Protein AF-A0A5E3X5P6-F1 (afdb_monomer_lite)

pLDDT: mean 77.56, std 14.74, range [28.67, 96.38]

Radius of gyration: 26.15 Å; chains: 1; bounding box: 66×37×84 Å

Structure (mmCIF, N/CA/C/O backbone):
data_AF-A0A5E3X5P6-F1
#
_entry.id   AF-A0A5E3X5P6-F1
#
loop_
_atom_site.group_PDB
_atom_site.id
_atom_site.type_symbol
_atom_site.label_atom_id
_atom_site.label_alt_id
_atom_site.label_comp_id
_atom_site.label_asym_id
_atom_site.label_entity_id
_atom_site.label_seq_id
_atom_site.pdbx_PDB_ins_code
_atom_site.Cartn_x
_atom_site.Cartn_y
_atom_site.Cartn_z
_atom_site.occupancy
_atom_site.B_iso_or_equiv
_atom_site.auth_seq_id
_atom_site.auth_comp_id
_atom_site.auth_asym_id
_atom_site.auth_atom_id
_atom_site.pdbx_PDB_model_num
ATOM 1 N N . MET A 1 1 ? -5.066 4.163 47.026 1.00 71.00 1 MET A N 1
ATOM 2 C CA . MET A 1 1 ? -4.303 5.007 46.076 1.00 71.00 1 MET A CA 1
ATOM 3 C C . MET A 1 1 ? -4.988 5.180 44.718 1.00 71.00 1 MET A C 1
ATOM 5 O O . MET A 1 1 ? -5.184 6.329 44.356 1.00 71.00 1 MET A O 1
ATOM 9 N N . LEU A 1 2 ? -5.368 4.132 43.961 1.00 70.44 2 LEU A N 1
ATOM 10 C CA . LEU A 1 2 ? -6.090 4.332 42.684 1.00 70.44 2 LEU A CA 1
ATOM 11 C C . LEU A 1 2 ? -7.505 4.886 42.903 1.00 70.44 2 LEU A C 1
ATOM 13 O O . LEU A 1 2 ? -7.832 5.911 42.324 1.00 70.44 2 LEU A O 1
ATOM 17 N N . ASP A 1 3 ? -8.285 4.295 43.809 1.00 71.75 3 ASP A N 1
ATOM 18 C CA . ASP A 1 3 ? -9.648 4.770 44.107 1.00 71.75 3 ASP A CA 1
ATOM 19 C C . ASP A 1 3 ? -9.645 6.210 44.645 1.00 71.75 3 ASP A C 1
ATOM 21 O O . ASP A 1 3 ? -10.445 7.045 44.240 1.00 71.75 3 ASP A O 1
ATOM 25 N N . GLU A 1 4 ? -8.663 6.556 45.483 1.00 78.44 4 GLU A N 1
ATOM 26 C CA . GLU A 1 4 ? -8.456 7.934 45.952 1.00 78.44 4 GLU A CA 1
ATOM 27 C C . GLU A 1 4 ? -8.062 8.885 44.816 1.00 78.44 4 GLU A C 1
ATOM 29 O O . GLU A 1 4 ? -8.478 10.042 44.808 1.00 78.44 4 GLU A O 1
ATOM 34 N N . PHE A 1 5 ? -7.262 8.426 43.851 1.00 76.19 5 PHE A N 1
ATOM 35 C CA . PHE A 1 5 ? -6.918 9.201 42.660 1.00 76.19 5 PHE A CA 1
ATOM 36 C C . PHE A 1 5 ? -8.149 9.418 41.765 1.00 76.19 5 PHE A C 1
ATOM 38 O O . PHE A 1 5 ? -8.413 10.545 41.337 1.00 76.19 5 PHE A O 1
ATOM 45 N N . LEU A 1 6 ? -8.955 8.379 41.533 1.00 76.75 6 LEU A N 1
ATOM 46 C CA . LEU A 1 6 ? -10.194 8.467 40.757 1.00 76.75 6 LEU A CA 1
ATOM 47 C C . LEU A 1 6 ? -11.229 9.373 41.432 1.00 76.75 6 LEU A C 1
ATOM 49 O O . LEU A 1 6 ? -11.837 10.203 40.751 1.00 76.75 6 LEU A O 1
ATOM 53 N N . ALA A 1 7 ? -11.340 9.309 42.760 1.00 77.94 7 ALA A N 1
ATOM 54 C CA . ALA A 1 7 ? -12.174 10.211 43.548 1.00 77.94 7 ALA A CA 1
ATOM 55 C C . ALA A 1 7 ? -11.687 11.671 43.467 1.00 77.94 7 ALA A C 1
ATOM 57 O O . ALA A 1 7 ? -12.484 12.595 43.294 1.00 77.94 7 ALA A O 1
ATOM 58 N N . ARG A 1 8 ? -10.368 11.904 43.530 1.00 79.88 8 ARG A N 1
ATOM 59 C CA . ARG A 1 8 ? -9.774 13.255 43.447 1.00 79.88 8 ARG A CA 1
ATOM 60 C C . ARG A 1 8 ? -9.888 13.891 42.067 1.00 79.88 8 ARG A C 1
ATOM 62 O O . ARG A 1 8 ? -9.950 15.112 41.976 1.00 79.88 8 ARG A O 1
ATOM 69 N N . THR A 1 9 ? -9.937 13.090 41.006 1.00 77.56 9 THR A N 1
ATOM 70 C CA . THR A 1 9 ? -10.066 13.599 39.633 1.00 77.56 9 THR A CA 1
ATOM 71 C C . THR A 1 9 ? -11.487 14.057 39.285 1.00 77.56 9 THR A C 1
ATOM 73 O O . THR A 1 9 ? -11.665 14.616 38.211 1.00 77.56 9 THR A O 1
ATOM 76 N N . ARG A 1 10 ? -12.486 13.879 40.173 1.00 73.12 10 ARG A N 1
ATOM 77 C CA . ARG A 1 10 ? -13.850 14.457 40.077 1.00 73.12 10 ARG A CA 1
ATOM 78 C C . ARG A 1 10 ? -14.497 14.368 38.681 1.00 73.12 10 ARG A C 1
ATOM 80 O O . ARG A 1 10 ? -15.120 15.319 38.223 1.00 73.12 10 ARG A O 1
ATOM 87 N N . GLY A 1 11 ? -14.337 13.240 37.991 1.00 70.19 11 GLY A N 1
ATOM 88 C CA . GLY A 1 11 ? -14.920 13.043 36.658 1.00 70.19 11 GLY A CA 1
ATOM 89 C C . GLY A 1 11 ? -14.105 13.602 35.485 1.00 70.19 11 GLY A C 1
ATOM 90 O O . GLY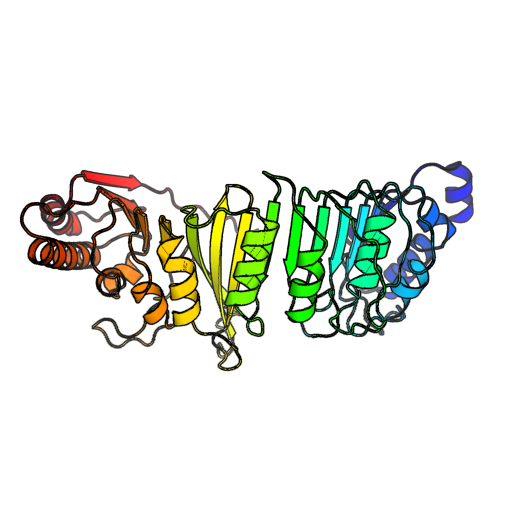 A 1 11 ? -14.577 13.531 34.357 1.00 70.19 11 GLY A O 1
ATOM 91 N N . ALA A 1 12 ? -12.883 14.100 35.705 1.00 79.19 12 ALA A N 1
ATOM 92 C CA . ALA A 1 12 ? -11.976 14.489 34.624 1.00 79.19 12 ALA A CA 1
ATOM 93 C C . ALA A 1 12 ? -11.730 13.330 33.643 1.00 79.19 12 ALA A C 1
ATOM 95 O O . ALA A 1 12 ? -11.688 12.162 34.061 1.00 79.19 12 ALA A O 1
ATOM 96 N N . LEU A 1 13 ? -11.545 13.693 32.370 1.00 81.88 13 LEU A N 1
ATOM 97 C CA . LEU A 1 13 ? -11.192 12.781 31.286 1.00 81.88 13 LEU A CA 1
ATOM 98 C C . LEU A 1 13 ? -9.824 12.153 31.536 1.00 81.88 13 LEU A C 1
ATOM 100 O O . LEU A 1 13 ? -8.884 12.822 31.973 1.00 81.88 13 LEU A O 1
ATOM 104 N N . LEU A 1 14 ? -9.729 10.854 31.270 1.00 83.75 14 LEU A N 1
ATOM 105 C CA . LEU A 1 14 ? -8.509 10.085 31.473 1.00 83.75 14 LEU A CA 1
ATOM 106 C C . LEU A 1 14 ? -7.845 9.772 30.130 1.00 83.75 14 LEU A C 1
ATOM 108 O O . LEU A 1 14 ? -8.502 9.362 29.175 1.00 83.75 14 LEU A O 1
ATOM 112 N N . HIS A 1 15 ? -6.523 9.926 30.087 1.00 83.31 15 HIS A N 1
ATOM 113 C CA . HIS A 1 15 ? -5.692 9.458 28.984 1.00 83.31 15 HIS A CA 1
ATOM 114 C C . HIS A 1 15 ? -4.982 8.178 29.412 1.00 83.31 15 HIS A C 1
ATOM 116 O O . HIS A 1 15 ? -4.054 8.210 30.226 1.00 83.31 15 HIS A O 1
ATOM 122 N N . VAL A 1 16 ? -5.416 7.042 28.873 1.00 79.56 16 VAL A N 1
ATOM 123 C CA . VAL A 1 16 ? -4.857 5.729 29.195 1.00 79.56 16 VAL A CA 1
ATOM 124 C C . VAL A 1 16 ? -3.930 5.309 28.064 1.00 79.56 16 VAL A C 1
ATOM 126 O O . VAL A 1 16 ? -4.343 4.707 27.076 1.00 79.56 16 VAL A O 1
ATOM 129 N N . ASN A 1 17 ? -2.646 5.636 28.207 1.00 75.62 17 ASN A N 1
ATOM 130 C CA . ASN A 1 17 ? -1.608 5.1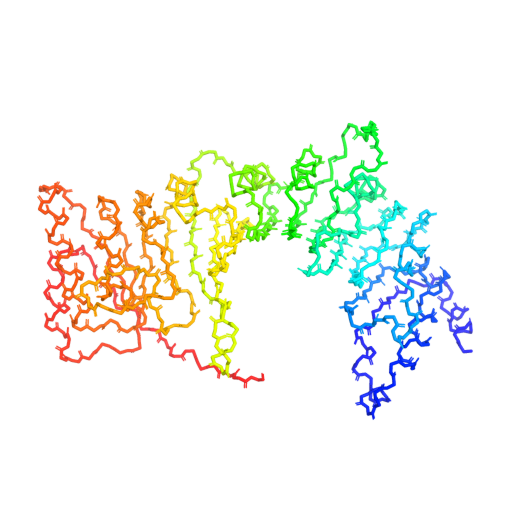93 27.281 1.00 75.62 17 ASN A CA 1
ATOM 131 C C . ASN A 1 17 ? -0.591 4.309 28.007 1.00 75.62 17 ASN A C 1
ATOM 133 O O . ASN A 1 17 ? 0.201 4.775 28.834 1.00 75.62 17 ASN A O 1
ATOM 137 N N . THR A 1 18 ? -0.602 3.020 27.673 1.00 70.12 18 THR A N 1
ATOM 138 C CA . THR A 1 18 ? 0.292 2.047 28.298 1.00 70.12 18 THR A CA 1
ATOM 139 C C . THR A 1 18 ? 1.719 2.121 27.758 1.00 70.12 18 THR A C 1
ATOM 141 O O . THR A 1 18 ? 2.635 1.660 28.437 1.00 70.12 18 THR A O 1
ATOM 144 N N . GLU A 1 19 ? 1.981 2.783 26.624 1.00 67.44 19 GLU A N 1
ATOM 145 C CA . GLU A 1 19 ? 3.340 2.977 26.093 1.00 67.44 19 GLU A CA 1
ATOM 146 C C . GLU A 1 19 ? 4.268 3.678 27.086 1.00 67.44 19 GLU A C 1
ATOM 148 O O . GLU A 1 19 ? 5.436 3.298 27.228 1.00 67.44 19 GLU A O 1
ATOM 153 N N . HIS A 1 20 ? 3.746 4.654 27.836 1.00 65.62 20 HIS A N 1
ATOM 154 C CA . HIS A 1 20 ? 4.528 5.403 28.821 1.00 65.62 20 HIS A CA 1
ATOM 155 C C . HIS A 1 20 ? 5.042 4.523 29.973 1.00 65.62 20 HIS A C 1
ATOM 157 O O . HIS A 1 20 ? 6.038 4.871 30.614 1.00 65.62 20 HIS A O 1
ATOM 163 N N . LEU A 1 21 ? 4.453 3.339 30.189 1.00 64.06 21 LEU A N 1
ATOM 164 C CA . LEU A 1 21 ? 4.937 2.374 31.179 1.00 64.06 21 LEU A CA 1
ATOM 165 C C . LEU A 1 21 ? 6.317 1.807 30.803 1.00 64.06 21 LEU A C 1
ATOM 167 O O . LEU A 1 21 ? 7.125 1.528 31.688 1.00 64.06 21 LEU A O 1
ATOM 171 N N . ASN A 1 22 ? 6.654 1.706 29.512 1.00 56.88 22 ASN A N 1
ATOM 172 C CA . ASN A 1 22 ? 7.985 1.254 29.078 1.00 56.88 22 ASN A CA 1
ATOM 173 C C . ASN A 1 22 ? 9.080 2.305 29.328 1.00 56.88 22 ASN A C 1
ATOM 175 O O . ASN A 1 22 ? 10.246 1.961 29.530 1.00 56.88 22 ASN A O 1
ATOM 179 N N . GLY A 1 23 ? 8.709 3.587 29.356 1.00 58.78 23 GLY A N 1
ATOM 180 C CA . GLY A 1 23 ? 9.624 4.688 29.652 1.00 58.78 23 GLY A CA 1
ATOM 181 C C . GLY A 1 23 ? 9.981 4.816 31.134 1.00 58.78 23 GLY A C 1
ATOM 182 O O . GLY A 1 23 ? 10.985 5.452 31.457 1.00 58.78 23 GLY A O 1
ATOM 183 N N . HIS A 1 24 ? 9.202 4.207 32.035 1.00 61.88 24 HIS A N 1
ATOM 184 C CA . HIS A 1 24 ? 9.305 4.483 33.463 1.00 61.88 24 HIS A CA 1
ATOM 185 C C . HIS A 1 24 ? 10.598 3.904 34.082 1.00 61.88 24 HIS A C 1
ATOM 187 O O . HIS A 1 24 ? 10.833 2.693 34.004 1.00 61.88 24 HIS A O 1
ATOM 193 N N . PRO A 1 25 ? 11.428 4.709 34.779 1.00 61.97 25 PRO A N 1
ATOM 194 C CA . PRO A 1 25 ? 12.725 4.274 35.315 1.00 61.97 25 PRO A CA 1
ATOM 195 C C . PRO A 1 25 ? 12.655 3.049 36.238 1.00 61.97 25 PRO A C 1
ATOM 197 O O . PRO A 1 25 ? 13.561 2.217 36.228 1.00 61.97 25 PRO A O 1
ATOM 200 N N . LYS A 1 26 ? 11.558 2.899 36.999 1.00 60.91 26 LYS A N 1
ATOM 201 C CA . LYS A 1 26 ? 11.331 1.733 37.878 1.00 60.91 26 LYS A CA 1
ATOM 202 C C . LYS A 1 26 ? 10.939 0.452 37.121 1.00 60.91 26 LYS A C 1
ATOM 204 O O . LYS A 1 26 ? 11.060 -0.630 37.682 1.00 60.91 26 LYS A O 1
ATOM 209 N N . LEU A 1 27 ? 10.491 0.571 35.868 1.00 58.94 27 LEU A N 1
ATOM 210 C CA . LEU A 1 27 ? 10.105 -0.546 34.994 1.00 58.94 27 LEU A CA 1
ATOM 211 C C . LEU A 1 27 ? 11.201 -0.900 33.970 1.00 58.94 27 LEU A C 1
ATOM 213 O O . LEU A 1 27 ? 11.203 -2.012 33.455 1.00 58.94 27 LEU A O 1
ATOM 217 N N . ARG A 1 28 ? 12.176 -0.007 33.728 1.00 56.09 28 ARG A N 1
ATOM 218 C CA . ARG A 1 28 ? 13.326 -0.237 32.826 1.00 56.09 28 ARG A CA 1
ATOM 219 C C . ARG A 1 28 ? 14.308 -1.314 33.301 1.00 56.09 28 ARG A C 1
ATOM 221 O O . ARG A 1 28 ? 14.991 -1.904 32.476 1.00 56.09 28 ARG A O 1
ATOM 228 N N . LYS A 1 29 ? 14.412 -1.554 34.615 1.00 52.62 29 LYS A N 1
ATOM 229 C CA . LYS A 1 29 ? 15.413 -2.466 35.210 1.00 52.62 29 LYS A CA 1
ATOM 230 C C . LYS A 1 29 ? 14.885 -3.870 35.538 1.00 52.62 29 LYS A C 1
ATOM 232 O O . LYS A 1 29 ? 15.628 -4.667 36.098 1.00 52.62 29 LYS A O 1
ATOM 237 N N . ARG A 1 30 ? 13.619 -4.184 35.236 1.00 50.12 30 ARG A N 1
ATOM 238 C CA . ARG A 1 30 ? 13.021 -5.497 35.525 1.00 50.12 30 ARG A CA 1
ATOM 239 C C . ARG A 1 30 ? 12.307 -6.060 34.300 1.00 50.12 30 ARG A C 1
ATOM 241 O O . ARG A 1 30 ? 11.487 -5.375 33.698 1.00 50.12 30 ARG A O 1
ATOM 248 N N . SER A 1 31 ? 12.510 -7.346 34.032 1.00 53.53 31 SER A N 1
ATOM 249 C CA . SER A 1 31 ? 11.670 -8.189 33.168 1.00 53.53 31 SER A CA 1
ATOM 250 C C . SER A 1 31 ? 10.287 -8.487 33.780 1.00 53.53 31 SER A C 1
ATOM 252 O O . SER A 1 31 ? 9.660 -9.480 33.429 1.00 53.53 31 SER A O 1
ATOM 254 N N . ASN A 1 32 ? 9.790 -7.654 34.708 1.00 61.06 32 ASN A N 1
ATOM 255 C CA . ASN A 1 32 ? 8.556 -7.920 35.452 1.00 61.06 32 ASN A CA 1
ATOM 256 C C . ASN A 1 32 ? 7.328 -7.605 34.601 1.00 61.06 32 ASN A C 1
ATOM 258 O O . ASN A 1 32 ? 6.637 -6.603 34.806 1.00 61.06 32 ASN A O 1
ATOM 262 N N . ALA A 1 33 ? 7.049 -8.496 33.662 1.00 62.50 33 ALA A N 1
ATOM 263 C CA . ALA A 1 33 ? 5.780 -8.557 32.970 1.00 62.50 33 ALA A CA 1
ATOM 264 C C . ALA A 1 33 ? 4.594 -8.593 33.948 1.00 62.50 33 ALA A C 1
ATOM 266 O O . ALA A 1 33 ? 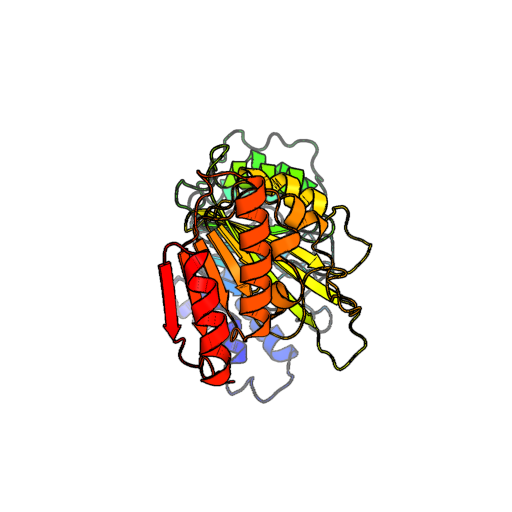3.603 -7.922 33.697 1.00 62.50 33 ALA A O 1
ATOM 267 N N . THR A 1 34 ? 4.749 -9.224 35.119 1.00 66.44 34 THR A N 1
ATOM 268 C CA . THR A 1 34 ? 3.753 -9.233 36.205 1.00 66.44 34 THR A CA 1
ATOM 269 C C . THR A 1 34 ? 3.396 -7.833 36.717 1.00 66.44 34 THR A C 1
ATOM 271 O O . THR A 1 34 ? 2.226 -7.515 36.856 1.00 66.44 34 THR A O 1
ATOM 274 N N . ILE A 1 35 ? 4.371 -6.937 36.932 1.00 68.56 35 ILE A N 1
ATOM 275 C CA . ILE A 1 35 ? 4.072 -5.561 37.389 1.00 68.56 35 ILE A CA 1
ATOM 276 C C . ILE A 1 35 ? 3.396 -4.763 36.271 1.00 68.56 35 ILE A C 1
ATOM 278 O O . ILE A 1 35 ? 2.469 -3.995 36.520 1.00 68.56 35 ILE A O 1
ATOM 282 N N . LYS A 1 36 ? 3.862 -4.928 35.026 1.00 66.69 36 LYS A N 1
ATOM 283 C CA . LYS A 1 36 ? 3.221 -4.289 33.867 1.00 66.69 36 LYS A CA 1
ATOM 284 C C . LYS A 1 36 ? 1.781 -4.781 33.699 1.00 66.69 36 LYS A C 1
ATOM 286 O O . LYS A 1 36 ? 0.921 -3.978 33.356 1.00 66.69 36 LYS A O 1
ATOM 291 N N . TYR A 1 37 ? 1.536 -6.055 33.990 1.00 70.38 37 TYR A N 1
ATOM 292 C CA . TYR A 1 37 ? 0.222 -6.679 33.989 1.00 70.38 37 TYR A CA 1
ATOM 293 C C . TYR A 1 37 ? -0.688 -6.135 35.095 1.00 70.38 37 TYR A C 1
ATOM 295 O O . TYR A 1 37 ? -1.774 -5.657 34.795 1.00 70.38 37 TYR A O 1
ATOM 303 N N . GLU A 1 38 ? -0.236 -6.100 36.349 1.00 72.50 38 GLU A N 1
ATOM 304 C CA . GLU A 1 38 ? -1.031 -5.553 37.459 1.00 72.50 38 GLU A CA 1
ATOM 305 C C . GLU A 1 38 ? -1.405 -4.081 37.228 1.00 72.50 38 GLU A C 1
ATOM 307 O O . GLU A 1 38 ? -2.521 -3.650 37.521 1.00 72.50 38 GLU A O 1
ATOM 312 N N . LEU A 1 39 ? -0.474 -3.289 36.682 1.00 72.62 39 LEU A N 1
ATOM 313 C CA . LEU A 1 39 ? -0.751 -1.909 36.284 1.00 72.62 39 LEU A CA 1
ATOM 314 C C . LEU A 1 39 ? -1.758 -1.852 35.136 1.00 72.62 39 LEU A C 1
ATOM 316 O O . LEU A 1 39 ? -2.652 -1.011 35.158 1.00 72.62 39 LEU A O 1
ATOM 320 N N . PHE A 1 40 ? -1.630 -2.745 34.157 1.00 72.88 40 PHE A N 1
ATOM 321 C CA . PHE A 1 40 ? -2.558 -2.838 33.042 1.00 72.88 40 PHE A CA 1
ATOM 322 C C . PHE A 1 40 ? -3.981 -3.190 33.493 1.00 72.88 40 PHE A C 1
ATOM 324 O O . PHE A 1 40 ? -4.911 -2.477 33.123 1.00 72.88 40 PHE A O 1
ATOM 331 N N . GLU A 1 41 ? -4.161 -4.223 34.322 1.00 74.06 41 GLU A N 1
ATOM 332 C CA . GLU A 1 41 ? -5.475 -4.604 34.855 1.00 74.06 41 GLU A CA 1
ATOM 333 C C . GLU A 1 41 ? -6.130 -3.451 35.611 1.00 74.06 41 GLU A C 1
ATOM 335 O O . GLU A 1 41 ? -7.311 -3.161 35.411 1.00 74.06 41 GLU A O 1
ATOM 340 N N . ARG A 1 42 ? -5.346 -2.758 36.445 1.00 75.56 42 ARG A N 1
ATOM 341 C CA . ARG A 1 42 ? -5.818 -1.614 37.226 1.00 75.56 42 ARG A CA 1
ATOM 342 C C . ARG A 1 42 ? -6.240 -0.446 36.351 1.00 75.56 42 ARG A C 1
ATOM 344 O O . ARG A 1 42 ? -7.288 0.127 36.611 1.00 75.56 42 ARG A O 1
ATOM 351 N N . LEU A 1 43 ? -5.454 -0.107 35.328 1.00 73.38 43 LEU A N 1
ATOM 352 C CA . LEU A 1 43 ? -5.758 0.977 34.382 1.00 73.38 43 LEU A CA 1
ATOM 353 C C . LEU A 1 43 ? -6.902 0.635 33.418 1.00 73.38 43 LEU A C 1
ATOM 355 O O . LEU A 1 43 ? -7.419 1.519 32.746 1.00 73.38 43 LEU A O 1
ATOM 359 N N . SER A 1 44 ? -7.307 -0.629 33.368 1.00 72.00 44 SER A N 1
ATOM 360 C CA . SER A 1 44 ? -8.330 -1.141 32.459 1.00 72.00 44 SER A CA 1
ATOM 361 C C . SER A 1 44 ? -9.598 -1.579 33.206 1.00 72.00 44 SER A C 1
ATOM 363 O O . SER A 1 44 ? -10.383 -2.394 32.712 1.00 72.00 44 SER A O 1
ATOM 365 N N . CYS A 1 45 ? -9.817 -1.068 34.424 1.00 79.12 45 CYS A N 1
ATOM 366 C CA . CYS A 1 45 ? -11.064 -1.296 35.146 1.00 79.12 45 CYS A CA 1
ATOM 367 C C . CYS A 1 45 ? -12.231 -0.527 34.482 1.00 79.12 45 CYS A C 1
ATOM 369 O O . CYS A 1 45 ? -12.007 0.523 33.872 1.00 79.12 45 CYS A O 1
ATOM 371 N N . PRO A 1 46 ? -13.489 -1.001 34.603 1.00 78.75 46 PRO A N 1
ATOM 372 C CA . PRO A 1 46 ? -14.637 -0.380 33.933 1.00 78.75 46 PRO A CA 1
ATOM 373 C C . PRO A 1 46 ? -14.813 1.111 34.232 1.00 78.75 46 PRO A C 1
ATOM 375 O O . PRO A 1 46 ? -15.191 1.875 33.349 1.00 78.75 46 PRO A O 1
ATOM 378 N N . GLU A 1 47 ? -14.527 1.537 35.464 1.00 80.12 47 GLU A N 1
ATOM 379 C CA . GLU A 1 47 ? -14.644 2.940 35.869 1.00 80.12 47 GLU A CA 1
ATOM 380 C C . GLU A 1 47 ? -13.652 3.841 35.121 1.00 80.12 47 GLU A C 1
ATOM 382 O O . GLU A 1 47 ? -14.024 4.918 34.654 1.00 80.12 47 GLU A O 1
ATOM 387 N N . ILE A 1 48 ? -12.405 3.388 34.953 1.00 82.31 48 ILE A N 1
ATOM 388 C CA . ILE A 1 48 ? -11.389 4.126 34.198 1.00 82.31 48 ILE A CA 1
ATOM 389 C C . ILE A 1 48 ? -11.743 4.147 32.720 1.00 82.31 48 ILE A C 1
ATOM 391 O O . ILE A 1 48 ? -11.738 5.217 32.112 1.00 82.31 48 ILE A O 1
ATOM 395 N N . LEU A 1 49 ? -12.096 2.993 32.149 1.00 81.38 49 LEU A N 1
ATOM 396 C CA . LEU A 1 49 ? -12.413 2.889 30.726 1.00 81.38 49 LEU A CA 1
ATOM 397 C C . LEU A 1 49 ? -13.613 3.770 30.345 1.00 81.38 49 LEU A C 1
ATOM 399 O O . LEU A 1 49 ? -13.547 4.482 29.348 1.00 81.38 49 LEU A O 1
ATOM 403 N N . ARG A 1 50 ? -14.664 3.829 31.176 1.00 81.50 50 ARG A N 1
ATOM 404 C CA . ARG A 1 50 ? -15.829 4.710 30.944 1.00 81.50 50 ARG A CA 1
ATOM 405 C C . ARG A 1 50 ? -15.500 6.204 30.987 1.00 81.50 50 ARG A C 1
ATOM 407 O O . ARG A 1 50 ? -16.224 7.001 30.395 1.00 81.50 50 ARG A O 1
ATOM 414 N N . ARG A 1 51 ? -14.432 6.588 31.691 1.00 84.94 51 ARG A N 1
ATOM 415 C CA . ARG A 1 51 ? -13.941 7.974 31.799 1.00 84.94 51 ARG A CA 1
ATOM 416 C C . ARG A 1 51 ? -12.794 8.283 30.834 1.00 84.94 51 ARG A C 1
ATOM 418 O O . ARG A 1 51 ? -12.284 9.404 30.841 1.00 84.94 51 ARG A O 1
ATOM 425 N N . SER A 1 52 ? -12.350 7.294 30.064 1.00 86.00 52 SER A N 1
ATOM 426 C CA . SER A 1 52 ? -11.202 7.439 29.178 1.00 86.00 52 SER A CA 1
ATOM 427 C C . SER A 1 52 ? -11.609 8.155 27.900 1.00 86.00 52 SER A C 1
ATOM 429 O O . SER A 1 52 ? -12.520 7.720 27.202 1.00 86.00 52 SER A O 1
ATOM 431 N N . ASP A 1 53 ? -10.904 9.240 27.601 1.00 90.69 53 ASP A N 1
ATOM 432 C CA . ASP A 1 53 ? -10.962 9.909 26.302 1.00 90.69 53 ASP A CA 1
ATOM 433 C C . ASP A 1 53 ? -10.061 9.192 25.292 1.00 90.69 53 ASP A C 1
ATOM 435 O O . ASP A 1 53 ? -10.432 8.994 24.135 1.00 90.69 53 ASP A O 1
ATOM 439 N N . THR A 1 54 ? -8.901 8.712 25.753 1.00 89.38 54 THR A N 1
ATOM 440 C CA . THR A 1 54 ? -7.965 7.958 24.920 1.00 89.38 54 THR A CA 1
ATOM 441 C C . THR A 1 54 ? -7.585 6.629 25.557 1.00 89.38 54 THR A C 1
ATOM 443 O O . THR A 1 54 ? -7.256 6.558 26.743 1.00 89.38 54 THR A O 1
ATOM 446 N N . ILE A 1 55 ? -7.590 5.571 24.746 1.00 86.75 55 ILE A N 1
ATOM 447 C CA . ILE A 1 55 ? -7.074 4.247 25.096 1.00 86.75 55 ILE A CA 1
ATOM 448 C C . ILE A 1 55 ? -6.054 3.854 24.028 1.00 86.75 55 ILE A C 1
ATOM 450 O O . ILE A 1 55 ? -6.400 3.722 22.855 1.00 86.75 55 ILE A O 1
ATOM 454 N N . SER A 1 56 ? -4.796 3.658 24.424 1.00 84.88 56 SER A N 1
ATOM 455 C CA . SER A 1 56 ? -3.741 3.142 23.546 1.00 84.88 56 SER A CA 1
ATOM 456 C C . SER A 1 56 ? -3.031 1.950 24.173 1.00 84.88 56 SER A C 1
ATOM 458 O O . SER A 1 56 ? -2.433 2.052 25.250 1.00 84.88 56 SER A O 1
ATOM 460 N N . TYR A 1 57 ? -3.101 0.822 23.467 1.00 79.44 57 TYR A N 1
ATOM 461 C CA . TYR A 1 57 ? -2.517 -0.456 23.836 1.00 79.44 57 TYR A CA 1
ATOM 462 C C . TYR A 1 57 ? -1.839 -1.133 22.627 1.00 79.44 57 TYR A C 1
ATOM 464 O O . TYR A 1 57 ? -2.436 -1.968 21.947 1.00 79.44 57 TYR A O 1
ATOM 472 N N . PRO A 1 58 ? -0.571 -0.810 22.329 1.00 67.06 58 PRO A N 1
ATOM 473 C CA . PRO A 1 58 ? 0.113 -1.296 21.126 1.00 67.06 58 PRO A CA 1
ATOM 474 C C . PRO A 1 58 ? 0.862 -2.627 21.319 1.00 67.06 58 PRO A C 1
ATOM 476 O O . PRO A 1 58 ? 1.630 -3.052 20.448 1.00 67.06 58 PRO A O 1
ATOM 479 N N . TRP A 1 59 ? 0.703 -3.295 22.464 1.00 66.19 59 TRP A N 1
ATOM 480 C CA . TRP A 1 59 ? 1.489 -4.478 22.806 1.00 66.19 59 TRP A CA 1
ATOM 481 C C . TRP A 1 59 ? 0.908 -5.755 22.183 1.00 66.19 59 TRP A C 1
ATOM 483 O O . TRP A 1 59 ? -0.165 -6.197 22.556 1.00 66.19 59 TRP A O 1
ATOM 493 N N . SER A 1 60 ? 1.664 -6.398 21.283 1.00 55.84 60 SER A N 1
ATOM 494 C CA . SER A 1 60 ? 1.346 -7.738 20.736 1.00 55.84 60 SER A CA 1
ATOM 495 C C . SER A 1 60 ? 1.873 -8.902 21.568 1.00 55.84 60 SER A C 1
ATOM 497 O O . SER A 1 60 ? 1.508 -10.044 21.320 1.00 55.84 60 SER A O 1
ATOM 499 N N . ARG A 1 61 ? 2.799 -8.637 22.497 1.00 51.97 61 ARG A N 1
ATOM 500 C CA . ARG A 1 61 ? 3.606 -9.673 23.164 1.00 51.97 61 ARG A CA 1
ATOM 501 C C . ARG A 1 61 ? 3.238 -9.921 24.619 1.00 51.97 61 ARG A C 1
ATOM 503 O O . ARG A 1 61 ? 3.951 -10.655 25.294 1.00 51.97 61 ARG A O 1
ATOM 510 N N . VAL A 1 62 ? 2.152 -9.333 25.116 1.00 53.28 62 VAL A N 1
ATOM 511 C CA . VAL A 1 62 ? 1.595 -9.778 26.397 1.00 53.28 62 VAL A CA 1
ATOM 512 C C . VAL A 1 62 ? 0.784 -11.034 26.092 1.00 53.28 62 VAL A C 1
ATOM 514 O O . VAL A 1 62 ? -0.420 -10.978 25.887 1.00 53.28 62 VAL A O 1
ATOM 517 N N . GLY A 1 63 ? 1.502 -12.139 25.889 1.00 46.06 63 GLY A N 1
ATOM 518 C CA . GLY A 1 63 ? 0.917 -13.436 25.579 1.00 46.06 63 GLY A CA 1
ATOM 519 C C . GLY A 1 63 ? 0.184 -14.044 26.782 1.00 46.06 63 GLY A C 1
ATOM 520 O O . GLY A 1 63 ? 0.171 -13.454 27.868 1.00 46.06 63 GLY A O 1
ATOM 521 N N . PRO A 1 64 ? -0.364 -15.262 26.621 1.00 51.09 64 PRO A N 1
ATOM 522 C CA . PRO A 1 64 ? -1.057 -15.986 27.693 1.00 51.09 64 PRO A CA 1
ATOM 523 C C . PRO A 1 64 ? -0.191 -16.194 28.949 1.00 51.09 64 PRO A C 1
ATOM 525 O O . PRO A 1 64 ? -0.721 -16.311 30.049 1.00 51.09 64 PRO A O 1
ATOM 528 N N . GLU A 1 65 ? 1.139 -16.146 28.813 1.00 51.72 65 GLU A N 1
ATOM 529 C CA . GLU A 1 65 ? 2.125 -16.216 29.907 1.00 51.72 65 GLU A CA 1
ATOM 530 C C . GLU A 1 65 ? 1.990 -15.098 30.957 1.00 51.72 65 GLU A C 1
ATOM 532 O O . GLU A 1 65 ? 2.593 -15.167 32.030 1.00 51.72 65 GLU A O 1
ATOM 537 N N . HIS A 1 66 ? 1.219 -14.051 30.664 1.00 51.19 66 HIS A N 1
ATOM 538 C CA . HIS A 1 66 ? 0.971 -12.943 31.584 1.00 51.19 66 HIS A CA 1
ATOM 539 C C . HIS A 1 66 ? -0.495 -12.811 31.982 1.00 51.19 66 HIS A C 1
ATOM 541 O O . HIS A 1 66 ? -0.835 -11.811 32.590 1.00 51.19 66 HIS A O 1
ATOM 547 N N . GLY A 1 67 ? -1.354 -13.789 31.678 1.00 48.72 67 GLY A N 1
ATOM 548 C CA . GLY A 1 67 ? -2.731 -13.817 32.185 1.00 48.72 67 GLY A CA 1
ATOM 549 C C . GLY A 1 67 ? -3.715 -12.886 31.475 1.00 48.72 67 GLY A C 1
ATOM 550 O O . GLY A 1 67 ? -4.878 -12.836 31.865 1.00 48.72 67 GLY A O 1
ATOM 551 N N . LEU A 1 68 ? -3.307 -12.193 30.403 1.00 54.44 68 LEU A N 1
ATOM 552 C CA . LEU A 1 68 ? -4.293 -11.610 29.498 1.00 54.44 68 LEU A CA 1
ATOM 553 C C . LEU A 1 68 ? -4.928 -12.732 28.702 1.00 54.44 68 LEU A C 1
ATOM 555 O O . LEU A 1 68 ? -4.359 -13.227 27.730 1.00 54.44 68 LEU A O 1
ATOM 559 N N . ASP A 1 69 ? -6.110 -13.131 29.165 1.00 60.88 69 ASP A N 1
ATOM 560 C CA . ASP A 1 69 ? -7.022 -13.944 28.386 1.00 60.88 69 ASP A CA 1
ATOM 561 C C . ASP A 1 69 ? -7.142 -13.311 26.995 1.00 60.88 69 ASP A C 1
ATOM 563 O O . ASP A 1 69 ? -7.289 -12.091 26.857 1.00 60.88 69 ASP A O 1
ATOM 567 N N . ALA A 1 70 ? -7.077 -14.139 25.957 1.00 62.62 70 ALA A N 1
ATOM 568 C CA . ALA A 1 70 ? -7.315 -13.716 24.589 1.00 62.62 70 ALA A CA 1
ATOM 569 C C . ALA A 1 70 ? -8.663 -12.962 24.482 1.00 62.62 70 ALA A C 1
ATOM 571 O O . ALA A 1 70 ? -8.809 -12.063 23.652 1.00 62.62 70 ALA A O 1
ATOM 572 N N . ASN A 1 71 ? -9.599 -13.250 25.396 1.00 72.62 71 ASN A N 1
ATOM 573 C CA . ASN A 1 71 ? -10.907 -12.611 25.537 1.00 72.62 71 ASN A CA 1
ATOM 574 C C . ASN A 1 71 ? -10.887 -11.216 26.191 1.00 72.62 71 ASN A C 1
ATOM 576 O O . ASN A 1 71 ? -11.922 -10.553 26.191 1.00 72.62 71 ASN A O 1
ATOM 580 N N . TYR A 1 72 ? -9.770 -10.747 26.761 1.00 77.69 72 TYR A N 1
ATOM 581 C CA . TYR A 1 72 ? -9.738 -9.566 27.637 1.00 77.69 72 TYR A CA 1
ATOM 582 C C . TYR A 1 72 ? -10.402 -8.328 27.017 1.00 77.69 72 TYR A C 1
ATOM 584 O O . TYR A 1 72 ? -11.357 -7.774 27.564 1.00 77.69 72 TYR A O 1
ATOM 592 N N . TRP A 1 73 ? -9.916 -7.902 25.848 1.00 80.25 73 TRP A N 1
ATOM 593 C CA . TRP A 1 73 ? -10.449 -6.729 25.151 1.00 80.25 73 TRP A CA 1
ATOM 594 C C . TRP A 1 73 ? -11.836 -6.978 24.565 1.00 80.25 73 TRP A C 1
ATOM 596 O O . TRP A 1 73 ? -12.661 -6.069 24.572 1.00 80.25 73 TRP A O 1
ATOM 606 N N . SER A 1 74 ? -12.121 -8.209 24.133 1.00 80.50 74 SER A N 1
ATOM 607 C CA . SER A 1 74 ? -13.459 -8.589 23.679 1.00 80.50 74 SER A CA 1
ATOM 608 C C . SER A 1 74 ? -14.486 -8.387 24.803 1.00 80.50 74 SER A C 1
ATOM 610 O O . SER A 1 74 ? -15.457 -7.663 24.607 1.00 80.50 74 SER A O 1
ATOM 612 N N . VAL A 1 75 ? -14.233 -8.881 26.020 1.00 81.31 75 VAL A N 1
ATOM 613 C CA . VAL A 1 75 ? -15.121 -8.693 27.187 1.00 81.31 75 VAL A CA 1
ATOM 614 C C . VAL A 1 75 ? -15.220 -7.224 27.609 1.00 81.31 75 VAL A C 1
ATOM 616 O O . VAL A 1 75 ? -16.288 -6.749 27.998 1.00 81.31 75 VAL A O 1
ATOM 619 N N . ARG A 1 76 ? -14.102 -6.490 27.572 1.00 81.75 76 ARG A N 1
ATOM 620 C CA . ARG A 1 76 ? -14.052 -5.098 28.039 1.00 81.75 76 ARG A CA 1
ATOM 621 C C . ARG A 1 76 ? -14.699 -4.103 27.091 1.00 81.75 76 ARG A C 1
ATOM 623 O O . ARG A 1 76 ? -15.137 -3.073 27.579 1.00 81.75 76 ARG A O 1
ATOM 630 N N . LEU A 1 77 ? -14.737 -4.371 25.792 1.00 85.25 77 LEU A N 1
ATOM 631 C CA . LEU A 1 77 ? -15.347 -3.466 24.820 1.00 85.25 77 LEU A CA 1
ATOM 632 C C . LEU A 1 77 ? -16.777 -3.878 24.489 1.00 85.25 77 LEU A C 1
ATOM 634 O O . LEU A 1 77 ? -17.666 -3.032 24.489 1.00 85.25 77 LEU A O 1
ATOM 638 N N . SER A 1 78 ? -17.005 -5.166 24.230 1.00 86.12 78 SER A N 1
ATOM 639 C CA . SER A 1 78 ? -18.265 -5.638 23.653 1.00 86.12 78 SER A CA 1
ATOM 640 C C . SER A 1 78 ? -19.455 -5.353 24.562 1.00 86.12 78 SER A C 1
ATOM 642 O O . SER A 1 78 ? -19.410 -5.608 25.766 1.00 86.12 78 SER A O 1
ATOM 644 N N . GLN A 1 79 ? -20.548 -4.893 23.958 1.00 85.50 79 GLN A N 1
ATOM 645 C CA . GLN A 1 79 ? -21.811 -4.550 24.615 1.00 85.50 79 GLN A CA 1
ATOM 646 C C . GLN A 1 79 ? -21.677 -3.433 25.664 1.00 85.50 79 GLN A C 1
ATOM 648 O O . GLN A 1 79 ? -22.483 -3.349 26.591 1.00 85.50 79 GLN A O 1
ATOM 653 N N . GLN A 1 80 ? -20.659 -2.575 25.535 1.00 86.50 80 GLN A N 1
ATOM 654 C CA . GLN A 1 80 ? -20.458 -1.418 26.405 1.00 86.50 80 GLN A CA 1
ATOM 655 C C . GLN A 1 80 ? -20.613 -0.099 25.647 1.00 86.50 80 GLN A C 1
ATOM 657 O O . GLN A 1 80 ? -20.492 -0.028 24.423 1.00 86.50 80 GLN A O 1
ATOM 662 N N . GLU A 1 81 ? -20.872 0.958 26.413 1.00 87.69 81 GLU A N 1
ATOM 663 C CA . GLU A 1 81 ? -20.920 2.331 25.929 1.00 87.69 81 GLU A CA 1
ATOM 664 C C . GLU A 1 81 ? -19.767 3.135 26.537 1.00 87.69 81 GLU A C 1
ATOM 666 O O . GLU A 1 81 ? -19.553 3.136 27.755 1.00 87.69 81 GLU A O 1
ATOM 671 N N . PHE A 1 82 ? -19.033 3.828 25.671 1.00 89.38 82 PHE A N 1
ATOM 672 C CA . PHE A 1 82 ? -17.902 4.676 26.019 1.00 89.38 82 PHE A CA 1
ATOM 673 C C . PHE A 1 82 ? -18.235 6.133 25.681 1.00 89.38 82 PHE A C 1
ATOM 675 O O . PHE A 1 82 ? -17.903 6.613 24.594 1.00 89.38 82 PHE A O 1
ATOM 682 N N . PRO A 1 83 ? -18.895 6.863 26.598 1.00 85.38 83 PRO A N 1
ATOM 683 C CA . PRO A 1 83 ? -19.459 8.180 26.299 1.00 85.38 83 PRO A CA 1
ATOM 684 C C . PRO A 1 83 ? -18.397 9.243 25.992 1.00 85.38 83 PRO A C 1
ATOM 686 O O . PRO A 1 83 ? -18.690 10.223 25.314 1.00 85.38 83 PRO A O 1
ATOM 689 N N . GLN A 1 84 ? -17.175 9.059 26.496 1.00 89.06 84 GLN A N 1
ATOM 690 C CA . GLN A 1 84 ? -16.089 10.032 26.381 1.00 89.06 84 GLN A CA 1
ATOM 691 C C . GLN A 1 84 ? -14.995 9.626 25.387 1.00 89.06 84 GLN A C 1
ATOM 693 O O . GLN A 1 84 ? -14.124 10.434 25.099 1.00 89.06 84 GLN A O 1
ATOM 698 N N . LEU A 1 85 ? -15.014 8.395 24.870 1.00 93.06 85 LEU A N 1
ATOM 699 C CA . LEU A 1 85 ? -13.897 7.846 24.103 1.00 93.06 85 LEU A CA 1
ATOM 700 C C . LEU A 1 85 ? -13.801 8.502 22.722 1.00 93.06 85 LEU A C 1
ATOM 702 O O . LEU A 1 85 ? -14.699 8.341 21.895 1.00 93.06 85 LEU A O 1
ATOM 706 N N . SER A 1 86 ? -12.696 9.200 22.464 1.00 94.56 86 SER A N 1
ATOM 707 C CA . SER A 1 86 ? -12.373 9.833 21.180 1.00 94.56 86 SER A CA 1
ATOM 708 C C . SER A 1 86 ? -11.280 9.091 20.401 1.00 94.56 86 SER A C 1
ATOM 710 O O . SER A 1 86 ? -11.255 9.147 19.167 1.00 94.56 86 SER A O 1
ATOM 712 N N . TYR A 1 87 ? -10.418 8.336 21.088 1.00 95.38 87 TYR A N 1
ATOM 713 C CA . TYR A 1 87 ? -9.316 7.582 20.486 1.00 95.38 87 TYR A CA 1
ATOM 714 C C . TYR A 1 87 ? -9.215 6.170 21.061 1.00 95.38 87 TYR A C 1
ATOM 716 O O . TYR A 1 87 ? -9.033 5.998 22.269 1.00 95.38 87 TYR A O 1
ATOM 724 N N . LEU A 1 88 ? -9.232 5.164 20.187 1.00 93.62 88 LEU A N 1
ATOM 725 C CA . LEU A 1 88 ? -9.002 3.769 20.545 1.00 93.62 88 LEU A CA 1
ATOM 726 C C . LEU A 1 88 ? -7.924 3.154 19.655 1.00 93.62 88 LEU A C 1
ATOM 728 O O . LEU A 1 88 ? -8.100 3.048 18.444 1.00 93.62 88 LEU A O 1
ATOM 732 N N . GLN A 1 89 ? -6.836 2.689 20.262 1.00 92.38 89 GLN A N 1
ATOM 733 C CA . GLN A 1 89 ? -5.817 1.878 19.609 1.00 92.38 89 GLN A CA 1
ATOM 734 C C . GLN A 1 89 ? -5.566 0.613 20.410 1.00 92.38 89 GLN A C 1
ATOM 736 O O . GLN A 1 89 ? -5.102 0.679 21.548 1.00 92.38 89 GLN A O 1
ATOM 741 N N . ILE A 1 90 ? -5.812 -0.544 19.803 1.00 87.06 90 ILE A N 1
ATOM 742 C CA . ILE A 1 90 ? -5.578 -1.836 20.441 1.00 87.06 90 ILE A CA 1
ATOM 743 C C . ILE A 1 90 ? -4.904 -2.781 19.455 1.00 87.06 90 ILE A C 1
ATOM 745 O O . ILE A 1 90 ? -5.344 -2.961 18.318 1.00 87.06 90 ILE A O 1
ATOM 749 N N . ARG A 1 91 ? -3.842 -3.431 19.929 1.00 83.44 91 ARG A N 1
ATOM 750 C CA . ARG A 1 91 ? -3.250 -4.598 19.291 1.00 83.44 91 ARG A CA 1
ATOM 751 C C . ARG A 1 91 ? -3.683 -5.857 20.031 1.00 83.44 91 ARG A C 1
ATOM 753 O O . ARG A 1 91 ? -3.358 -6.031 21.202 1.00 83.44 91 ARG A O 1
ATOM 760 N N . LEU A 1 92 ? -4.435 -6.704 19.344 1.00 79.31 92 LEU A N 1
ATOM 761 C CA . LEU A 1 92 ? -4.994 -7.938 19.876 1.00 79.31 92 LEU A CA 1
ATOM 762 C C . LEU A 1 92 ? -3.991 -9.090 19.685 1.00 79.31 92 LEU A C 1
ATOM 764 O O . LEU A 1 92 ? -3.357 -9.175 18.626 1.00 79.31 92 LEU A O 1
ATOM 768 N N . PRO A 1 93 ? -3.781 -9.933 20.713 1.00 71.19 93 PRO A N 1
ATOM 769 C CA . PRO A 1 93 ? -2.895 -11.083 20.624 1.00 71.19 93 PRO A CA 1
ATOM 770 C C . PRO A 1 93 ? -3.463 -12.181 19.713 1.00 71.19 93 PRO A C 1
ATOM 772 O O . PRO A 1 93 ? -4.631 -12.188 19.321 1.00 71.19 93 PRO A O 1
ATOM 775 N N . LEU A 1 94 ? -2.600 -13.144 19.398 1.00 69.94 94 LEU A N 1
ATOM 776 C CA . LEU A 1 94 ? -2.957 -14.358 18.678 1.00 69.94 94 LEU A CA 1
ATOM 777 C C . LEU A 1 94 ? -4.097 -15.101 19.406 1.00 69.94 94 LEU A C 1
ATOM 779 O O . LEU A 1 94 ? -4.018 -15.312 20.615 1.00 69.94 94 LEU A O 1
ATOM 783 N N . TYR A 1 95 ? -5.121 -15.528 18.660 1.00 70.94 95 TYR A N 1
ATOM 784 C CA . TYR A 1 95 ? -6.303 -16.260 19.155 1.00 70.94 95 TYR A CA 1
ATOM 785 C C . TYR A 1 95 ? -7.308 -15.471 20.009 1.00 70.94 95 TYR A C 1
ATOM 787 O O . TYR A 1 95 ? -8.185 -16.088 20.612 1.00 70.94 95 TYR A O 1
ATOM 795 N N . SER A 1 96 ? -7.239 -14.137 20.045 1.00 73.00 96 SER A N 1
ATOM 796 C CA . SER A 1 96 ? -8.332 -13.339 20.614 1.00 73.00 96 SER A CA 1
ATOM 797 C C . SER A 1 96 ? -9.661 -13.638 19.916 1.00 73.00 96 SER A C 1
ATOM 799 O O . SER A 1 96 ? -9.688 -13.663 18.683 1.00 73.00 96 SER A O 1
ATOM 801 N N . PRO A 1 97 ? -10.771 -13.833 20.655 1.00 77.38 97 PRO A N 1
ATOM 802 C CA . PRO A 1 97 ? -12.086 -13.801 20.043 1.00 77.38 97 PRO A CA 1
ATOM 803 C C . PRO A 1 97 ? -12.335 -12.443 19.393 1.00 77.38 97 PRO A C 1
ATOM 805 O O . PRO A 1 97 ? -11.760 -11.436 19.831 1.00 77.38 97 PRO A O 1
ATOM 808 N N . PRO A 1 98 ? -13.252 -12.396 18.417 1.00 82.19 98 PRO A N 1
ATOM 809 C CA . PRO A 1 98 ? -13.691 -11.147 17.836 1.00 82.19 98 PRO A CA 1
ATOM 810 C C . PRO A 1 98 ? -14.179 -10.159 18.903 1.00 82.19 98 PRO A C 1
ATOM 812 O O . PRO A 1 98 ? -14.844 -10.520 19.881 1.00 82.19 98 PRO A O 1
ATOM 815 N N . VAL A 1 99 ? -13.842 -8.890 18.707 1.00 86.25 99 VAL A N 1
ATOM 816 C CA . VAL A 1 99 ? -14.456 -7.768 19.408 1.00 86.25 99 VAL A CA 1
ATOM 817 C C . VAL A 1 99 ? -15.881 -7.631 18.878 1.00 86.25 99 VAL A C 1
ATOM 819 O O . VAL A 1 99 ? -16.093 -7.477 17.675 1.00 86.25 99 VAL A O 1
ATOM 822 N N . GLY A 1 100 ? -16.860 -7.722 19.773 1.00 85.75 100 GLY A N 1
ATOM 823 C CA . GLY A 1 100 ? -18.255 -7.450 19.459 1.00 85.75 100 GLY A CA 1
ATOM 824 C C . GLY A 1 100 ? -18.545 -5.951 19.394 1.00 85.75 100 GLY A C 1
ATOM 825 O O . GLY A 1 100 ? -17.708 -5.117 19.741 1.00 85.75 100 GLY A O 1
ATOM 826 N N . PHE A 1 101 ? -19.763 -5.613 18.977 1.00 88.00 101 PHE A N 1
ATOM 827 C CA . PHE A 1 101 ? -20.255 -4.236 18.957 1.00 88.00 101 PHE A CA 1
ATOM 828 C C . PHE A 1 101 ? -20.023 -3.485 20.282 1.00 88.00 101 PHE A C 1
ATOM 830 O O . PHE A 1 101 ? -20.246 -4.038 21.360 1.00 88.00 101 PHE A O 1
ATOM 837 N N . PHE A 1 102 ? -19.663 -2.205 20.190 1.00 90.94 102 PHE A N 1
ATOM 838 C CA . PHE A 1 102 ? -19.689 -1.236 21.285 1.00 90.94 102 PHE A CA 1
ATOM 839 C C . PHE A 1 102 ? -20.059 0.152 20.749 1.00 90.94 102 PHE A C 1
ATOM 841 O O . PHE A 1 102 ? -19.843 0.449 19.574 1.00 90.94 102 PHE A O 1
ATOM 848 N N . ALA A 1 103 ? -20.589 1.019 21.612 1.00 90.12 103 ALA A N 1
ATOM 849 C CA . ALA A 1 103 ? -20.983 2.376 21.238 1.00 90.12 103 ALA A CA 1
ATOM 850 C C . ALA A 1 103 ? -19.984 3.412 21.769 1.00 90.12 103 ALA A C 1
ATOM 852 O O . ALA A 1 103 ? -19.633 3.395 22.949 1.00 90.12 103 ALA A O 1
ATOM 853 N N . ALA A 1 104 ? -19.541 4.337 20.915 1.00 91.69 104 ALA A N 1
ATOM 854 C CA . ALA A 1 104 ? -18.642 5.426 21.298 1.00 91.69 104 ALA A CA 1
ATOM 855 C C . ALA A 1 104 ? -18.906 6.668 20.431 1.00 91.69 104 ALA A C 1
ATOM 857 O O . ALA A 1 104 ? -18.261 6.894 19.411 1.00 91.69 104 ALA A O 1
ATOM 858 N N . HIS A 1 105 ? -19.876 7.494 20.832 1.00 90.38 105 HIS A N 1
ATOM 859 C CA . HIS A 1 105 ? -20.372 8.597 19.993 1.00 90.38 105 HIS A CA 1
ATOM 860 C C . HIS A 1 105 ? -19.323 9.692 19.736 1.00 90.38 105 HIS A C 1
ATOM 862 O O . HIS A 1 105 ? -19.388 10.406 18.732 1.00 90.38 105 HIS A O 1
ATOM 868 N N . GLY A 1 106 ? -18.363 9.835 20.655 1.00 91.12 106 GLY A N 1
ATOM 869 C CA . GLY A 1 106 ? -17.242 10.766 20.553 1.00 91.12 106 GLY A CA 1
ATOM 870 C C . GLY A 1 106 ? -16.066 10.261 19.715 1.00 91.12 106 GLY A C 1
ATOM 871 O O . GLY A 1 106 ? -15.152 11.047 19.466 1.00 91.12 106 GLY A O 1
ATOM 872 N N . LEU A 1 107 ? -16.081 8.997 19.276 1.00 95.00 107 LEU A N 1
ATOM 873 C CA . LEU A 1 107 ? -14.924 8.331 18.681 1.00 95.00 107 LEU A CA 1
ATOM 874 C C . LEU A 1 107 ? -14.536 8.975 17.349 1.00 95.00 107 LEU A C 1
ATOM 876 O O . LEU A 1 107 ? -15.341 9.052 16.426 1.00 95.00 107 LEU A O 1
ATOM 880 N N . GLN A 1 108 ? -13.283 9.418 17.255 1.00 95.44 108 GLN A N 1
ATOM 881 C CA . GLN A 1 108 ? -12.686 10.025 16.064 1.00 95.44 108 GLN A CA 1
ATOM 882 C C . GLN A 1 108 ? -11.660 9.107 15.403 1.00 95.44 108 GLN A C 1
ATOM 884 O O . GLN A 1 108 ? -11.493 9.153 14.183 1.00 95.44 108 GLN A O 1
ATOM 889 N N . THR A 1 109 ? -10.966 8.285 16.195 1.00 96.38 109 THR A N 1
ATOM 890 C CA . THR A 1 109 ? -9.907 7.389 15.720 1.00 96.38 109 THR A CA 1
ATOM 891 C C . THR A 1 109 ? -10.092 5.981 16.267 1.00 96.38 109 THR A C 1
ATOM 893 O O . THR A 1 109 ? -10.112 5.789 17.483 1.00 96.38 109 THR A O 1
ATOM 896 N N . LEU A 1 110 ? -10.166 5.004 15.363 1.00 95.62 110 LEU A N 1
ATOM 897 C CA . LEU A 1 110 ? -10.212 3.580 15.671 1.00 95.62 110 LEU A CA 1
ATOM 898 C C . LEU A 1 110 ? -9.051 2.858 14.982 1.00 95.62 110 LEU A C 1
ATOM 900 O O . LEU A 1 110 ? -8.960 2.831 13.755 1.00 95.62 110 LEU A O 1
ATOM 904 N N . ILE A 1 111 ? -8.175 2.251 15.777 1.00 94.75 111 ILE A N 1
ATOM 905 C CA . ILE A 1 111 ? -7.024 1.479 15.313 1.00 94.75 111 ILE A CA 1
ATOM 906 C C . ILE A 1 111 ? -7.085 0.085 15.935 1.00 94.75 111 ILE A C 1
ATOM 908 O O . ILE A 1 111 ? -6.876 -0.076 17.138 1.00 94.75 111 ILE A O 1
ATOM 912 N N . LEU A 1 112 ? -7.339 -0.930 15.113 1.00 92.12 112 LEU A N 1
ATOM 913 C CA . LEU A 1 112 ? -7.372 -2.330 15.534 1.00 92.12 112 LEU A CA 1
ATOM 914 C C . LEU A 1 112 ? -6.330 -3.126 14.757 1.00 92.12 112 LEU A C 1
ATOM 916 O O . LEU A 1 112 ? -6.353 -3.196 13.526 1.00 92.12 112 LEU A O 1
ATOM 920 N N . HIS A 1 113 ? -5.393 -3.734 15.476 1.00 89.94 113 HIS A N 1
ATOM 921 C CA . HIS A 1 113 ? -4.357 -4.582 14.889 1.00 89.94 113 HIS A CA 1
ATOM 922 C C . HIS A 1 113 ? -4.519 -6.013 15.393 1.00 89.94 113 HIS A C 1
ATOM 924 O O . HIS A 1 113 ? -4.450 -6.242 16.596 1.00 89.94 113 HIS A O 1
ATOM 930 N N . GLY A 1 114 ? -4.690 -6.968 14.487 1.00 85.81 114 GLY A N 1
ATOM 931 C CA . GLY A 1 114 ? -4.572 -8.393 14.777 1.00 85.81 114 GLY A CA 1
ATOM 932 C C . GLY A 1 114 ? -3.156 -8.919 14.535 1.00 85.81 114 GLY A C 1
ATOM 933 O O . GLY A 1 114 ? -2.205 -8.164 14.280 1.00 85.81 114 GLY A O 1
ATOM 934 N N . ASP A 1 115 ? -3.009 -10.238 14.617 1.00 79.94 115 ASP A N 1
ATOM 935 C CA . ASP A 1 115 ? -1.742 -10.913 14.360 1.00 79.94 115 ASP A CA 1
ATOM 936 C C . ASP A 1 115 ? -1.531 -11.128 12.853 1.00 79.94 115 ASP A C 1
ATOM 938 O O . ASP A 1 115 ? -2.352 -11.717 12.154 1.00 79.94 115 ASP A O 1
ATOM 942 N N . SER A 1 116 ? -0.385 -10.677 12.340 1.00 76.56 116 SER A N 1
ATOM 943 C CA . SER A 1 116 ? -0.013 -10.849 10.933 1.00 76.56 116 SER A CA 1
ATOM 944 C C . SER A 1 116 ? 0.215 -12.301 10.520 1.00 76.56 116 SER A C 1
ATOM 946 O O . SER A 1 116 ? 0.320 -12.567 9.331 1.00 76.56 116 SER A O 1
ATOM 948 N N . SER A 1 117 ? 0.367 -13.234 11.461 1.00 74.88 117 SER A N 1
ATOM 949 C CA . SER A 1 117 ? 0.602 -14.653 11.176 1.00 74.88 117 SER A CA 1
ATOM 950 C C . SER A 1 117 ? -0.680 -15.437 10.891 1.00 74.88 117 SER A C 1
ATOM 952 O O . SER A 1 117 ? -0.594 -16.509 10.289 1.00 74.88 117 SER A O 1
ATOM 954 N N . THR A 1 118 ? -1.857 -14.898 11.225 1.00 72.38 118 THR A N 1
ATOM 955 C CA . THR A 1 118 ? -3.146 -15.592 11.093 1.00 72.38 118 THR A CA 1
ATOM 956 C C . THR A 1 118 ? -4.070 -14.979 10.054 1.00 72.38 118 THR A C 1
ATOM 958 O O . THR A 1 118 ? -3.934 -13.822 9.666 1.00 72.38 118 THR A O 1
ATOM 961 N N . THR A 1 119 ? -5.030 -15.785 9.600 1.00 70.00 119 THR A N 1
ATOM 962 C CA . THR A 1 119 ? -6.195 -15.341 8.816 1.00 70.00 119 THR A CA 1
ATOM 963 C C . THR A 1 119 ? -7.412 -15.056 9.693 1.00 70.00 119 THR A C 1
ATOM 965 O O . THR A 1 119 ? -8.342 -14.402 9.244 1.00 70.00 119 THR A O 1
ATOM 968 N N . LYS A 1 120 ? -7.403 -15.515 10.951 1.00 75.25 120 LYS A N 1
ATOM 969 C CA . LYS A 1 120 ? -8.444 -15.192 11.925 1.00 75.25 120 LYS A CA 1
ATOM 970 C C . LYS A 1 120 ? -8.336 -13.718 12.292 1.00 75.25 120 LYS A C 1
ATOM 972 O O . LYS A 1 120 ? -7.351 -13.312 12.910 1.00 75.25 120 LYS A O 1
ATOM 977 N N . GLY A 1 121 ? -9.325 -12.940 11.869 1.00 78.38 121 GLY A N 1
ATOM 978 C CA . GLY A 1 121 ? -9.483 -11.567 12.312 1.00 78.38 121 GLY A CA 1
ATOM 979 C C . GLY A 1 121 ? -9.930 -11.493 13.767 1.00 78.38 121 GLY A C 1
ATOM 980 O O . GLY A 1 121 ? -10.294 -12.483 14.395 1.00 78.38 121 GLY A O 1
ATOM 981 N N . VAL A 1 122 ? -9.893 -10.281 14.294 1.00 84.62 122 VAL A N 1
ATOM 982 C CA . VAL A 1 122 ? -10.260 -9.919 15.663 1.00 84.62 122 VAL A CA 1
ATOM 983 C C . VAL A 1 122 ? -11.490 -9.009 15.700 1.00 84.62 122 VAL A C 1
ATOM 985 O O . VAL A 1 122 ? -11.875 -8.546 16.767 1.00 84.62 122 VAL A O 1
ATOM 988 N N . ILE A 1 123 ? -12.099 -8.727 14.548 1.00 87.75 123 ILE A N 1
ATOM 989 C CA . ILE A 1 123 ? -13.383 -8.039 14.414 1.00 87.75 123 ILE A CA 1
ATOM 990 C C . ILE A 1 123 ? -14.056 -8.462 13.102 1.00 87.75 123 ILE A C 1
ATOM 992 O O . ILE A 1 123 ? -13.415 -8.480 12.049 1.00 87.75 123 ILE A O 1
ATOM 996 N N . ASP A 1 124 ? -15.341 -8.802 13.163 1.00 87.19 124 ASP A N 1
ATOM 997 C CA . ASP A 1 124 ? -16.146 -9.110 11.975 1.00 87.19 124 ASP A CA 1
ATOM 998 C C . ASP A 1 124 ? -16.663 -7.821 11.322 1.00 87.19 124 ASP A C 1
ATOM 1000 O O . ASP A 1 124 ? -16.845 -6.801 11.996 1.00 87.19 124 ASP A O 1
ATOM 1004 N N . VAL A 1 125 ? -16.938 -7.868 10.016 1.00 85.12 125 VAL A N 1
ATOM 1005 C CA . VAL A 1 125 ? -17.418 -6.701 9.252 1.00 85.12 125 VAL A CA 1
ATOM 1006 C C . VAL A 1 125 ? -18.704 -6.125 9.852 1.00 85.12 125 VAL A C 1
ATOM 1008 O O . VAL A 1 125 ? -18.775 -4.918 10.054 1.00 85.12 125 VAL A O 1
ATOM 1011 N N . ASP A 1 126 ? -19.673 -6.966 10.220 1.00 83.69 126 ASP A N 1
ATOM 1012 C CA . ASP A 1 126 ? -20.941 -6.523 10.820 1.00 83.69 126 ASP A CA 1
ATOM 1013 C C . ASP A 1 126 ? -20.718 -5.744 12.127 1.00 83.69 126 ASP A C 1
ATOM 1015 O O . ASP A 1 126 ? -21.214 -4.630 12.282 1.00 83.69 126 ASP A O 1
ATOM 1019 N N . ASN A 1 127 ? -19.899 -6.282 13.040 1.00 87.62 127 ASN A N 1
ATOM 1020 C CA . ASN A 1 127 ? -19.581 -5.611 14.304 1.00 87.62 127 ASN A CA 1
ATOM 1021 C C . ASN A 1 127 ? -18.857 -4.278 14.069 1.00 87.62 127 ASN A C 1
ATOM 1023 O O . ASN A 1 127 ? -19.112 -3.305 14.779 1.00 87.62 127 ASN A O 1
ATOM 1027 N N . LEU A 1 128 ? -17.966 -4.215 13.074 1.00 90.50 128 LEU A N 1
ATOM 1028 C CA . LEU A 1 128 ? -17.302 -2.973 12.689 1.00 90.50 128 LEU A CA 1
ATOM 1029 C C . LEU A 1 128 ? -18.308 -1.939 12.171 1.00 90.50 128 LEU A C 1
ATOM 1031 O O . LEU A 1 128 ? -18.236 -0.783 12.581 1.00 90.50 128 LEU A O 1
ATOM 1035 N N . LEU A 1 129 ? -19.247 -2.339 11.310 1.00 87.69 129 LEU A N 1
ATOM 1036 C CA . LEU A 1 129 ? -20.284 -1.444 10.791 1.00 87.69 129 LEU A CA 1
ATOM 1037 C C . LEU A 1 129 ? -21.205 -0.937 11.904 1.00 87.69 129 LEU A C 1
ATOM 1039 O O . LEU A 1 129 ? -21.524 0.253 11.922 1.00 87.69 129 LEU A O 1
ATOM 1043 N N . ASP A 1 130 ? -21.562 -1.789 12.866 1.00 87.69 130 ASP A N 1
ATOM 1044 C CA . ASP A 1 130 ? -22.343 -1.381 14.035 1.00 87.69 130 ASP A CA 1
ATOM 1045 C C . ASP A 1 130 ? -21.563 -0.378 14.906 1.00 87.69 130 ASP A C 1
ATOM 1047 O O . ASP A 1 130 ? -22.109 0.651 15.310 1.00 87.69 130 ASP A O 1
ATOM 1051 N N . ILE A 1 131 ? -20.264 -0.613 15.148 1.00 90.81 131 ILE A N 1
ATOM 1052 C CA . ILE A 1 131 ? -19.395 0.336 15.872 1.00 90.81 131 ILE A CA 1
ATOM 1053 C C . ILE A 1 131 ? -19.326 1.673 15.129 1.00 90.81 131 ILE A C 1
ATOM 1055 O O . ILE A 1 131 ? -19.436 2.727 15.751 1.00 90.81 131 ILE A O 1
ATOM 1059 N N . MET A 1 132 ? -19.180 1.641 13.803 1.00 90.50 132 MET A N 1
ATOM 1060 C CA . MET A 1 132 ? -19.147 2.833 12.953 1.00 90.50 132 MET A CA 1
ATOM 1061 C C . MET A 1 132 ? -20.474 3.604 12.999 1.00 90.50 132 MET A C 1
ATOM 1063 O O . MET A 1 132 ? -20.462 4.828 13.131 1.00 90.50 132 MET A O 1
ATOM 1067 N N . ALA A 1 133 ? -21.614 2.908 12.998 1.00 87.75 133 ALA A N 1
ATOM 1068 C CA . ALA A 1 133 ? -22.928 3.520 13.203 1.00 87.75 133 ALA A CA 1
ATOM 1069 C C . ALA A 1 133 ? -23.056 4.165 14.598 1.00 87.75 133 ALA A C 1
ATOM 1071 O O . ALA A 1 133 ? -23.634 5.243 14.736 1.00 87.75 133 ALA A O 1
ATOM 1072 N N . GLY A 1 134 ? -22.468 3.541 15.624 1.00 87.94 134 GLY A N 1
ATOM 1073 C CA . GLY A 1 134 ? -22.372 4.067 16.991 1.00 87.94 134 GLY A CA 1
ATOM 1074 C C . GLY A 1 134 ? -21.300 5.148 17.205 1.00 87.94 134 GLY A C 1
ATOM 1075 O O . GLY A 1 134 ? -21.188 5.668 18.323 1.00 87.94 134 GLY A O 1
ATOM 1076 N N . ALA A 1 135 ? -20.529 5.486 16.164 1.00 91.50 135 ALA A N 1
ATOM 1077 C CA . ALA A 1 135 ? -19.405 6.424 16.168 1.00 91.50 135 ALA A CA 1
ATOM 1078 C C . ALA A 1 135 ? -19.485 7.416 14.983 1.00 91.50 135 ALA A C 1
ATOM 1080 O O . ALA A 1 135 ? -18.605 7.445 14.118 1.00 91.50 135 ALA A O 1
ATOM 1081 N N . PRO A 1 136 ? -20.502 8.298 14.934 1.00 88.31 136 PRO A N 1
ATOM 1082 C CA . PRO A 1 136 ? -20.741 9.192 13.793 1.00 88.31 136 PRO A CA 1
ATOM 1083 C C . PRO A 1 136 ? -19.626 10.225 13.548 1.00 88.31 136 PRO A C 1
ATOM 1085 O O . PRO A 1 136 ? -19.613 10.885 12.512 1.00 88.31 136 PRO A O 1
ATOM 1088 N N . ARG A 1 137 ? -18.698 10.399 14.498 1.00 91.38 137 ARG A N 1
ATOM 1089 C CA . ARG A 1 137 ? -17.549 11.313 14.402 1.00 91.38 137 ARG A CA 1
ATOM 1090 C C . ARG A 1 137 ? -16.266 10.624 13.934 1.00 91.38 137 ARG A C 1
ATOM 1092 O O . ARG A 1 137 ? -15.217 11.266 13.947 1.00 91.38 137 ARG A O 1
ATOM 1099 N N . LEU A 1 138 ? -16.328 9.350 13.544 1.00 93.50 138 LEU A N 1
ATOM 1100 C CA . LEU A 1 138 ? -15.152 8.583 13.155 1.00 93.50 138 LEU A CA 1
ATOM 1101 C C . LEU A 1 138 ? -14.534 9.150 11.870 1.00 93.50 138 LEU A C 1
ATOM 1103 O O . LEU A 1 138 ? -15.170 9.179 10.819 1.00 93.50 138 LEU A O 1
ATOM 1107 N N . LEU A 1 139 ? -13.274 9.577 11.959 1.00 93.69 139 LEU A N 1
ATOM 1108 C CA . LEU A 1 139 ? -12.507 10.142 10.845 1.00 93.69 139 LEU A CA 1
ATOM 1109 C C . LEU A 1 139 ? -11.355 9.233 10.417 1.00 93.69 139 LEU A C 1
ATOM 1111 O O . LEU A 1 139 ? -10.966 9.255 9.250 1.00 93.69 139 LEU A O 1
ATOM 1115 N N . ILE A 1 140 ? -10.783 8.470 11.349 1.00 95.31 140 ILE A N 1
ATOM 1116 C CA . ILE A 1 140 ? -9.602 7.640 11.117 1.00 95.31 140 ILE A CA 1
ATOM 1117 C C . ILE A 1 140 ? -9.940 6.196 11.464 1.00 95.31 140 ILE A C 1
ATOM 1119 O O . ILE A 1 140 ? -10.260 5.892 12.614 1.00 95.31 140 ILE A O 1
ATOM 1123 N N . LEU A 1 141 ? -9.819 5.313 10.476 1.00 95.31 141 LEU A N 1
ATOM 1124 C CA . LEU A 1 141 ? -9.951 3.872 10.640 1.00 95.31 141 LEU A CA 1
ATOM 1125 C C . LEU A 1 141 ? -8.675 3.181 10.158 1.00 95.31 141 LEU A C 1
ATOM 1127 O O . LEU A 1 141 ? -8.317 3.256 8.983 1.00 95.31 141 LEU A O 1
ATOM 1131 N N . GLU A 1 142 ? -7.995 2.481 11.060 1.00 95.25 142 GLU A N 1
ATOM 1132 C CA . GLU A 1 142 ? -6.837 1.656 10.728 1.00 95.25 142 GLU A CA 1
ATOM 1133 C C . GLU A 1 142 ? -7.058 0.212 11.187 1.00 95.25 142 GLU A C 1
ATOM 1135 O O . GLU A 1 142 ? -7.158 -0.072 12.378 1.00 95.25 142 GLU A O 1
ATOM 1140 N N . LEU A 1 143 ? -7.090 -0.714 10.231 1.00 93.31 143 LEU A N 1
ATOM 1141 C CA . LEU A 1 143 ? -7.270 -2.142 10.464 1.00 93.31 143 LEU A CA 1
ATOM 1142 C C . LEU A 1 143 ? -6.079 -2.894 9.877 1.00 93.31 143 LEU A C 1
ATOM 1144 O O . LEU A 1 143 ? -5.900 -2.942 8.661 1.00 93.31 143 LEU A O 1
ATOM 1148 N N . ARG A 1 144 ? -5.255 -3.506 10.730 1.00 90.88 144 ARG A N 1
ATOM 1149 C CA . ARG A 1 144 ? -4.120 -4.330 10.279 1.00 90.88 144 ARG A CA 1
ATOM 1150 C C . ARG A 1 144 ? -4.293 -5.765 10.726 1.00 90.88 144 ARG A C 1
ATOM 1152 O O . ARG A 1 144 ? -4.236 -6.031 11.915 1.00 90.88 144 ARG A O 1
ATOM 1159 N N . HIS A 1 145 ? -4.484 -6.679 9.781 1.00 87.12 145 HIS A N 1
ATOM 1160 C CA . HIS A 1 145 ? -4.764 -8.100 10.010 1.00 87.12 145 HIS A CA 1
ATOM 1161 C C . HIS A 1 145 ? -5.891 -8.322 11.029 1.00 87.12 145 HIS A C 1
ATOM 1163 O O . HIS A 1 145 ? -5.862 -9.272 11.800 1.00 87.12 145 HIS A O 1
ATOM 1169 N N . ALA A 1 146 ? -6.844 -7.387 11.076 1.00 88.69 146 ALA A N 1
ATOM 1170 C CA . ALA A 1 146 ? -7.868 -7.344 12.109 1.00 88.69 146 ALA A CA 1
ATOM 1171 C C . ALA A 1 146 ? -9.237 -7.817 11.618 1.00 88.69 146 ALA A C 1
ATOM 1173 O O . ALA A 1 146 ? -10.016 -8.311 12.418 1.00 88.69 146 ALA A O 1
ATOM 1174 N N . LEU A 1 147 ? -9.536 -7.688 10.327 1.00 87.62 147 LEU A N 1
ATOM 1175 C CA . LEU A 1 147 ? -10.831 -8.082 9.777 1.00 87.62 147 LEU A CA 1
ATOM 1176 C C . LEU A 1 147 ? -10.959 -9.604 9.684 1.00 87.62 147 LEU A C 1
ATOM 1178 O O . LEU A 1 147 ? -10.049 -10.272 9.197 1.00 87.62 147 LEU A O 1
ATOM 1182 N N . SER A 1 148 ? -12.094 -10.123 10.141 1.00 81.31 148 SER A N 1
ATOM 1183 C CA . SER A 1 148 ? -12.494 -11.529 10.063 1.00 81.31 148 SER A CA 1
ATOM 1184 C C . SER A 1 148 ? -13.521 -11.726 8.945 1.00 81.31 148 SER A C 1
ATOM 1186 O O . SER A 1 148 ? -14.420 -10.896 8.784 1.00 81.31 148 SER A O 1
ATOM 1188 N N . GLY A 1 149 ? -13.355 -12.804 8.170 1.00 65.00 149 GLY A N 1
ATOM 1189 C CA . GLY A 1 149 ? -14.252 -13.194 7.073 1.00 65.00 149 GLY A CA 1
ATOM 1190 C C . GLY A 1 149 ? -15.391 -14.105 7.509 1.00 65.00 149 GLY A C 1
ATOM 1191 O O . GLY A 1 149 ? -16.262 -14.430 6.702 1.00 65.00 149 GLY A O 1
ATOM 1192 N N . ASP A 1 150 ? -15.420 -14.497 8.785 1.00 60.22 150 ASP A N 1
ATOM 1193 C CA . ASP A 1 150 ? -16.511 -15.269 9.363 1.00 60.22 150 ASP A CA 1
ATOM 1194 C C . ASP A 1 150 ? -17.747 -14.364 9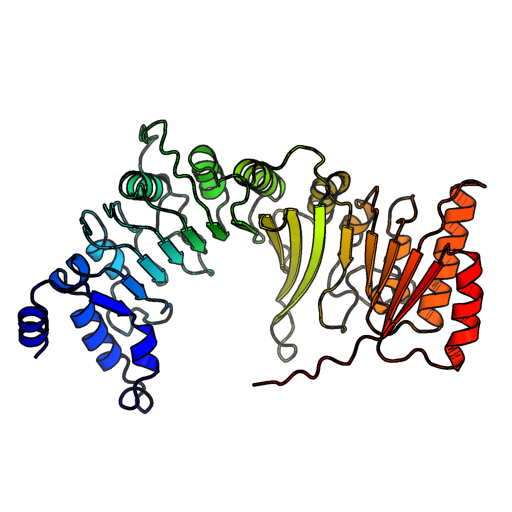.503 1.00 60.22 150 ASP A C 1
ATOM 1196 O O . ASP A 1 150 ? -18.001 -13.749 10.540 1.00 60.22 150 ASP A O 1
ATOM 1200 N N . ILE A 1 151 ? -18.544 -14.287 8.434 1.00 51.06 151 ILE A N 1
ATOM 1201 C CA . ILE A 1 151 ? -19.884 -13.687 8.439 1.00 51.06 151 ILE A CA 1
ATOM 1202 C C . ILE A 1 151 ? -20.782 -14.584 9.307 1.00 51.06 151 ILE A C 1
ATOM 1204 O O . ILE A 1 151 ? -21.540 -15.420 8.819 1.00 51.06 151 ILE A O 1
ATOM 1208 N N . THR A 1 152 ? -20.664 -14.469 10.629 1.00 47.25 152 THR A N 1
ATOM 1209 C CA . THR A 1 152 ? -21.378 -15.323 11.596 1.00 47.25 152 THR A CA 1
ATOM 1210 C C . THR A 1 152 ? -22.823 -14.900 11.836 1.00 47.25 152 THR A C 1
ATOM 1212 O O . THR A 1 152 ? -23.530 -15.516 12.634 1.00 47.25 152 THR A O 1
ATOM 1215 N N . ARG A 1 153 ? -23.331 -13.902 11.112 1.00 43.44 153 ARG A N 1
ATOM 1216 C CA . ARG A 1 153 ? -24.750 -13.549 11.125 1.00 43.44 153 ARG A CA 1
ATOM 1217 C C . ARG A 1 153 ? -25.230 -13.432 9.694 1.00 43.44 153 ARG A C 1
ATOM 1219 O O . ARG A 1 153 ? -24.806 -12.553 8.957 1.00 43.44 153 ARG A O 1
ATOM 1226 N N . GLY A 1 154 ? -26.088 -14.370 9.292 1.00 38.34 154 GLY A N 1
ATOM 1227 C CA . GLY A 1 154 ? -26.677 -14.380 7.960 1.00 38.34 154 GLY A CA 1
ATOM 1228 C C . GLY A 1 154 ? -27.248 -13.010 7.649 1.00 38.34 154 GLY A C 1
ATOM 1229 O O . GLY A 1 154 ? -28.138 -12.588 8.379 1.00 38.34 154 GLY A O 1
ATOM 1230 N N . ALA A 1 155 ? -26.683 -12.349 6.629 1.00 38.62 155 ALA A N 1
ATOM 1231 C CA . ALA A 1 155 ? -27.115 -11.074 6.066 1.00 38.62 155 ALA A CA 1
ATOM 1232 C C . ALA A 1 155 ? -27.966 -10.278 7.058 1.00 38.62 155 ALA A C 1
ATOM 1234 O O . ALA A 1 155 ? -29.176 -10.107 6.862 1.00 38.62 155 ALA A O 1
ATOM 1235 N N . SER A 1 156 ? -27.355 -9.866 8.177 1.00 40.25 156 SER A N 1
ATOM 1236 C CA . SER A 1 156 ? -28.010 -8.869 8.999 1.00 40.25 156 SER A CA 1
ATOM 1237 C C . SER A 1 156 ? -28.287 -7.720 8.034 1.00 40.25 156 SER A C 1
ATOM 1239 O O . SER A 1 156 ? -27.443 -7.358 7.209 1.00 40.25 156 SER A O 1
ATOM 1241 N N . LYS A 1 157 ? -29.531 -7.239 8.007 1.00 41.59 157 LYS A N 1
ATOM 1242 C CA . LYS A 1 157 ? -29.872 -5.998 7.320 1.00 41.59 157 LYS A CA 1
ATOM 1243 C C . LYS A 1 157 ? -29.145 -4.886 8.079 1.00 41.59 157 LYS A C 1
ATOM 1245 O O . LYS A 1 157 ? -29.778 -4.141 8.819 1.00 41.59 157 LYS A O 1
ATOM 1250 N N . GLY A 1 158 ? -27.816 -4.848 7.972 1.00 41.28 158 GLY A N 1
ATOM 1251 C CA . GLY A 1 158 ? -26.992 -3.764 8.452 1.00 41.28 158 GLY A CA 1
ATOM 1252 C C . GLY A 1 158 ? -27.573 -2.500 7.839 1.00 41.28 158 GLY A C 1
ATOM 1253 O O . GLY A 1 158 ? -27.999 -2.542 6.675 1.00 41.28 158 GLY A O 1
ATOM 1254 N N . PRO A 1 159 ? -27.716 -1.424 8.623 1.00 44.66 159 PRO A N 1
ATOM 1255 C CA . PRO A 1 159 ? -28.429 -0.240 8.192 1.00 44.66 159 PRO A CA 1
ATOM 1256 C C . PRO A 1 159 ? -27.908 0.187 6.823 1.00 44.66 159 PRO A C 1
ATOM 1258 O O . PRO A 1 159 ? -26.744 0.551 6.650 1.00 44.66 159 PRO A O 1
ATOM 1261 N N . SER A 1 160 ? -28.790 0.099 5.830 1.00 41.84 160 SER A N 1
ATOM 1262 C CA . SER A 1 160 ? -28.613 0.732 4.537 1.00 41.84 160 SER A CA 1
ATOM 1263 C C . SER A 1 160 ? -28.339 2.211 4.806 1.00 41.84 160 SER A C 1
ATOM 1265 O O . SER A 1 160 ? -29.269 2.946 5.130 1.00 41.84 160 SER A O 1
ATOM 1267 N N . GLY A 1 161 ? -27.073 2.631 4.745 1.00 48.44 161 GLY A N 1
ATOM 1268 C CA . GLY A 1 161 ? -26.708 4.042 4.858 1.00 48.44 161 GLY A CA 1
ATOM 1269 C C . GLY A 1 161 ? -25.745 4.456 5.972 1.00 48.44 161 GLY A C 1
ATOM 1270 O O . GLY A 1 161 ? -25.742 5.640 6.297 1.00 48.44 161 GLY A O 1
ATOM 1271 N N . VAL A 1 162 ? -24.893 3.581 6.526 1.00 53.53 162 VAL A N 1
ATOM 1272 C CA . VAL A 1 162 ? -23.732 4.065 7.309 1.00 53.53 162 VAL A CA 1
ATOM 1273 C C . VAL A 1 162 ? -22.718 4.716 6.362 1.00 53.53 162 VAL A C 1
ATOM 1275 O O . VAL A 1 162 ? -21.708 4.132 6.000 1.00 53.53 162 VAL A O 1
ATOM 1278 N N . GLN A 1 163 ? -22.982 5.948 5.931 1.00 57.50 163 GLN A N 1
ATOM 1279 C CA . GLN A 1 163 ? -21.982 6.774 5.260 1.00 57.50 163 GLN A CA 1
ATOM 1280 C C . GLN A 1 163 ? -21.061 7.393 6.315 1.00 57.50 163 GLN A C 1
ATOM 1282 O O . GLN A 1 163 ? -21.133 8.585 6.613 1.00 57.50 163 GLN A O 1
ATOM 1287 N N . CYS A 1 164 ? -20.179 6.583 6.899 1.00 64.81 164 CYS A N 1
ATOM 1288 C CA . CYS A 1 164 ? -19.034 7.134 7.612 1.00 64.81 164 CYS A CA 1
ATOM 1289 C C . CYS A 1 164 ? -18.084 7.728 6.581 1.00 64.81 164 CYS A C 1
ATOM 1291 O O . CYS A 1 164 ? -17.458 7.013 5.801 1.00 64.81 164 CYS A O 1
ATOM 1293 N N . GLN A 1 165 ? -17.996 9.051 6.580 1.00 74.56 165 GLN A N 1
ATOM 1294 C CA . GLN A 1 165 ? -17.071 9.784 5.740 1.00 74.56 165 GLN A CA 1
ATOM 1295 C C . GLN A 1 165 ? -15.690 9.814 6.397 1.00 74.56 165 GLN A C 1
ATOM 1297 O O . GLN A 1 165 ? -15.343 10.743 7.128 1.00 74.56 165 GLN A O 1
ATOM 1302 N N . LEU A 1 166 ? -14.901 8.773 6.146 1.00 87.88 166 LEU A N 1
ATOM 1303 C CA . LEU A 1 166 ? -13.548 8.679 6.683 1.00 87.88 166 LEU A CA 1
ATOM 1304 C C . LEU A 1 166 ? -12.632 9.707 6.009 1.00 87.88 166 LEU A C 1
ATOM 1306 O O . LEU A 1 166 ? -12.729 9.959 4.809 1.00 87.88 166 LEU A O 1
ATOM 1310 N N . ARG A 1 167 ? -11.704 10.276 6.779 1.00 90.06 167 ARG A N 1
ATOM 1311 C CA . ARG A 1 167 ? -10.575 11.069 6.272 1.00 90.06 167 ARG A CA 1
ATOM 1312 C C . ARG A 1 167 ? -9.323 10.233 6.087 1.00 90.06 167 ARG A C 1
ATOM 1314 O O . ARG A 1 167 ? -8.487 10.613 5.281 1.00 90.06 167 ARG A O 1
ATOM 1321 N N . VAL A 1 168 ? -9.164 9.158 6.855 1.00 91.69 168 VAL A N 1
ATOM 1322 C CA . VAL A 1 168 ? -8.023 8.245 6.767 1.00 91.69 168 VAL A CA 1
ATOM 1323 C C . VAL A 1 168 ? -8.536 6.817 6.892 1.00 91.69 168 VAL A C 1
ATOM 1325 O O . VAL A 1 168 ? -9.152 6.465 7.898 1.00 91.69 168 VAL A O 1
ATOM 1328 N N . LEU A 1 169 ? -8.252 5.996 5.888 1.00 93.44 169 LEU A N 1
ATOM 1329 C CA . LEU A 1 169 ? -8.522 4.567 5.880 1.00 93.44 169 LEU A CA 1
ATOM 1330 C C . LEU A 1 169 ? -7.225 3.816 5.600 1.00 93.44 169 LEU A C 1
ATOM 1332 O O . LEU A 1 169 ? -6.641 3.956 4.527 1.00 93.44 169 LEU A O 1
ATOM 1336 N N . ARG A 1 170 ? -6.782 2.996 6.553 1.00 93.94 170 ARG A N 1
ATOM 1337 C CA . ARG A 1 170 ? -5.592 2.153 6.404 1.00 93.94 170 ARG A CA 1
ATOM 1338 C C . ARG A 1 170 ? -5.945 0.695 6.637 1.00 93.94 170 ARG A C 1
ATOM 1340 O O . ARG A 1 170 ? -6.301 0.321 7.749 1.00 93.94 170 ARG A O 1
ATOM 1347 N N . LEU A 1 171 ? -5.827 -0.131 5.606 1.00 91.50 171 LEU A N 1
ATOM 1348 C CA . LEU A 1 171 ? -6.200 -1.540 5.636 1.00 91.50 171 LEU A CA 1
ATOM 1349 C C . LEU A 1 171 ? -4.998 -2.427 5.312 1.00 91.50 171 LEU A C 1
ATOM 1351 O O . LEU A 1 171 ? -4.260 -2.187 4.362 1.00 91.50 171 LEU A O 1
ATOM 1355 N N . SER A 1 172 ? -4.825 -3.491 6.084 1.00 89.19 172 SER A N 1
ATOM 1356 C CA . SER A 1 172 ? -3.993 -4.643 5.740 1.00 89.19 172 SER A CA 1
ATOM 1357 C C . SER A 1 172 ? -4.780 -5.886 6.118 1.00 89.19 172 SER A C 1
ATOM 1359 O O . SER A 1 172 ? -5.216 -6.006 7.260 1.00 89.19 172 SER A O 1
ATOM 1361 N N . THR A 1 173 ? -4.983 -6.809 5.188 1.00 85.75 173 THR A N 1
ATOM 1362 C CA . THR A 1 173 ? -5.702 -8.063 5.446 1.00 85.75 173 THR A CA 1
ATOM 1363 C C . THR A 1 173 ? -5.035 -9.219 4.703 1.00 85.75 173 THR A C 1
ATOM 1365 O O . THR A 1 173 ? -4.183 -9.018 3.834 1.00 85.75 173 THR A O 1
ATOM 1368 N N . ARG A 1 174 ? -5.362 -10.442 5.117 1.00 78.75 174 ARG A N 1
ATOM 1369 C CA . ARG A 1 174 ? -5.052 -11.689 4.401 1.00 78.75 174 ARG A CA 1
ATOM 1370 C C . ARG A 1 174 ? -6.309 -1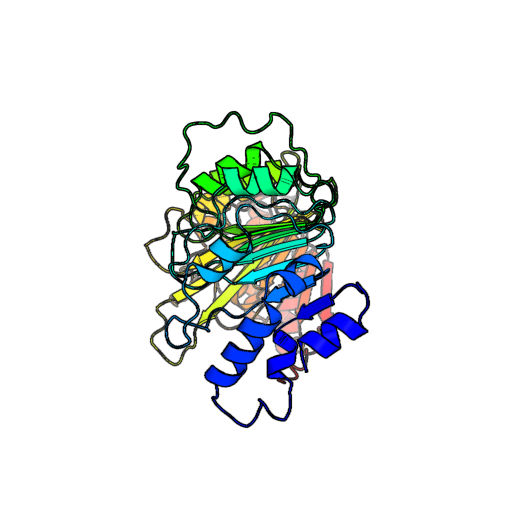2.361 3.848 1.00 78.75 174 ARG A C 1
ATOM 1372 O O . ARG A 1 174 ? -6.199 -13.385 3.192 1.00 78.75 174 ARG A O 1
ATOM 1379 N N . ASP A 1 175 ? -7.470 -11.785 4.128 1.00 80.31 175 ASP A N 1
ATOM 1380 C CA . ASP A 1 175 ? -8.765 -12.255 3.668 1.00 80.31 175 ASP A CA 1
ATOM 1381 C C . ASP A 1 175 ? -9.423 -11.159 2.830 1.00 80.31 175 ASP A C 1
ATOM 1383 O O . ASP A 1 175 ? -9.635 -10.031 3.289 1.00 80.31 175 ASP A O 1
ATOM 1387 N N . GLU A 1 176 ? -9.674 -11.503 1.575 1.00 80.56 176 GLU A N 1
ATOM 1388 C CA . GLU A 1 176 ? -10.248 -10.637 0.556 1.00 80.56 176 GLU A CA 1
ATOM 1389 C C . GLU A 1 176 ? -11.756 -10.461 0.729 1.00 80.56 176 GLU A C 1
ATOM 1391 O O . GLU A 1 176 ? -12.295 -9.388 0.450 1.00 80.56 176 GLU A O 1
ATOM 1396 N N . THR A 1 177 ? -12.437 -11.482 1.254 1.00 82.38 177 THR A N 1
ATOM 1397 C CA . THR A 1 177 ? -13.895 -11.469 1.409 1.00 82.38 177 THR A CA 1
ATOM 1398 C C . THR A 1 177 ? -14.338 -10.333 2.329 1.00 82.38 177 THR A C 1
ATOM 1400 O O . THR A 1 177 ? -15.292 -9.616 2.022 1.00 82.38 177 THR A O 1
ATOM 1403 N N . CYS A 1 178 ? -13.575 -10.077 3.395 1.00 78.88 178 CYS A N 1
ATOM 1404 C CA . CYS A 1 178 ? -13.814 -8.972 4.321 1.00 78.88 178 CYS A CA 1
ATOM 1405 C C . CYS A 1 178 ? -13.640 -7.611 3.655 1.00 78.88 178 CYS A C 1
ATOM 1407 O O . CYS A 1 178 ? -14.378 -6.675 3.953 1.00 78.88 178 CYS A O 1
ATOM 1409 N N . LEU A 1 179 ? -12.631 -7.487 2.788 1.00 83.50 179 LEU A N 1
ATOM 1410 C CA . LEU A 1 179 ? -12.315 -6.239 2.105 1.00 83.50 179 LEU A CA 1
ATOM 1411 C C . LEU A 1 179 ? -13.442 -5.872 1.133 1.00 83.50 179 LEU A C 1
ATOM 1413 O O . LEU A 1 179 ? -13.929 -4.743 1.161 1.00 83.50 179 LEU A O 1
ATOM 1417 N N . LEU A 1 180 ? -13.895 -6.846 0.340 1.00 85.19 180 LEU A N 1
ATOM 1418 C CA . LEU A 1 180 ? -15.023 -6.700 -0.582 1.00 85.19 180 LEU A CA 1
ATOM 1419 C C . LEU A 1 180 ? -16.335 -6.397 0.146 1.00 85.19 180 LEU A C 1
ATOM 1421 O O . LEU A 1 180 ? -17.112 -5.556 -0.310 1.00 85.19 180 LEU A O 1
ATOM 1425 N N . ALA A 1 181 ? -16.583 -7.061 1.278 1.00 81.88 181 ALA A N 1
ATOM 1426 C CA . ALA A 1 181 ? -17.752 -6.796 2.106 1.00 81.88 181 ALA A CA 1
ATOM 1427 C C . ALA A 1 181 ? -17.716 -5.367 2.666 1.00 81.88 181 ALA A C 1
ATOM 1429 O O . ALA A 1 181 ? -18.672 -4.615 2.488 1.00 81.88 181 ALA A O 1
ATOM 1430 N N . LEU A 1 182 ? -16.593 -4.957 3.263 1.00 84.44 182 LEU A N 1
ATOM 1431 C CA . LEU A 1 182 ? -16.429 -3.631 3.856 1.00 84.44 182 LEU A CA 1
ATOM 1432 C C . LEU A 1 182 ? -16.565 -2.509 2.814 1.00 84.44 182 LEU A C 1
ATOM 1434 O O . LEU A 1 182 ? -17.243 -1.513 3.068 1.00 84.44 182 LEU A O 1
ATOM 1438 N N . ALA A 1 183 ? -15.970 -2.681 1.631 1.00 85.12 183 ALA A N 1
ATOM 1439 C CA . ALA A 1 183 ? -15.929 -1.664 0.578 1.00 85.12 183 ALA A CA 1
ATOM 1440 C C . ALA A 1 183 ? -17.309 -1.195 0.094 1.00 85.12 183 ALA A C 1
ATOM 1442 O O . ALA A 1 183 ? -17.445 -0.075 -0.387 1.00 85.12 183 ALA A O 1
ATOM 1443 N N . ARG A 1 184 ? -18.348 -2.026 0.239 1.00 82.00 184 ARG A N 1
ATOM 1444 C CA . ARG A 1 184 ? -19.729 -1.680 -0.142 1.00 82.00 184 ARG A CA 1
ATOM 1445 C C . ARG A 1 184 ? -20.404 -0.710 0.825 1.00 82.00 184 ARG A C 1
ATOM 1447 O O . ARG A 1 184 ? -21.435 -0.135 0.485 1.00 82.00 184 ARG A O 1
ATOM 1454 N N . HIS A 1 185 ? -19.854 -0.562 2.026 1.00 81.50 185 HIS A N 1
ATOM 1455 C CA . HIS A 1 185 ? -20.496 0.147 3.128 1.00 81.50 185 HIS A CA 1
ATOM 1456 C C . HIS A 1 185 ? -19.722 1.375 3.596 1.00 81.50 185 HIS A C 1
ATOM 1458 O O . HIS A 1 185 ? -20.276 2.175 4.340 1.00 81.50 185 HIS A O 1
ATOM 1464 N N . ILE A 1 186 ? -18.470 1.549 3.171 1.00 84.19 186 ILE A N 1
ATOM 1465 C CA . ILE A 1 186 ? -17.638 2.679 3.588 1.00 84.19 186 ILE A CA 1
ATOM 1466 C C . ILE A 1 186 ? -17.192 3.503 2.382 1.00 84.19 186 ILE A C 1
ATOM 1468 O O . ILE A 1 186 ? -16.967 2.977 1.296 1.00 84.19 186 ILE A O 1
ATOM 1472 N N . SER A 1 187 ? -17.032 4.806 2.590 1.00 81.31 187 SER A N 1
ATOM 1473 C CA . SER A 1 187 ? -16.497 5.733 1.592 1.00 81.31 187 SER A CA 1
ATOM 1474 C C . SER A 1 187 ? -15.516 6.684 2.259 1.00 81.31 187 SER A C 1
ATOM 1476 O O . SER A 1 187 ? -15.765 7.150 3.374 1.00 81.31 187 SER A O 1
ATOM 1478 N N . VAL A 1 188 ? -14.421 7.005 1.583 1.00 84.25 188 VAL A N 1
ATOM 1479 C CA . VAL A 1 188 ? -13.453 7.989 2.073 1.00 84.25 188 VAL A CA 1
ATOM 1480 C C . VAL A 1 188 ? -13.759 9.330 1.418 1.00 84.25 188 VAL A C 1
ATOM 1482 O O . VAL A 1 188 ? -14.071 9.395 0.236 1.00 84.25 188 VAL A O 1
ATOM 1485 N N . GLN A 1 189 ? -13.717 10.420 2.183 1.00 84.88 189 GLN A N 1
ATOM 1486 C CA . GLN A 1 189 ? -13.961 11.759 1.643 1.00 84.88 189 GLN A CA 1
ATOM 1487 C C . GLN A 1 189 ? -13.014 12.053 0.475 1.00 84.88 189 GLN A C 1
ATOM 1489 O O . GLN A 1 189 ? -11.855 11.640 0.483 1.00 84.88 189 GLN A O 1
ATOM 1494 N N . LYS A 1 190 ? -13.475 12.832 -0.510 1.00 78.69 190 LYS A N 1
ATOM 1495 C CA . LYS A 1 190 ? -12.599 13.332 -1.577 1.00 78.69 190 LYS A CA 1
ATOM 1496 C C . LYS A 1 190 ? -11.440 14.125 -0.954 1.00 78.69 190 LYS A C 1
ATOM 1498 O O . LYS A 1 190 ? -11.679 15.067 -0.202 1.00 78.69 190 LYS A O 1
ATOM 1503 N N . GLY A 1 191 ? -10.197 13.740 -1.252 1.00 75.06 191 GLY A N 1
ATOM 1504 C CA . GLY A 1 191 ? -9.000 14.283 -0.586 1.00 75.06 191 GLY A CA 1
ATOM 1505 C C . GLY A 1 191 ? -8.691 13.656 0.785 1.00 75.06 191 GLY A C 1
ATOM 1506 O O . GLY A 1 191 ? -7.946 14.225 1.580 1.00 75.06 191 GLY A O 1
ATOM 1507 N N . GLY A 1 192 ? -9.291 12.509 1.104 1.00 82.62 192 GLY A N 1
ATOM 1508 C CA . GLY A 1 192 ? -8.907 11.673 2.236 1.00 82.62 192 GLY A CA 1
ATOM 1509 C C . GLY A 1 192 ? -7.730 10.753 1.904 1.00 82.62 192 GLY A C 1
ATOM 1510 O O . GLY A 1 192 ? -7.391 10.518 0.742 1.00 82.62 192 GLY A O 1
ATOM 1511 N N . GLU A 1 193 ? -7.088 10.238 2.950 1.00 90.06 193 GLU A N 1
ATOM 1512 C CA . GLU A 1 193 ? -6.013 9.263 2.847 1.00 90.06 193 GLU A CA 1
ATOM 1513 C C . GLU A 1 193 ? -6.581 7.847 2.749 1.00 90.06 193 GLU A C 1
ATOM 1515 O O . GLU A 1 193 ? -7.298 7.396 3.642 1.00 90.06 193 GLU A O 1
ATOM 1520 N N . VAL A 1 194 ? -6.219 7.127 1.689 1.00 91.12 194 VAL A N 1
ATOM 1521 C CA . VAL A 1 194 ? -6.525 5.700 1.544 1.00 91.12 194 VAL A CA 1
ATOM 1522 C C . VAL A 1 194 ? -5.221 4.949 1.392 1.00 91.12 194 VAL A C 1
ATOM 1524 O O . VAL A 1 194 ? -4.416 5.253 0.512 1.00 91.12 194 VAL A O 1
ATOM 1527 N N . GLN A 1 195 ? -5.018 3.952 2.243 1.00 92.62 195 GLN A N 1
ATOM 1528 C CA . GLN A 1 195 ? -3.908 3.027 2.145 1.00 92.62 195 GLN A CA 1
ATOM 1529 C C . GLN A 1 195 ? -4.403 1.597 2.283 1.00 92.62 195 GLN A C 1
ATOM 1531 O O . GLN A 1 195 ? -4.908 1.212 3.333 1.00 92.62 195 GLN A O 1
ATOM 1536 N N . ILE A 1 196 ? -4.202 0.785 1.252 1.00 90.12 196 ILE A N 1
ATOM 1537 C CA . ILE A 1 196 ? -4.473 -0.655 1.311 1.00 90.12 196 ILE A CA 1
ATOM 1538 C C . ILE A 1 196 ? -3.155 -1.390 1.096 1.00 90.12 196 ILE A C 1
ATOM 1540 O O . ILE A 1 196 ? -2.413 -1.075 0.170 1.00 90.12 196 ILE A O 1
ATOM 1544 N N . ILE A 1 197 ? -2.837 -2.338 1.972 1.00 88.00 197 ILE A N 1
ATOM 1545 C CA . ILE A 1 197 ? -1.661 -3.200 1.866 1.00 88.00 197 ILE A CA 1
ATOM 1546 C C . ILE A 1 197 ? -2.119 -4.581 1.405 1.00 88.00 197 ILE A C 1
ATOM 1548 O O . ILE A 1 197 ? -2.769 -5.309 2.158 1.00 88.00 197 ILE A O 1
ATOM 1552 N N . ILE A 1 198 ? -1.759 -4.932 0.172 1.00 82.56 198 ILE A N 1
ATOM 1553 C CA . ILE A 1 198 ? -2.007 -6.247 -0.415 1.00 82.56 198 ILE A CA 1
ATOM 1554 C C . ILE A 1 198 ? -0.899 -7.206 0.014 1.00 82.56 198 ILE A C 1
ATOM 1556 O O . ILE A 1 198 ? 0.287 -6.899 -0.141 1.00 82.56 198 ILE A O 1
ATOM 1560 N N . ASN A 1 199 ? -1.294 -8.372 0.520 1.00 75.75 199 ASN A N 1
ATOM 1561 C CA . ASN A 1 199 ? -0.409 -9.503 0.796 1.00 75.75 199 ASN A CA 1
ATOM 1562 C C . ASN A 1 199 ? -0.711 -10.656 -0.185 1.00 75.75 199 ASN A C 1
ATOM 1564 O O . ASN A 1 199 ? -1.721 -10.646 -0.880 1.00 75.75 199 ASN A O 1
ATOM 1568 N N . ASP A 1 200 ? 0.141 -11.676 -0.205 1.00 71.50 200 ASP A N 1
ATOM 1569 C CA . ASP A 1 200 ? 0.298 -12.699 -1.262 1.00 71.50 200 ASP A CA 1
ATOM 1570 C C . ASP A 1 200 ? -0.965 -13.457 -1.663 1.00 71.50 200 ASP A C 1
ATOM 1572 O O . ASP A 1 200 ? -1.009 -14.037 -2.746 1.00 71.50 200 ASP A O 1
ATOM 1576 N N . VAL A 1 201 ? -1.925 -13.517 -0.746 1.00 74.25 201 VAL A N 1
ATOM 1577 C CA . VAL A 1 201 ? -3.118 -14.362 -0.798 1.00 74.25 201 VAL A CA 1
ATOM 1578 C C . VAL A 1 201 ? -4.335 -13.659 -1.396 1.00 74.25 201 VAL A C 1
ATOM 1580 O O . VAL A 1 201 ? -5.306 -14.333 -1.715 1.00 74.25 201 VAL A O 1
ATOM 1583 N N . LEU A 1 202 ? -4.297 -12.334 -1.550 1.00 79.31 202 LEU A N 1
ATOM 1584 C CA . LEU A 1 202 ? -5.430 -11.555 -2.052 1.00 79.31 202 LEU A CA 1
ATOM 1585 C C . LEU A 1 202 ? -5.444 -11.524 -3.587 1.00 79.31 202 LEU A C 1
ATOM 1587 O O . LEU A 1 202 ? -4.383 -11.370 -4.198 1.00 79.31 202 LEU A O 1
ATOM 1591 N N . SER A 1 203 ? -6.629 -11.586 -4.203 1.00 87.44 203 SER A N 1
ATOM 1592 C CA . SER A 1 203 ? -6.820 -11.208 -5.607 1.00 87.44 203 SER A CA 1
ATOM 1593 C C . SER A 1 203 ? -6.385 -9.761 -5.797 1.00 87.44 203 SER A C 1
ATOM 1595 O O . SER A 1 203 ? -6.872 -8.829 -5.142 1.00 87.44 203 SER A O 1
ATOM 1597 N N . ILE A 1 204 ? -5.435 -9.565 -6.705 1.00 89.06 204 ILE A N 1
ATOM 1598 C CA . ILE A 1 204 ? -4.918 -8.239 -7.021 1.00 89.06 204 ILE A CA 1
ATOM 1599 C C . ILE A 1 204 ? -5.944 -7.397 -7.791 1.00 89.06 204 ILE A C 1
ATOM 1601 O O . ILE A 1 204 ? -5.980 -6.185 -7.593 1.00 89.06 204 ILE A O 1
ATOM 1605 N N . ALA A 1 205 ? -6.796 -8.025 -8.611 1.00 89.94 205 ALA A N 1
ATOM 1606 C CA . ALA A 1 205 ? -7.839 -7.348 -9.383 1.00 89.94 205 ALA A CA 1
ATOM 1607 C C . ALA A 1 205 ? -8.935 -6.784 -8.469 1.00 89.94 205 ALA A C 1
ATOM 1609 O O . ALA A 1 205 ? -9.140 -5.575 -8.435 1.00 89.94 205 ALA A O 1
ATOM 1610 N N . ASP A 1 206 ? -9.548 -7.633 -7.647 1.00 89.19 206 ASP A N 1
ATOM 1611 C CA . ASP A 1 206 ? -10.603 -7.256 -6.704 1.00 89.19 206 ASP A CA 1
ATOM 1612 C C . ASP A 1 206 ? -10.108 -6.211 -5.698 1.00 89.19 206 ASP A C 1
ATOM 1614 O O . ASP A 1 206 ? -10.807 -5.249 -5.383 1.00 89.19 206 ASP A O 1
ATOM 1618 N N . THR A 1 207 ? -8.862 -6.340 -5.227 1.00 90.25 207 THR A N 1
ATOM 1619 C CA . THR A 1 207 ? -8.276 -5.339 -4.328 1.00 90.25 207 THR A CA 1
ATOM 1620 C C . THR A 1 207 ? -8.065 -3.994 -5.027 1.00 90.25 207 THR A C 1
ATOM 1622 O O . THR A 1 207 ? -8.256 -2.946 -4.407 1.00 90.25 207 THR A O 1
ATOM 1625 N N . PHE A 1 208 ? -7.687 -3.999 -6.308 1.00 90.06 208 PHE A N 1
ATOM 1626 C CA . PHE A 1 208 ? -7.569 -2.780 -7.106 1.00 90.06 208 PHE A CA 1
ATOM 1627 C C . PHE A 1 208 ? -8.942 -2.133 -7.354 1.00 90.06 208 PHE A C 1
ATOM 1629 O O . PHE A 1 208 ? -9.085 -0.917 -7.213 1.00 90.06 208 PHE A O 1
ATOM 1636 N N . ASP A 1 209 ? -9.974 -2.932 -7.624 1.00 89.44 209 ASP A N 1
ATOM 1637 C CA . ASP A 1 209 ? -11.356 -2.464 -7.777 1.00 89.44 209 ASP A CA 1
ATOM 1638 C C . ASP A 1 209 ? -11.904 -1.867 -6.470 1.00 89.44 209 ASP A C 1
ATOM 1640 O O . ASP A 1 209 ? -12.501 -0.786 -6.468 1.00 89.44 209 ASP A O 1
ATOM 1644 N N . VAL A 1 210 ? -11.637 -2.505 -5.327 1.00 90.31 210 VAL A N 1
ATOM 1645 C CA 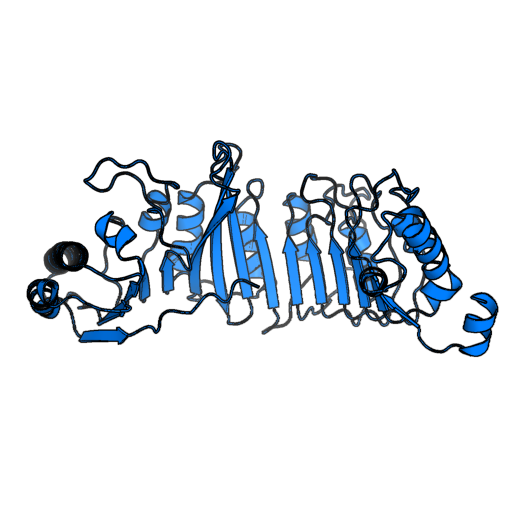. VAL A 1 210 ? -11.968 -1.946 -4.008 1.00 90.31 210 VAL A CA 1
ATOM 1646 C C . VAL A 1 210 ? -11.216 -0.641 -3.763 1.00 90.31 210 VAL A C 1
ATOM 1648 O O . VAL A 1 210 ? -11.820 0.344 -3.341 1.00 90.31 210 VAL A O 1
ATOM 1651 N N . TYR A 1 211 ? -9.911 -0.608 -4.035 1.00 90.56 211 TYR A N 1
ATOM 1652 C CA . TYR A 1 211 ? -9.092 0.588 -3.859 1.00 90.56 211 TYR A CA 1
ATOM 1653 C C . TYR A 1 211 ? -9.618 1.765 -4.686 1.00 90.56 211 TYR A C 1
ATOM 1655 O O . TYR A 1 211 ? -9.854 2.837 -4.135 1.00 90.56 211 TYR A O 1
ATOM 1663 N N . THR A 1 212 ? -9.860 1.562 -5.982 1.00 88.50 212 THR A N 1
ATOM 1664 C CA . THR A 1 212 ? -10.382 2.611 -6.872 1.00 88.50 212 THR A CA 1
ATOM 1665 C C . THR A 1 212 ? -11.762 3.097 -6.438 1.00 88.50 212 THR A C 1
ATOM 1667 O O . THR A 1 212 ? -12.014 4.303 -6.462 1.00 88.50 212 THR A O 1
ATOM 1670 N N . THR A 1 213 ? -12.615 2.190 -5.949 1.00 88.06 213 THR A N 1
ATOM 1671 C CA . THR A 1 213 ? -13.928 2.527 -5.381 1.00 88.06 213 THR A CA 1
ATOM 1672 C C . THR A 1 213 ? -13.798 3.398 -4.129 1.00 88.06 213 THR A C 1
ATOM 1674 O O . THR A 1 213 ? -14.426 4.453 -4.047 1.00 88.06 213 THR A O 1
ATOM 1677 N N . LEU A 1 214 ? -12.962 2.992 -3.169 1.00 88.19 214 LEU A N 1
ATOM 1678 C CA . LEU A 1 214 ? -12.770 3.695 -1.895 1.00 88.19 214 LEU A CA 1
ATOM 1679 C C . LEU A 1 214 ? -12.065 5.044 -2.055 1.00 88.19 214 LEU A C 1
ATOM 1681 O O . LEU A 1 214 ? -12.391 5.993 -1.345 1.00 88.19 214 LEU A O 1
ATOM 1685 N N . SER A 1 215 ? -11.104 5.124 -2.975 1.00 86.25 215 SER A N 1
ATOM 1686 C CA . SER A 1 215 ? -10.341 6.337 -3.278 1.00 86.25 215 SER A CA 1
ATOM 1687 C C . SER A 1 215 ? -11.037 7.269 -4.271 1.00 86.25 215 SER A C 1
ATOM 1689 O O . SER A 1 215 ? -10.504 8.344 -4.538 1.00 86.25 215 SER A O 1
ATOM 1691 N N . HIS A 1 216 ? -12.203 6.890 -4.810 1.00 85.12 216 HIS A N 1
ATOM 1692 C CA . HIS A 1 216 ? -12.924 7.646 -5.840 1.00 85.12 216 HIS A CA 1
ATOM 1693 C C . HIS A 1 216 ? -12.062 7.982 -7.071 1.00 85.12 216 HIS A C 1
ATOM 1695 O O . HIS A 1 216 ? -12.165 9.077 -7.623 1.00 85.12 216 HIS A O 1
ATOM 1701 N N . ILE A 1 217 ? -11.211 7.039 -7.487 1.00 83.94 217 ILE A N 1
ATOM 1702 C CA . ILE A 1 217 ? -10.285 7.219 -8.612 1.00 83.94 217 ILE A CA 1
ATOM 1703 C C . ILE A 1 217 ? -11.056 7.061 -9.919 1.00 83.94 217 ILE A C 1
ATOM 1705 O O . ILE A 1 217 ? -11.703 6.036 -10.160 1.00 83.94 217 ILE A O 1
ATOM 1709 N N . GLU A 1 218 ? -10.980 8.072 -10.781 1.00 79.81 218 GLU A N 1
ATOM 1710 C CA . GLU A 1 218 ? -11.604 8.010 -12.098 1.00 79.81 218 GLU A CA 1
ATOM 1711 C C . GLU A 1 218 ? -10.833 7.057 -13.022 1.00 79.81 218 GLU A C 1
ATOM 1713 O O . GLU A 1 218 ? -9.607 6.920 -12.969 1.00 79.81 218 GLU A O 1
ATOM 1718 N N . ARG A 1 219 ? -11.553 6.382 -13.925 1.00 66.62 219 ARG A N 1
ATOM 1719 C CA . ARG A 1 219 ? -10.908 5.520 -14.922 1.00 66.62 219 ARG A CA 1
ATOM 1720 C C . ARG A 1 219 ? -9.957 6.359 -15.779 1.00 66.62 219 ARG A C 1
ATOM 1722 O O . ARG A 1 219 ? -10.387 7.348 -16.366 1.00 66.62 219 ARG A O 1
ATOM 1729 N N . ARG A 1 220 ? -8.713 5.884 -15.931 1.00 66.62 220 ARG A N 1
ATOM 1730 C CA . ARG A 1 220 ? -7.598 6.530 -16.664 1.00 66.62 220 ARG A CA 1
ATOM 1731 C C . ARG A 1 220 ? -6.936 7.702 -15.945 1.00 66.62 220 ARG A C 1
ATOM 1733 O O . ARG A 1 220 ? -6.170 8.437 -16.568 1.00 66.62 220 ARG A O 1
ATOM 1740 N N . GLU A 1 221 ? -7.187 7.871 -14.654 1.00 75.62 221 GLU A N 1
ATOM 1741 C CA . GLU A 1 221 ? -6.382 8.788 -13.869 1.00 75.62 221 GLU A CA 1
ATOM 1742 C C . GLU A 1 221 ? -4.917 8.330 -13.839 1.00 75.62 221 GLU A C 1
ATOM 1744 O O . GLU A 1 221 ? -4.572 7.220 -13.426 1.00 75.62 221 GLU A O 1
ATOM 1749 N N . HIS A 1 222 ? -4.050 9.197 -14.352 1.00 80.56 222 HIS A N 1
ATOM 1750 C CA . HIS A 1 222 ? -2.631 8.926 -14.475 1.00 80.56 222 HIS A CA 1
ATOM 1751 C C . HIS A 1 222 ? -1.934 9.041 -13.118 1.00 80.56 222 HIS A C 1
ATOM 1753 O O . HIS A 1 222 ? -2.022 10.065 -12.448 1.00 80.56 222 HIS A O 1
ATOM 1759 N N . SER A 1 223 ? -1.182 8.004 -12.770 1.00 88.62 223 SER A N 1
ATOM 1760 C CA . SER A 1 223 ? -0.682 7.753 -11.421 1.00 88.62 223 SER A CA 1
ATOM 1761 C C . SER A 1 223 ? 0.823 7.457 -11.421 1.00 88.62 223 SER A C 1
ATOM 1763 O O . SER A 1 223 ? 1.415 7.154 -12.469 1.00 88.62 223 SER A O 1
ATOM 1765 N N . GLU A 1 224 ? 1.450 7.553 -10.248 1.00 91.31 224 GLU A N 1
ATOM 1766 C CA . GLU A 1 224 ? 2.839 7.148 -10.024 1.00 91.31 224 GLU A CA 1
ATOM 1767 C C . GLU A 1 224 ? 2.906 5.731 -9.443 1.00 91.31 224 GLU A C 1
ATOM 1769 O O . GLU A 1 224 ? 2.191 5.390 -8.510 1.00 91.31 224 GLU A O 1
ATOM 1774 N N . VAL A 1 225 ? 3.805 4.900 -9.959 1.00 92.06 225 VAL A N 1
ATOM 1775 C CA . VAL A 1 225 ? 4.146 3.594 -9.399 1.00 92.06 225 VAL A CA 1
ATOM 1776 C C . VAL A 1 225 ? 5.567 3.642 -8.868 1.00 92.06 225 VAL A C 1
ATOM 1778 O O . VAL A 1 225 ? 6.491 3.945 -9.615 1.00 92.06 225 VAL A O 1
ATOM 1781 N N . ARG A 1 226 ? 5.773 3.275 -7.603 1.00 90.75 226 ARG A N 1
ATOM 1782 C CA . ARG A 1 226 ? 7.101 3.114 -7.001 1.00 90.75 226 ARG A CA 1
ATOM 1783 C C . ARG A 1 226 ? 7.343 1.674 -6.608 1.00 90.75 226 ARG A C 1
ATOM 1785 O O . ARG A 1 226 ? 6.565 1.096 -5.859 1.00 90.75 226 ARG A O 1
ATOM 1792 N N . ILE A 1 227 ? 8.444 1.098 -7.060 1.00 87.00 227 ILE A N 1
ATOM 1793 C CA . ILE A 1 227 ? 8.847 -0.263 -6.719 1.00 87.00 227 ILE A CA 1
ATOM 1794 C C . ILE A 1 227 ? 9.999 -0.191 -5.726 1.00 87.00 227 ILE A C 1
ATOM 1796 O O . ILE A 1 227 ? 10.999 0.481 -5.953 1.00 87.00 227 ILE A O 1
ATOM 1800 N N . SER A 1 228 ? 9.873 -0.900 -4.614 1.00 79.19 228 SER A N 1
ATOM 1801 C CA . SER A 1 228 ? 10.893 -1.005 -3.576 1.00 79.19 228 SER A CA 1
ATOM 1802 C C . SER A 1 228 ? 11.017 -2.448 -3.108 1.00 79.19 228 SER A C 1
ATOM 1804 O O . SER A 1 228 ? 10.133 -3.273 -3.327 1.00 79.19 228 SER A O 1
ATOM 1806 N N . THR A 1 229 ? 12.129 -2.774 -2.462 1.00 72.62 229 THR A N 1
ATOM 1807 C CA . THR A 1 229 ? 12.392 -4.123 -1.957 1.00 72.62 229 THR A CA 1
ATOM 1808 C C . THR A 1 229 ? 12.693 -4.062 -0.472 1.00 72.62 229 THR A C 1
ATOM 1810 O O . THR A 1 229 ? 13.457 -3.204 -0.036 1.00 72.62 229 THR A O 1
ATOM 1813 N N . ARG A 1 230 ? 12.146 -4.994 0.309 1.00 65.25 230 ARG A N 1
ATOM 1814 C CA . ARG A 1 230 ? 12.516 -5.208 1.714 1.00 65.25 230 ARG A CA 1
ATOM 1815 C C . ARG A 1 230 ? 13.080 -6.617 1.875 1.00 65.25 230 ARG A C 1
ATOM 1817 O O . ARG A 1 230 ? 12.463 -7.588 1.443 1.00 65.25 230 ARG A O 1
ATOM 1824 N N . GLY A 1 231 ? 14.261 -6.720 2.483 1.00 56.56 231 GLY A N 1
ATOM 1825 C CA . GLY A 1 231 ? 14.909 -7.992 2.806 1.00 56.56 231 GLY A CA 1
ATOM 1826 C C . GLY A 1 231 ? 14.863 -8.286 4.304 1.00 56.56 231 GLY A C 1
ATOM 1827 O O . GLY A 1 231 ? 15.036 -7.380 5.118 1.00 56.56 231 GLY A O 1
ATOM 1828 N N . ILE A 1 232 ? 14.656 -9.554 4.662 1.00 48.91 232 ILE A N 1
ATOM 1829 C CA . ILE A 1 232 ? 15.024 -10.096 5.977 1.00 48.91 232 ILE A CA 1
ATOM 1830 C C . ILE A 1 232 ? 16.476 -10.605 5.856 1.00 48.91 232 ILE A C 1
ATOM 1832 O O . ILE A 1 232 ? 16.849 -11.120 4.808 1.00 48.91 232 ILE A O 1
ATOM 1836 N N . SER A 1 233 ? 17.286 -10.364 6.896 1.00 43.66 233 SER A N 1
ATOM 1837 C CA . SER A 1 233 ? 18.758 -10.499 6.977 1.00 43.66 233 SER A CA 1
ATOM 1838 C C . SER A 1 233 ? 19.435 -11.557 6.081 1.00 43.66 233 SER A C 1
ATOM 1840 O O . SER A 1 233 ? 19.002 -12.703 6.018 1.00 43.66 233 SER A O 1
ATOM 1842 N N . LEU A 1 234 ? 20.576 -11.169 5.490 1.00 48.25 234 LEU A N 1
ATOM 1843 C CA . LEU A 1 234 ? 21.478 -11.991 4.667 1.00 48.25 234 LEU A CA 1
ATOM 1844 C C . LEU A 1 234 ? 22.222 -13.096 5.450 1.00 48.25 234 LEU A C 1
ATOM 1846 O O . LEU A 1 234 ? 22.845 -13.952 4.825 1.00 48.25 234 LEU A O 1
ATOM 1850 N N . ASP A 1 235 ? 22.150 -13.102 6.787 1.00 46.72 235 ASP A N 1
ATOM 1851 C CA . ASP A 1 235 ? 22.919 -14.025 7.645 1.00 46.72 235 ASP A CA 1
ATOM 1852 C C . ASP A 1 235 ? 22.256 -15.400 7.849 1.00 46.72 235 ASP A C 1
ATOM 1854 O O . ASP A 1 235 ? 22.797 -16.279 8.523 1.00 46.72 235 ASP A O 1
ATOM 1858 N N . ARG A 1 236 ? 21.075 -15.620 7.268 1.00 40.31 236 ARG A N 1
ATOM 1859 C CA . ARG A 1 236 ? 20.440 -16.938 7.139 1.00 40.31 236 ARG A CA 1
ATOM 1860 C C . ARG A 1 236 ? 19.905 -17.041 5.719 1.00 40.31 236 ARG A C 1
ATOM 1862 O O . ARG A 1 236 ? 19.449 -16.035 5.186 1.00 40.31 236 ARG A O 1
ATOM 1869 N N . GLN A 1 237 ? 20.006 -18.222 5.104 1.00 42.75 237 GLN A N 1
ATOM 1870 C CA . GLN A 1 237 ? 19.512 -18.477 3.745 1.00 42.75 237 GLN A CA 1
ATOM 1871 C C . GLN A 1 237 ? 18.175 -17.764 3.513 1.00 42.75 237 GLN A C 1
ATOM 1873 O O . GLN A 1 237 ? 17.212 -17.915 4.263 1.00 42.75 237 GLN A O 1
ATOM 1878 N N . ALA A 1 238 ? 18.205 -16.871 2.531 1.00 47.53 238 ALA A N 1
ATOM 1879 C CA . ALA A 1 238 ? 17.228 -15.825 2.342 1.00 47.53 238 ALA A CA 1
ATOM 1880 C C . ALA A 1 238 ? 15.973 -16.360 1.640 1.00 47.53 238 ALA A C 1
ATOM 1882 O O . ALA A 1 238 ? 15.767 -16.161 0.442 1.00 47.53 238 ALA A O 1
ATOM 1883 N N . ASP A 1 239 ? 15.132 -17.047 2.406 1.00 50.38 239 ASP A N 1
ATOM 1884 C CA . ASP A 1 239 ? 13.919 -17.681 1.883 1.00 50.38 239 ASP A CA 1
ATOM 1885 C C . ASP A 1 239 ? 12.771 -16.682 1.637 1.00 50.38 239 ASP A C 1
ATOM 1887 O O . ASP A 1 239 ? 11.789 -17.015 0.972 1.00 50.38 239 ASP A O 1
ATOM 1891 N N . ILE A 1 240 ? 12.862 -15.445 2.150 1.00 58.62 240 ILE A N 1
ATOM 1892 C CA . ILE A 1 240 ? 11.763 -14.466 2.099 1.00 58.62 240 ILE A CA 1
ATOM 1893 C C . ILE A 1 240 ? 12.296 -13.064 1.774 1.00 58.62 240 ILE A C 1
ATOM 1895 O O . ILE A 1 240 ? 12.649 -12.272 2.646 1.00 58.62 240 ILE A O 1
ATOM 1899 N N . TYR A 1 241 ? 12.328 -12.760 0.483 1.00 65.12 241 TYR A N 1
ATOM 1900 C CA . TYR A 1 241 ? 12.531 -11.421 -0.066 1.00 65.12 241 TYR A CA 1
ATOM 1901 C C . TYR A 1 241 ? 11.181 -10.857 -0.505 1.00 65.12 241 TYR A C 1
ATOM 1903 O O . TYR A 1 241 ? 10.471 -11.575 -1.209 1.00 65.12 241 TYR A O 1
ATOM 1911 N N . THR A 1 242 ? 10.838 -9.615 -0.143 1.00 74.19 242 THR A N 1
ATOM 1912 C CA . THR A 1 242 ? 9.552 -8.977 -0.486 1.00 74.19 242 THR A CA 1
ATOM 1913 C C . THR A 1 242 ? 9.746 -7.772 -1.405 1.00 74.19 242 THR A C 1
ATOM 1915 O O . THR A 1 242 ? 10.428 -6.811 -1.041 1.00 74.19 242 THR A O 1
ATOM 1918 N N . VAL A 1 243 ? 9.092 -7.782 -2.571 1.00 79.94 243 VAL A N 1
ATOM 1919 C CA . VAL A 1 243 ? 8.892 -6.576 -3.395 1.00 79.94 243 VAL A CA 1
ATOM 1920 C C . VAL A 1 243 ? 7.640 -5.875 -2.920 1.00 79.94 243 VAL A C 1
ATOM 1922 O O . VAL A 1 243 ? 6.631 -6.511 -2.618 1.00 79.94 243 VAL A O 1
ATOM 1925 N N . TYR A 1 244 ? 7.717 -4.559 -2.889 1.00 83.19 244 TYR A N 1
ATOM 1926 C CA . TYR A 1 244 ? 6.636 -3.659 -2.571 1.00 83.19 244 TYR A CA 1
ATOM 1927 C C . TYR A 1 244 ? 6.449 -2.683 -3.728 1.00 83.19 244 TYR A C 1
ATOM 1929 O O . TYR A 1 244 ? 7.374 -1.952 -4.078 1.00 83.19 244 TYR A O 1
ATOM 1937 N N . ILE A 1 245 ? 5.257 -2.663 -4.304 1.00 87.56 245 ILE A N 1
ATOM 1938 C CA . ILE A 1 245 ? 4.832 -1.706 -5.318 1.00 87.56 245 ILE A CA 1
ATOM 1939 C C . ILE A 1 245 ? 3.856 -0.740 -4.658 1.00 87.56 245 ILE A C 1
ATOM 1941 O O . ILE A 1 245 ? 2.839 -1.155 -4.119 1.00 87.56 245 ILE A O 1
ATOM 1945 N N . LYS A 1 246 ? 4.155 0.550 -4.697 1.00 90.75 246 LYS A N 1
ATOM 1946 C CA . LYS A 1 246 ? 3.272 1.622 -4.257 1.00 90.75 246 LYS A CA 1
ATOM 1947 C C . LYS A 1 246 ? 2.668 2.292 -5.478 1.00 90.75 246 LYS A C 1
ATOM 1949 O O . LYS A 1 246 ? 3.395 2.926 -6.229 1.00 90.75 246 LYS A O 1
ATOM 1954 N N . PHE A 1 247 ? 1.370 2.149 -5.675 1.00 90.94 247 PHE A N 1
ATOM 1955 C CA . PHE A 1 247 ? 0.605 2.865 -6.689 1.00 90.94 247 PHE A CA 1
ATOM 1956 C C . PHE A 1 247 ? -0.035 4.103 -6.049 1.00 90.94 247 PHE A C 1
ATOM 1958 O O . PHE A 1 247 ? -0.804 3.977 -5.100 1.00 90.94 247 PHE A O 1
ATOM 1965 N N . GLU A 1 248 ? 0.327 5.291 -6.520 1.00 88.69 248 GLU A N 1
ATOM 1966 C CA . GLU A 1 248 ? -0.093 6.604 -6.026 1.00 88.69 248 GLU A CA 1
ATOM 1967 C C . GLU A 1 248 ? -0.949 7.296 -7.097 1.00 88.69 248 GLU A C 1
ATOM 1969 O O . GLU A 1 248 ? -0.413 7.847 -8.059 1.00 88.69 248 GLU A O 1
ATOM 1974 N N . ALA A 1 249 ? -2.274 7.278 -6.935 1.00 83.38 249 ALA A N 1
ATOM 1975 C CA . ALA A 1 249 ? -3.193 7.968 -7.850 1.00 83.38 249 ALA A CA 1
ATOM 1976 C C . ALA A 1 249 ? -3.407 9.449 -7.497 1.00 83.38 249 ALA A C 1
ATOM 1978 O O . ALA A 1 249 ? -3.661 10.284 -8.359 1.00 83.38 249 ALA A O 1
ATOM 1979 N N . HIS A 1 250 ? -3.242 9.799 -6.220 1.00 81.31 250 HIS A N 1
ATOM 1980 C CA . HIS A 1 250 ? -3.393 11.157 -5.700 1.00 81.31 250 HIS A CA 1
ATOM 1981 C C . HIS A 1 250 ? -2.433 11.389 -4.526 1.00 81.31 250 HIS A C 1
ATOM 1983 O O . HIS A 1 250 ? -2.024 10.411 -3.896 1.00 81.31 250 HIS A O 1
ATOM 1989 N N . PRO A 1 251 ? -2.155 12.650 -4.125 1.00 77.69 251 PRO A N 1
ATOM 1990 C CA . PRO A 1 251 ? -1.248 12.969 -3.013 1.00 77.69 251 PRO A CA 1
ATOM 1991 C C . PRO A 1 251 ? -1.535 12.257 -1.679 1.00 77.69 251 PRO A C 1
ATOM 1993 O O . PRO A 1 251 ? -0.673 12.230 -0.805 1.00 77.69 251 PRO A O 1
ATOM 1996 N N . GLN A 1 252 ? -2.737 11.701 -1.500 1.00 81.38 252 GLN A N 1
ATOM 1997 C CA . GLN A 1 252 ? -3.176 11.038 -0.269 1.00 81.38 252 GLN A CA 1
ATOM 1998 C C . GLN A 1 252 ? -3.692 9.604 -0.490 1.00 81.38 252 GLN A C 1
ATOM 2000 O O . GLN A 1 252 ? -3.923 8.891 0.479 1.00 81.38 252 GLN A O 1
ATOM 2005 N N . SER A 1 253 ? -3.841 9.128 -1.729 1.00 87.00 253 SER A N 1
ATOM 2006 C CA . SER A 1 253 ? -4.306 7.759 -1.993 1.00 87.00 253 SER A CA 1
ATOM 2007 C C . SER A 1 253 ? -3.156 6.894 -2.483 1.00 87.00 253 SER A C 1
ATOM 2009 O O . SER A 1 253 ? -2.538 7.190 -3.502 1.00 87.00 253 SER A O 1
ATOM 2011 N N . SER A 1 254 ? -2.898 5.791 -1.781 1.00 90.38 254 SER A N 1
ATOM 2012 C CA . SER A 1 254 ? -1.851 4.832 -2.128 1.00 90.38 254 SER A CA 1
ATOM 2013 C C . SER A 1 254 ? -2.312 3.385 -1.984 1.00 90.38 254 SER A C 1
ATOM 2015 O O . SER A 1 254 ? -2.923 3.007 -0.988 1.00 90.38 254 SER A O 1
ATOM 2017 N N . LEU A 1 255 ? -1.977 2.552 -2.958 1.00 91.44 255 LEU A N 1
ATOM 2018 C CA . LEU A 1 255 ? -2.128 1.106 -2.882 1.00 91.44 255 LEU A CA 1
ATOM 2019 C C . LEU A 1 255 ? -0.745 0.469 -2.799 1.00 91.44 255 LEU A C 1
ATOM 2021 O O . LEU A 1 255 ? 0.108 0.683 -3.654 1.00 91.44 255 LEU A O 1
ATOM 2025 N N . ASN A 1 256 ? -0.529 -0.317 -1.756 1.00 90.81 256 ASN A N 1
ATOM 2026 C CA . ASN A 1 256 ? 0.740 -0.942 -1.436 1.00 90.81 256 ASN A CA 1
ATOM 2027 C C . ASN A 1 256 ? 0.658 -2.439 -1.711 1.00 90.81 256 ASN A C 1
ATOM 2029 O O . ASN A 1 256 ? 0.130 -3.201 -0.909 1.00 90.81 256 ASN A O 1
ATOM 2033 N N . ILE A 1 257 ? 1.200 -2.880 -2.828 1.00 88.50 257 ILE A N 1
ATOM 2034 C CA . ILE A 1 257 ? 1.165 -4.267 -3.265 1.00 88.50 257 ILE A CA 1
ATOM 2035 C C . ILE A 1 257 ? 2.458 -4.934 -2.824 1.00 88.50 257 ILE A C 1
ATOM 2037 O O . ILE A 1 257 ? 3.532 -4.584 -3.310 1.00 88.50 257 ILE A O 1
ATOM 2041 N N . SER A 1 258 ? 2.382 -5.883 -1.898 1.00 84.69 258 SER A N 1
ATOM 2042 C CA . SER A 1 258 ? 3.550 -6.632 -1.448 1.00 84.69 258 SER A CA 1
ATOM 2043 C C . SER A 1 258 ? 3.488 -8.082 -1.911 1.00 84.69 258 SER A C 1
ATOM 2045 O O . SER A 1 258 ? 2.435 -8.715 -1.859 1.00 84.69 258 SER A O 1
ATOM 2047 N N . ARG A 1 259 ? 4.622 -8.602 -2.385 1.00 79.25 259 ARG A N 1
ATOM 2048 C CA . ARG A 1 259 ? 4.762 -10.004 -2.791 1.00 79.25 259 ARG A CA 1
ATOM 2049 C C . ARG A 1 259 ? 6.144 -10.528 -2.406 1.00 79.25 259 ARG A C 1
ATOM 2051 O O . ARG A 1 259 ? 7.153 -9.976 -2.860 1.00 79.25 259 ARG A O 1
ATOM 2058 N N . PRO A 1 260 ? 6.239 -11.572 -1.579 1.00 74.88 260 PRO A N 1
ATOM 2059 C CA . PRO A 1 260 ? 7.452 -12.289 -1.324 1.00 74.88 260 PRO A CA 1
ATOM 2060 C C . PRO A 1 260 ? 7.750 -13.233 -2.480 1.00 74.88 260 PRO A C 1
ATOM 2062 O O . PRO A 1 260 ? 6.889 -13.592 -3.279 1.00 74.88 260 PRO A O 1
ATOM 2065 N N . ARG A 1 261 ? 8.989 -13.703 -2.525 1.00 69.00 261 ARG A N 1
ATOM 2066 C CA . ARG A 1 261 ? 9.469 -14.687 -3.502 1.00 69.00 261 ARG A CA 1
ATOM 2067 C C . ARG A 1 261 ? 8.747 -16.048 -3.445 1.00 69.00 261 ARG A C 1
ATOM 2069 O O . ARG A 1 261 ? 8.973 -16.890 -4.308 1.00 69.00 261 ARG A O 1
ATOM 2076 N N . SER A 1 262 ? 7.908 -16.289 -2.439 1.00 66.69 262 SER A N 1
ATOM 2077 C CA . SER A 1 262 ? 7.203 -17.560 -2.265 1.00 66.69 262 SER A CA 1
ATOM 2078 C C . SER A 1 262 ? 6.297 -17.888 -3.459 1.00 66.69 262 SER A C 1
ATOM 2080 O O . SER A 1 262 ? 5.547 -17.039 -3.936 1.00 66.69 262 SER A O 1
ATOM 2082 N N . SER A 1 263 ? 6.289 -19.154 -3.887 1.00 65.19 263 SER A N 1
ATOM 2083 C CA . SER A 1 263 ? 5.355 -19.674 -4.899 1.00 65.19 263 SER A CA 1
ATOM 2084 C C . SER A 1 263 ? 3.904 -19.777 -4.409 1.00 65.19 263 SER A C 1
ATOM 2086 O O . SER A 1 263 ? 3.037 -20.205 -5.161 1.00 65.19 263 SER A O 1
ATOM 2088 N N . ARG A 1 264 ? 3.629 -19.398 -3.153 1.00 68.56 264 ARG A N 1
ATOM 2089 C CA . ARG A 1 264 ? 2.296 -19.437 -2.530 1.00 68.56 264 ARG A CA 1
ATOM 2090 C C . ARG A 1 264 ? 1.379 -18.279 -2.932 1.00 68.56 264 ARG A C 1
ATOM 2092 O O . ARG A 1 264 ? 0.229 -18.265 -2.508 1.00 68.56 264 ARG A O 1
ATOM 2099 N N . SER A 1 265 ? 1.880 -17.303 -3.687 1.00 72.88 265 SER A N 1
ATOM 2100 C CA . SER A 1 265 ? 1.083 -16.159 -4.132 1.00 72.88 265 SER A CA 1
ATOM 2101 C C . SER A 1 265 ? 0.020 -16.589 -5.147 1.00 72.88 265 SER A C 1
ATOM 2103 O O . SER A 1 265 ? 0.321 -17.344 -6.070 1.00 72.88 265 SER A O 1
ATOM 2105 N N . THR A 1 266 ? -1.206 -16.094 -4.981 1.00 79.56 266 THR A N 1
ATOM 2106 C CA . THR A 1 266 ? -2.356 -16.395 -5.856 1.00 79.56 266 THR A CA 1
ATOM 2107 C C . THR A 1 266 ? -2.359 -15.589 -7.157 1.00 79.56 266 THR A C 1
ATOM 2109 O O . THR A 1 266 ? -3.131 -15.896 -8.059 1.00 79.56 266 THR A O 1
ATOM 2112 N N . TRP A 1 267 ? -1.473 -14.597 -7.277 1.00 85.00 267 TRP A N 1
ATOM 2113 C CA . TRP A 1 267 ? -1.380 -13.672 -8.404 1.00 85.00 267 TRP A CA 1
ATOM 2114 C C . TRP A 1 267 ? 0.056 -13.569 -8.942 1.00 85.00 267 TRP A C 1
ATOM 2116 O O . TRP A 1 267 ? 1.038 -14.011 -8.323 1.00 85.00 267 TRP A O 1
ATOM 2126 N N . THR A 1 268 ? 0.201 -12.981 -10.131 1.00 86.00 268 THR A N 1
ATOM 2127 C CA . THR A 1 268 ? 1.495 -12.855 -10.828 1.00 86.00 268 THR A CA 1
ATOM 2128 C C . THR A 1 268 ? 1.900 -11.402 -11.071 1.00 86.00 268 THR A C 1
ATOM 2130 O O . THR A 1 268 ? 1.071 -10.501 -11.169 1.00 86.00 268 THR A O 1
ATOM 2133 N N . TRP A 1 269 ? 3.200 -11.157 -11.247 1.00 86.81 269 TRP A N 1
ATOM 2134 C CA . TRP A 1 269 ? 3.693 -9.833 -11.643 1.00 86.81 269 TRP A CA 1
ATOM 2135 C C . TRP A 1 269 ? 3.143 -9.365 -12.997 1.00 86.81 269 TRP A C 1
ATOM 2137 O O . TRP A 1 269 ? 2.926 -8.170 -13.175 1.00 86.81 269 TRP A O 1
ATOM 2147 N N . GLN A 1 270 ? 2.865 -10.295 -13.915 1.00 88.88 270 GLN A N 1
ATOM 2148 C CA . GLN A 1 270 ? 2.214 -10.008 -15.193 1.00 88.88 270 GLN A CA 1
ATOM 2149 C C . GLN A 1 270 ? 0.799 -9.450 -14.990 1.00 88.88 270 GLN A C 1
ATOM 2151 O O . GLN A 1 270 ? 0.423 -8.458 -15.610 1.00 88.88 270 GLN A O 1
ATOM 2156 N N . GLU A 1 271 ? 0.027 -10.064 -14.095 1.00 90.44 271 GLU A N 1
ATOM 2157 C CA . GLU A 1 271 ? -1.327 -9.625 -13.763 1.00 90.44 271 GLU A CA 1
ATOM 2158 C C . GLU A 1 271 ? -1.336 -8.230 -13.128 1.00 90.44 271 GLU A C 1
ATOM 2160 O O . GLU A 1 271 ? -2.109 -7.371 -13.552 1.00 90.44 271 GLU A O 1
ATOM 2165 N N . CYS A 1 272 ? -0.418 -7.979 -12.187 1.00 90.75 272 CYS A N 1
ATOM 2166 C CA . CYS A 1 272 ? -0.189 -6.652 -11.610 1.00 90.75 272 CYS A CA 1
ATOM 2167 C C . CYS A 1 272 ? 0.146 -5.616 -12.693 1.00 90.75 272 CYS A C 1
ATOM 2169 O O . CYS A 1 272 ? -0.460 -4.547 -12.748 1.00 90.75 272 CYS A O 1
ATOM 2171 N N . GLY A 1 273 ? 1.077 -5.956 -13.592 1.00 91.12 273 GLY A N 1
ATOM 2172 C CA . GLY A 1 273 ? 1.480 -5.085 -14.691 1.00 91.12 273 GLY A CA 1
ATOM 2173 C C . GLY A 1 273 ? 0.307 -4.724 -15.601 1.00 91.12 273 GLY A C 1
ATOM 2174 O O . GLY A 1 273 ? 0.124 -3.555 -15.926 1.00 91.12 273 GLY A O 1
ATOM 2175 N N . ARG A 1 274 ? -0.542 -5.703 -15.940 1.00 91.06 274 ARG A N 1
ATOM 2176 C CA . ARG A 1 274 ? -1.744 -5.488 -16.756 1.00 91.06 274 ARG A CA 1
ATOM 2177 C C . ARG A 1 274 ? -2.710 -4.492 -16.109 1.00 91.06 274 ARG A C 1
ATOM 2179 O O . ARG A 1 274 ? -3.181 -3.598 -16.800 1.00 91.06 274 ARG A O 1
ATOM 2186 N N . LEU A 1 275 ? -2.983 -4.623 -14.809 1.00 90.50 275 LEU A N 1
ATOM 2187 C CA . LEU A 1 275 ? -3.910 -3.732 -14.093 1.00 90.50 275 LEU A CA 1
ATOM 2188 C C . LEU A 1 275 ? -3.394 -2.290 -14.002 1.00 90.50 275 LEU A C 1
ATOM 2190 O O . LEU A 1 275 ? -4.176 -1.348 -14.080 1.00 90.50 275 LEU A O 1
ATOM 2194 N N . LEU A 1 276 ? -2.079 -2.119 -13.852 1.00 90.06 276 LEU A N 1
ATOM 2195 C CA . LEU A 1 276 ? -1.463 -0.802 -13.681 1.00 90.06 276 LEU A CA 1
ATOM 2196 C C . LEU A 1 276 ? -1.103 -0.110 -15.003 1.00 90.06 276 LEU A C 1
ATOM 2198 O O . LEU A 1 276 ? -0.945 1.110 -15.007 1.00 90.06 276 LEU A O 1
ATOM 2202 N N . SER A 1 277 ? -0.979 -0.861 -16.101 1.00 88.06 277 SER A N 1
ATOM 2203 C CA . SER A 1 277 ? -0.490 -0.394 -17.408 1.00 88.06 277 SER A CA 1
ATOM 2204 C C . SER A 1 277 ? -1.101 0.935 -17.875 1.00 88.06 277 SER A C 1
ATOM 2206 O O . SER A 1 277 ? -0.385 1.920 -18.025 1.00 88.06 277 SER A O 1
ATOM 2208 N N . ASP A 1 278 ? -2.425 0.997 -18.012 1.00 82.00 278 ASP A N 1
ATOM 2209 C CA . ASP A 1 278 ? -3.139 2.172 -18.533 1.00 82.00 278 ASP A CA 1
ATOM 2210 C C . ASP A 1 278 ? -3.232 3.337 -17.531 1.00 82.00 278 ASP A C 1
ATOM 2212 O O . ASP A 1 278 ? -3.481 4.486 -17.909 1.00 82.00 278 ASP A O 1
ATOM 2216 N N . ALA A 1 279 ? -3.053 3.050 -16.241 1.00 84.31 279 ALA A N 1
ATOM 2217 C CA . ALA A 1 279 ? -3.170 4.029 -15.164 1.00 84.31 279 ALA A CA 1
ATOM 2218 C C . ALA A 1 279 ? -1.815 4.625 -14.754 1.00 84.31 279 ALA A C 1
ATOM 2220 O O . ALA A 1 279 ? -1.773 5.598 -14.006 1.00 84.31 279 ALA A O 1
ATOM 2221 N N . THR A 1 280 ? -0.695 4.087 -15.239 1.00 89.94 280 THR A N 1
ATOM 2222 C CA . THR A 1 280 ? 0.646 4.501 -14.808 1.00 89.94 280 THR A CA 1
ATOM 2223 C C . THR A 1 280 ? 1.266 5.466 -15.807 1.00 89.94 280 THR A C 1
ATOM 2225 O O . THR A 1 280 ? 1.530 5.112 -16.949 1.00 89.94 280 THR A O 1
ATOM 2228 N N . CYS A 1 281 ? 1.566 6.693 -15.378 1.00 89.38 281 CYS A N 1
ATOM 2229 C CA . CYS A 1 281 ? 2.335 7.637 -16.203 1.00 89.38 281 CYS A CA 1
ATOM 2230 C C . CYS A 1 281 ? 3.763 7.854 -15.695 1.00 89.38 281 CYS A C 1
ATOM 2232 O O . CYS A 1 281 ? 4.631 8.274 -16.465 1.00 89.38 281 CYS A O 1
ATOM 2234 N N . CYS A 1 282 ? 4.006 7.570 -14.417 1.00 92.62 282 CYS A N 1
ATOM 2235 C CA . CYS A 1 282 ? 5.300 7.717 -13.774 1.00 92.62 282 CYS A CA 1
ATOM 2236 C C . CYS A 1 282 ? 5.673 6.387 -13.126 1.00 92.62 282 CYS A C 1
ATOM 2238 O O . CYS A 1 282 ? 4.929 5.899 -12.285 1.00 92.62 282 CYS A O 1
ATOM 2240 N N . LEU A 1 283 ? 6.811 5.809 -13.496 1.00 93.12 283 LEU A N 1
ATOM 2241 C CA . LEU A 1 283 ? 7.323 4.582 -12.888 1.00 93.12 283 LEU A CA 1
ATOM 2242 C C . LEU A 1 283 ? 8.681 4.855 -12.246 1.00 93.12 283 LEU A C 1
ATOM 2244 O O . LEU A 1 283 ? 9.601 5.290 -12.930 1.00 93.12 283 LEU A O 1
ATOM 2248 N N . THR A 1 284 ? 8.818 4.557 -10.960 1.00 90.88 284 THR A N 1
ATOM 2249 C CA . THR A 1 284 ? 10.064 4.649 -10.199 1.00 90.88 284 THR A CA 1
ATOM 2250 C C . THR A 1 284 ? 10.501 3.255 -9.766 1.00 90.88 284 THR A C 1
ATOM 2252 O O . THR A 1 284 ? 9.824 2.584 -8.989 1.00 90.88 284 THR A O 1
ATOM 2255 N N . LEU A 1 285 ? 11.646 2.808 -10.274 1.00 86.56 285 LEU A N 1
ATOM 2256 C CA . LEU A 1 285 ? 12.267 1.530 -9.957 1.00 86.56 285 LEU A CA 1
ATOM 2257 C C . LEU A 1 285 ? 13.342 1.731 -8.883 1.00 86.56 285 LEU A C 1
ATOM 2259 O O . LEU A 1 285 ? 14.403 2.289 -9.155 1.00 86.56 285 LEU A O 1
ATOM 2263 N N . GLY A 1 286 ? 13.068 1.231 -7.677 1.00 69.81 286 GLY A N 1
ATOM 2264 C CA . GLY A 1 286 ? 14.035 1.108 -6.590 1.00 69.81 286 GLY A CA 1
ATOM 2265 C C . GLY A 1 286 ? 14.298 2.403 -5.820 1.00 69.81 286 GLY A C 1
ATOM 2266 O O . GLY A 1 286 ? 15.264 3.103 -6.100 1.00 69.81 286 GLY A O 1
ATOM 2267 N N . ASP A 1 287 ? 13.517 2.652 -4.763 1.00 61.00 287 ASP A N 1
ATOM 2268 C CA . ASP A 1 287 ? 13.729 3.786 -3.840 1.00 61.00 287 ASP A CA 1
ATOM 2269 C C . ASP A 1 287 ? 14.781 3.535 -2.726 1.00 61.00 287 ASP A C 1
ATOM 2271 O O . ASP A 1 287 ? 15.019 4.464 -1.961 1.00 61.00 287 ASP A O 1
ATOM 2275 N N . PHE A 1 288 ? 15.391 2.327 -2.624 1.00 53.56 288 PHE A N 1
ATOM 2276 C CA . PHE A 1 288 ? 16.656 1.921 -1.922 1.00 53.56 288 PHE A CA 1
ATOM 2277 C C . PHE A 1 288 ? 16.603 0.488 -1.307 1.00 53.56 288 PHE A C 1
ATOM 2279 O O . PHE A 1 288 ? 15.506 0.023 -0.986 1.00 53.56 288 PHE A O 1
ATOM 2286 N N . PRO A 1 289 ? 17.758 -0.175 -1.007 1.00 50.41 289 PRO A N 1
ATOM 2287 C CA . PRO A 1 289 ? 19.132 0.150 -1.397 1.00 50.41 289 PRO A CA 1
ATOM 2288 C C . PRO A 1 289 ? 19.659 -0.774 -2.512 1.00 50.41 289 PRO A C 1
ATOM 2290 O O . PRO A 1 289 ? 19.566 -1.995 -2.433 1.00 50.41 289 PRO A O 1
ATOM 2293 N N . TYR A 1 290 ? 20.219 -0.123 -3.533 1.00 53.75 290 TYR A N 1
ATOM 2294 C CA . TYR A 1 290 ? 21.393 -0.397 -4.379 1.00 53.75 290 TYR A CA 1
ATOM 2295 C C . TYR A 1 290 ? 21.896 -1.790 -4.750 1.00 53.75 290 TYR A C 1
ATOM 2297 O O . TYR A 1 290 ? 22.730 -1.855 -5.653 1.00 53.75 290 TYR A O 1
ATOM 2305 N N . ASP A 1 291 ? 21.505 -2.884 -4.117 1.00 52.72 291 ASP A N 1
ATOM 2306 C CA . ASP A 1 291 ? 22.376 -4.051 -4.163 1.00 52.72 291 ASP A CA 1
ATOM 2307 C C . ASP A 1 291 ? 22.083 -5.008 -5.308 1.00 52.72 291 ASP A C 1
ATOM 2309 O O . ASP A 1 291 ? 23.046 -5.601 -5.796 1.00 52.72 291 ASP A O 1
ATOM 2313 N N . ARG A 1 292 ? 20.840 -5.142 -5.808 1.00 62.62 292 ARG A N 1
ATOM 2314 C CA . ARG A 1 292 ? 20.537 -6.188 -6.807 1.00 62.62 292 ARG A CA 1
ATOM 2315 C C . ARG A 1 292 ? 19.465 -5.823 -7.850 1.00 62.62 292 ARG A C 1
ATOM 2317 O O . ARG A 1 292 ? 18.483 -5.184 -7.478 1.00 62.62 292 ARG A O 1
ATOM 2324 N N . PRO A 1 293 ? 19.620 -6.282 -9.111 1.00 69.31 293 PRO A N 1
ATOM 2325 C CA . PRO A 1 293 ? 18.627 -6.089 -10.167 1.00 69.31 293 PRO A CA 1
ATOM 2326 C C . PRO A 1 293 ? 17.260 -6.722 -9.871 1.00 69.31 293 PRO A C 1
ATOM 2328 O O . PRO A 1 293 ? 17.171 -7.786 -9.242 1.00 69.31 293 PRO A O 1
ATOM 2331 N N . LEU A 1 294 ? 16.205 -6.091 -10.394 1.00 72.75 294 LEU A N 1
ATOM 2332 C CA . LEU A 1 294 ? 14.805 -6.528 -10.256 1.00 72.75 294 LEU A CA 1
ATOM 2333 C C . LEU A 1 294 ? 14.300 -7.476 -11.368 1.00 72.75 294 LEU A C 1
ATOM 2335 O O . LEU A 1 294 ? 13.157 -7.931 -11.292 1.00 72.75 294 LEU A O 1
ATOM 2339 N N . PHE A 1 295 ? 15.099 -7.744 -12.406 1.00 70.56 295 PHE A N 1
ATOM 2340 C CA . PHE A 1 295 ? 14.635 -8.375 -13.654 1.00 70.56 295 PHE A CA 1
ATOM 2341 C C . PHE A 1 295 ? 15.491 -9.577 -14.074 1.00 70.56 295 PHE A C 1
ATOM 2343 O O . PHE A 1 295 ? 16.708 -9.574 -13.888 1.00 70.56 295 PHE A O 1
ATOM 2350 N N . HIS A 1 296 ? 14.860 -10.602 -14.660 1.00 58.31 296 HIS A N 1
ATOM 2351 C CA . HIS A 1 296 ? 15.533 -11.807 -15.155 1.00 58.31 296 HIS A CA 1
ATOM 2352 C C . HIS A 1 296 ? 16.350 -11.558 -16.427 1.00 58.31 296 HIS A C 1
ATOM 2354 O O . HIS A 1 296 ? 16.036 -10.672 -17.212 1.00 58.31 296 HIS A O 1
ATOM 2360 N N . ARG A 1 297 ? 17.407 -12.375 -16.589 1.00 51.31 297 ARG A N 1
ATOM 2361 C CA . ARG A 1 297 ? 18.346 -12.478 -17.721 1.00 51.31 297 ARG A CA 1
ATOM 2362 C C . ARG A 1 297 ? 18.437 -11.240 -18.594 1.00 51.31 297 ARG A C 1
ATOM 2364 O O . ARG A 1 297 ? 17.790 -11.115 -19.629 1.00 51.31 297 ARG A O 1
ATOM 2371 N N . THR A 1 298 ? 19.419 -10.433 -18.253 1.00 51.62 298 THR A N 1
ATOM 2372 C CA . THR A 1 298 ? 19.843 -9.347 -19.100 1.00 51.62 298 THR A CA 1
ATOM 2373 C C . THR A 1 298 ? 21.319 -9.530 -19.463 1.00 51.62 298 THR A C 1
ATOM 2375 O O . THR A 1 298 ? 22.192 -9.302 -18.636 1.00 51.62 298 THR A O 1
ATOM 2378 N N . ASN A 1 299 ? 21.596 -10.053 -20.662 1.00 47.22 299 ASN A N 1
ATOM 2379 C CA . ASN A 1 299 ? 22.906 -10.276 -21.315 1.00 47.22 299 ASN A CA 1
ATOM 2380 C C . ASN A 1 299 ? 24.099 -10.909 -20.531 1.00 47.22 299 ASN A C 1
ATOM 2382 O O . ASN A 1 299 ? 25.078 -11.279 -21.172 1.00 47.22 299 ASN A O 1
ATOM 2386 N N . HIS A 1 300 ? 24.060 -11.087 -19.202 1.00 48.12 300 HIS A N 1
ATOM 2387 C CA . HIS A 1 300 ? 25.250 -11.327 -18.364 1.00 48.12 300 HIS A CA 1
ATOM 2388 C C . HIS A 1 300 ? 25.094 -12.412 -17.272 1.00 48.12 300 HIS A C 1
ATOM 2390 O O . HIS A 1 300 ? 25.973 -12.567 -16.436 1.00 48.12 300 HIS A O 1
ATOM 2396 N N . GLY A 1 301 ? 24.033 -13.227 -17.295 1.00 50.50 301 GLY A N 1
ATOM 2397 C CA . GLY A 1 301 ? 24.009 -14.523 -16.587 1.00 50.50 301 GLY A CA 1
ATOM 2398 C C . GLY A 1 301 ? 23.791 -14.522 -15.063 1.00 50.50 301 GLY A C 1
ATOM 2399 O O . GLY A 1 301 ? 23.690 -15.604 -14.487 1.00 50.50 301 GLY A O 1
ATOM 2400 N N . GLU A 1 302 ? 23.657 -13.372 -14.398 1.00 48.88 302 GLU A N 1
ATOM 2401 C CA . GLU A 1 302 ? 23.303 -13.333 -12.971 1.00 48.88 302 GLU A CA 1
ATOM 2402 C C . GLU A 1 302 ? 21.811 -13.651 -12.745 1.00 48.88 302 GLU A C 1
ATOM 2404 O O . GLU A 1 302 ? 20.933 -13.187 -13.477 1.00 48.88 302 GLU A O 1
ATOM 2409 N N . SER A 1 303 ? 21.509 -14.461 -11.721 1.00 53.72 303 SER A N 1
ATOM 2410 C CA . SER A 1 303 ? 20.124 -14.717 -11.296 1.00 53.72 303 SER A CA 1
ATOM 2411 C C . SER A 1 303 ? 19.590 -13.498 -10.541 1.00 53.72 303 SER A C 1
ATOM 2413 O O . SER A 1 303 ? 20.209 -13.109 -9.546 1.00 53.72 303 SER A O 1
ATOM 2415 N N . PRO A 1 304 ? 18.450 -12.903 -10.932 1.00 65.25 304 PRO A N 1
ATOM 2416 C CA . PRO A 1 304 ? 17.924 -11.762 -10.198 1.00 65.25 304 PRO A CA 1
ATOM 2417 C C . PRO A 1 304 ? 17.354 -12.177 -8.838 1.00 65.25 304 PRO A C 1
ATOM 2419 O O . PRO A 1 304 ? 17.042 -13.350 -8.587 1.00 65.25 304 PRO A O 1
ATOM 2422 N N . LEU A 1 305 ? 17.148 -11.194 -7.958 1.00 63.16 305 LEU A N 1
ATOM 2423 C CA . LEU A 1 305 ? 16.375 -11.430 -6.737 1.00 63.16 305 LEU A CA 1
ATOM 2424 C C . LEU A 1 305 ? 14.888 -11.648 -7.031 1.00 63.16 305 LEU A C 1
ATOM 2426 O O . LEU A 1 305 ? 14.259 -12.473 -6.361 1.00 63.16 305 LEU A O 1
ATOM 2430 N N . TYR A 1 306 ? 14.364 -10.933 -8.029 1.00 72.69 306 TYR A N 1
ATOM 2431 C CA . TYR A 1 306 ? 12.960 -10.918 -8.428 1.00 72.69 306 TYR A CA 1
ATOM 2432 C C . TYR A 1 306 ? 12.844 -10.992 -9.950 1.00 72.69 306 TYR A C 1
ATOM 2434 O O . TYR A 1 306 ? 13.747 -10.569 -10.659 1.00 72.69 306 TYR A O 1
ATOM 2442 N N . ASP A 1 307 ? 11.744 -11.539 -10.455 1.00 77.56 307 ASP A N 1
ATOM 2443 C CA . ASP A 1 307 ? 11.450 -11.522 -11.886 1.00 77.56 307 ASP A CA 1
ATOM 2444 C C . ASP A 1 307 ? 10.272 -10.582 -12.156 1.00 77.56 307 ASP A C 1
ATOM 2446 O O . ASP A 1 307 ? 9.111 -10.992 -12.129 1.00 77.56 307 ASP A O 1
ATOM 2450 N N . LEU A 1 308 ? 10.578 -9.297 -12.355 1.00 83.19 308 LEU A N 1
ATOM 2451 C CA . LEU A 1 308 ? 9.613 -8.277 -12.779 1.00 83.19 308 LEU A CA 1
ATOM 2452 C C . LEU A 1 308 ? 9.574 -8.115 -14.310 1.00 83.19 308 LEU A C 1
ATOM 2454 O O . LEU A 1 308 ? 9.065 -7.110 -14.805 1.00 83.19 308 LEU A O 1
ATOM 2458 N N . THR A 1 309 ? 10.115 -9.075 -15.072 1.00 84.75 309 THR A N 1
ATOM 2459 C CA . THR A 1 309 ? 10.233 -8.972 -16.537 1.00 84.75 309 THR A CA 1
ATOM 2460 C C . THR A 1 309 ? 8.868 -8.782 -17.185 1.00 84.75 309 THR A C 1
ATOM 2462 O O . THR A 1 309 ? 8.649 -7.826 -17.925 1.00 84.75 309 THR A O 1
ATOM 2465 N N . GLU A 1 310 ? 7.920 -9.652 -16.836 1.00 85.88 310 GLU A N 1
ATOM 2466 C CA . GLU A 1 310 ? 6.553 -9.567 -17.349 1.00 85.88 310 GLU A CA 1
ATOM 2467 C C . GLU A 1 310 ? 5.790 -8.363 -16.805 1.00 85.88 310 GLU A C 1
ATOM 2469 O O . GLU A 1 310 ? 4.906 -7.875 -17.487 1.00 85.88 310 GLU A O 1
ATOM 2474 N N . PHE A 1 311 ? 6.129 -7.840 -15.623 1.00 90.25 311 PHE A N 1
ATOM 2475 C CA . PHE A 1 311 ? 5.532 -6.594 -15.138 1.00 90.25 311 PHE A CA 1
ATOM 2476 C C . PHE A 1 311 ? 5.945 -5.411 -16.018 1.00 90.25 311 PHE A C 1
ATOM 2478 O O . PHE A 1 311 ? 5.094 -4.650 -16.475 1.00 90.25 311 PHE A O 1
ATOM 2485 N N . LEU A 1 312 ? 7.249 -5.271 -16.284 1.00 88.62 312 LEU A N 1
ATOM 2486 C CA . LEU A 1 312 ? 7.785 -4.125 -17.016 1.00 88.62 312 LEU A CA 1
ATOM 2487 C C . LEU A 1 312 ? 7.340 -4.120 -18.485 1.00 88.62 312 LEU A C 1
ATOM 2489 O O . LEU A 1 312 ? 7.044 -3.056 -19.021 1.00 88.62 312 LEU A O 1
ATOM 2493 N N . ARG A 1 313 ? 7.178 -5.307 -19.088 1.00 88.94 313 ARG A N 1
ATOM 2494 C CA . ARG A 1 313 ? 6.619 -5.491 -20.441 1.00 88.94 313 ARG A CA 1
ATOM 2495 C C . ARG A 1 313 ? 5.180 -5.000 -20.603 1.00 88.94 313 ARG A C 1
ATOM 2497 O O . ARG A 1 313 ? 4.748 -4.795 -21.732 1.00 88.94 313 ARG A O 1
ATOM 2504 N N . GLN A 1 314 ? 4.438 -4.818 -19.510 1.00 90.56 314 GLN A N 1
ATOM 2505 C CA . GLN A 1 314 ? 3.072 -4.285 -19.544 1.00 90.56 314 GLN A CA 1
ATOM 2506 C C . GLN A 1 314 ? 3.018 -2.764 -19.329 1.00 90.56 314 GLN A C 1
ATOM 2508 O O . GLN A 1 314 ? 1.938 -2.194 -19.388 1.00 90.56 314 GLN A O 1
ATOM 2513 N N . MET A 1 315 ? 4.132 -2.078 -19.053 1.00 90.25 315 MET A N 1
ATOM 2514 C CA . MET A 1 315 ? 4.119 -0.647 -18.708 1.00 90.25 315 MET A CA 1
ATOM 2515 C C . MET A 1 315 ? 4.127 0.243 -19.959 1.00 90.25 315 MET A C 1
ATOM 2517 O O . MET A 1 315 ? 5.170 0.760 -20.357 1.00 90.25 315 MET A O 1
ATOM 2521 N N . TYR A 1 316 ? 2.962 0.416 -20.585 1.00 85.94 316 TYR A N 1
ATOM 2522 C CA . TYR A 1 316 ? 2.776 1.275 -21.760 1.00 85.94 316 TYR A CA 1
ATOM 2523 C C . TYR A 1 316 ? 2.644 2.760 -21.389 1.00 85.94 316 TYR A C 1
ATOM 2525 O O . TYR A 1 316 ? 2.311 3.113 -20.262 1.00 85.94 316 TYR A O 1
ATOM 2533 N N . HIS A 1 317 ? 2.886 3.645 -22.362 1.00 84.25 317 HIS A N 1
ATOM 2534 C CA . HIS A 1 317 ? 2.578 5.083 -22.283 1.00 84.25 317 HIS A CA 1
ATOM 2535 C C . HIS A 1 317 ? 3.202 5.848 -21.097 1.00 84.25 317 HIS A C 1
ATOM 2537 O O . HIS A 1 317 ? 2.706 6.909 -20.693 1.00 84.25 317 HIS A O 1
ATOM 2543 N N . LEU A 1 318 ? 4.325 5.358 -20.561 1.00 89.75 318 LEU A N 1
ATOM 2544 C CA . LEU A 1 318 ? 5.055 6.041 -19.497 1.00 89.75 318 LEU A CA 1
ATOM 2545 C C . LEU A 1 318 ? 5.506 7.431 -19.962 1.00 89.75 318 LEU A C 1
ATOM 2547 O O . LEU A 1 318 ? 6.210 7.593 -20.957 1.00 89.75 318 LEU A O 1
ATOM 2551 N N . ARG A 1 319 ? 5.156 8.465 -19.197 1.00 91.19 319 ARG A N 1
ATOM 2552 C CA . ARG A 1 319 ? 5.664 9.829 -19.403 1.00 91.19 319 ARG A CA 1
ATOM 2553 C C . ARG A 1 319 ? 7.009 10.023 -18.719 1.00 91.19 319 ARG A C 1
ATOM 2555 O O . ARG A 1 319 ? 7.860 10.735 -19.251 1.00 91.19 319 ARG A O 1
ATOM 2562 N N . SER A 1 320 ? 7.189 9.408 -17.552 1.00 93.31 320 SER A N 1
ATOM 2563 C CA . SER A 1 320 ? 8.407 9.494 -16.754 1.00 93.31 320 SER A CA 1
ATOM 2564 C C . SER A 1 320 ? 8.820 8.120 -16.240 1.00 93.31 320 SER A C 1
ATOM 2566 O O . SER A 1 320 ? 8.007 7.392 -15.676 1.00 93.31 320 SER A O 1
ATOM 2568 N N . LEU A 1 321 ? 10.102 7.800 -16.375 1.00 93.69 321 LEU A N 1
ATOM 2569 C CA . LEU A 1 321 ? 10.729 6.620 -15.790 1.00 93.69 321 LEU A CA 1
ATOM 2570 C C . LEU A 1 321 ? 11.874 7.064 -14.883 1.00 93.69 321 LEU A C 1
ATOM 2572 O O . LEU A 1 321 ? 12.743 7.802 -15.329 1.00 93.69 321 LEU A O 1
ATOM 2576 N N . SER A 1 322 ? 11.906 6.606 -13.639 1.00 91.94 322 SER A N 1
ATOM 2577 C CA . SER A 1 322 ? 13.056 6.696 -12.744 1.00 91.94 322 SER A CA 1
ATOM 2578 C C . SER A 1 322 ? 13.619 5.297 -12.530 1.00 91.94 322 SER A C 1
ATOM 2580 O O . SER A 1 322 ? 12.875 4.379 -12.199 1.00 91.94 322 SER A O 1
ATOM 2582 N N . VAL A 1 323 ? 14.912 5.103 -12.782 1.00 88.81 323 VAL A N 1
ATOM 2583 C CA . VAL A 1 323 ? 15.547 3.781 -12.798 1.00 88.81 323 VAL A CA 1
ATOM 2584 C C . VAL A 1 323 ? 16.985 3.845 -12.290 1.00 88.81 323 VAL A C 1
ATOM 2586 O O . VAL A 1 323 ? 17.735 4.777 -12.576 1.00 88.81 323 VAL A O 1
ATOM 2589 N N . CYS A 1 324 ? 17.391 2.835 -11.526 1.00 84.62 324 CYS A N 1
ATOM 2590 C CA . CYS A 1 324 ? 18.762 2.699 -11.050 1.00 84.62 324 CYS A CA 1
ATOM 2591 C C . CYS A 1 324 ? 19.721 2.352 -12.201 1.00 84.62 324 CYS A C 1
ATOM 2593 O O . CYS A 1 324 ? 19.410 1.524 -13.059 1.00 84.62 324 CYS A O 1
ATOM 2595 N N . ALA A 1 325 ? 20.937 2.907 -12.186 1.00 84.62 325 ALA A N 1
ATOM 2596 C CA . ALA A 1 325 ? 21.974 2.594 -13.171 1.00 84.62 325 ALA A CA 1
ATOM 2597 C C . ALA A 1 325 ? 22.263 1.083 -13.287 1.00 84.62 325 ALA A C 1
ATOM 2599 O O . ALA A 1 325 ? 22.516 0.591 -14.384 1.00 84.62 325 ALA A O 1
ATOM 2600 N N . LYS A 1 326 ? 22.180 0.322 -12.184 1.00 81.88 326 LYS A N 1
ATOM 2601 C CA . LYS A 1 326 ? 22.345 -1.142 -12.212 1.00 81.88 326 LYS A CA 1
ATOM 2602 C C . LYS A 1 326 ? 21.229 -1.846 -12.985 1.00 81.88 326 LYS A C 1
ATOM 2604 O O . LYS A 1 326 ? 21.523 -2.785 -13.713 1.00 81.88 326 LYS A O 1
ATOM 2609 N N . ASP A 1 327 ? 19.985 -1.382 -12.875 1.00 83.25 327 ASP A N 1
ATOM 2610 C CA . ASP A 1 327 ? 18.853 -1.935 -13.631 1.00 83.25 327 ASP A CA 1
ATOM 2611 C C . ASP A 1 327 ? 18.919 -1.543 -15.118 1.00 83.25 327 ASP A C 1
ATOM 2613 O O . ASP A 1 327 ? 18.537 -2.331 -15.985 1.00 83.25 327 ASP A O 1
ATOM 2617 N N . VAL A 1 328 ? 19.473 -0.366 -15.438 1.00 86.56 328 VAL A N 1
ATOM 2618 C CA . VAL A 1 328 ? 19.792 0.021 -16.825 1.00 86.56 328 VAL A CA 1
ATOM 2619 C C . VAL A 1 328 ? 20.879 -0.880 -17.414 1.00 86.56 328 VAL A C 1
ATOM 2621 O O . VAL A 1 328 ? 20.721 -1.375 -18.526 1.00 86.56 328 VAL A O 1
ATOM 2624 N N . ILE A 1 329 ? 21.974 -1.101 -16.675 1.00 84.12 329 ILE A N 1
ATOM 2625 C CA . ILE A 1 329 ? 23.079 -1.979 -17.099 1.00 84.12 329 ILE A CA 1
ATOM 2626 C C . ILE A 1 329 ? 22.608 -3.418 -17.236 1.00 84.12 329 ILE A C 1
ATOM 2628 O O . ILE A 1 329 ? 23.077 -4.106 -18.145 1.00 84.12 329 ILE A O 1
ATOM 2632 N N . ALA A 1 330 ? 21.706 -3.844 -16.345 1.00 79.94 330 ALA A N 1
ATOM 2633 C CA . ALA A 1 330 ? 20.997 -5.090 -16.492 1.00 79.94 330 ALA A CA 1
ATOM 2634 C C . ALA A 1 330 ? 20.304 -5.046 -17.857 1.00 79.94 330 ALA A C 1
ATOM 2636 O O . ALA A 1 330 ? 20.832 -5.603 -18.806 1.00 79.94 330 ALA A O 1
ATOM 2637 N N . GLY A 1 331 ? 19.229 -4.297 -18.034 1.00 83.75 331 GLY A N 1
ATOM 2638 C CA . GLY A 1 331 ? 18.523 -4.237 -19.319 1.00 83.75 331 GLY A CA 1
ATOM 2639 C C . GLY A 1 331 ? 17.056 -3.890 -19.154 1.00 83.75 331 GLY A C 1
ATOM 2640 O O . GLY A 1 331 ? 16.236 -4.266 -19.981 1.00 83.75 331 GLY A O 1
ATOM 2641 N N . ALA A 1 332 ? 16.707 -3.192 -18.070 1.00 86.38 332 ALA A N 1
ATOM 2642 C CA . ALA A 1 332 ? 15.334 -2.802 -17.783 1.00 86.38 332 ALA A CA 1
ATOM 2643 C C . ALA A 1 332 ? 14.724 -1.982 -18.931 1.00 86.38 332 ALA A C 1
ATOM 2645 O O . ALA A 1 332 ? 13.552 -2.147 -19.246 1.00 86.38 332 ALA A O 1
ATOM 2646 N N . LEU A 1 333 ? 15.520 -1.140 -19.601 1.00 88.69 333 LEU A N 1
ATOM 2647 C CA . LEU A 1 333 ? 15.041 -0.339 -20.731 1.00 88.69 333 LEU A CA 1
ATOM 2648 C C . LEU A 1 333 ? 14.573 -1.209 -21.907 1.00 88.69 333 LEU A C 1
ATOM 2650 O O . LEU A 1 333 ? 13.550 -0.905 -22.515 1.00 88.69 333 LEU A O 1
ATOM 2654 N N . ASP A 1 334 ? 15.259 -2.320 -22.179 1.00 87.56 334 ASP A N 1
ATOM 2655 C CA . ASP A 1 334 ? 14.930 -3.234 -23.283 1.00 87.56 334 ASP A CA 1
ATOM 2656 C C . ASP A 1 334 ? 13.604 -3.984 -23.055 1.00 87.56 334 ASP A C 1
ATOM 2658 O O . ASP A 1 334 ? 13.048 -4.572 -23.980 1.00 87.56 334 ASP A O 1
ATOM 2662 N N . LEU A 1 335 ? 13.096 -3.978 -21.820 1.00 87.31 335 LEU A N 1
ATOM 2663 C CA . LEU A 1 335 ? 11.836 -4.614 -21.445 1.00 87.31 335 LEU A CA 1
ATOM 2664 C C . LEU A 1 335 ? 10.628 -3.685 -21.578 1.00 87.31 335 LEU A C 1
ATOM 2666 O O . LEU A 1 335 ? 9.500 -4.171 -21.505 1.00 87.31 335 LEU A O 1
ATOM 2670 N N . LEU A 1 336 ? 10.843 -2.376 -21.741 1.00 87.44 336 LEU A N 1
ATOM 2671 C CA . LEU A 1 336 ? 9.752 -1.420 -21.895 1.00 87.44 336 LEU A CA 1
ATOM 2672 C C . LEU A 1 336 ? 9.067 -1.609 -23.252 1.00 87.44 336 LEU A C 1
ATOM 2674 O O . LEU A 1 336 ? 9.751 -1.713 -24.276 1.00 87.44 336 LEU A O 1
ATOM 2678 N N . PRO A 1 337 ? 7.728 -1.629 -23.292 1.00 81.56 337 PRO A N 1
ATOM 2679 C CA . PRO A 1 337 ? 7.022 -1.746 -24.550 1.00 81.56 337 PRO A CA 1
ATOM 2680 C C . PRO A 1 337 ? 7.087 -0.436 -25.347 1.00 81.56 337 PRO A C 1
ATOM 2682 O O . PRO A 1 337 ? 6.632 0.608 -24.884 1.00 81.56 337 PRO A O 1
ATOM 2685 N N . GLY A 1 338 ? 7.579 -0.512 -26.586 1.00 74.06 338 GLY A N 1
ATOM 2686 C CA . GLY A 1 338 ? 7.449 0.560 -27.577 1.00 74.06 338 GLY A CA 1
ATOM 2687 C C . GLY A 1 338 ? 8.028 1.914 -27.141 1.00 74.06 338 GLY A C 1
ATOM 2688 O O . GLY A 1 338 ? 9.238 2.052 -26.999 1.00 74.06 338 GLY A O 1
ATOM 2689 N N . GLU A 1 339 ? 7.155 2.922 -27.018 1.00 78.19 339 GLU A N 1
ATOM 2690 C CA . GLU A 1 339 ? 7.485 4.354 -26.975 1.00 78.19 339 GLU A CA 1
ATOM 2691 C C . GLU A 1 339 ? 8.466 4.764 -25.863 1.00 78.19 339 GLU A C 1
ATOM 2693 O O . GLU A 1 339 ? 8.308 4.446 -24.685 1.00 78.19 339 GLU A O 1
ATOM 2698 N N . THR A 1 340 ? 9.445 5.590 -26.237 1.00 86.75 340 THR A N 1
ATOM 2699 C CA . THR A 1 340 ? 10.393 6.206 -25.304 1.00 86.75 340 THR A CA 1
ATOM 2700 C C . THR A 1 340 ? 9.677 7.164 -24.336 1.00 86.75 340 THR A C 1
ATOM 2702 O O . THR A 1 340 ? 9.037 8.116 -24.799 1.00 86.75 340 THR A O 1
ATOM 2705 N N . PRO A 1 341 ? 9.837 7.017 -23.002 1.00 90.62 341 PRO A N 1
ATOM 2706 C CA . PRO A 1 341 ? 9.288 7.969 -22.042 1.00 90.62 341 PRO A CA 1
ATOM 2707 C C . PRO A 1 341 ? 9.836 9.375 -22.266 1.00 90.62 341 PRO A C 1
ATOM 2709 O O . PRO A 1 341 ? 11.020 9.546 -22.538 1.00 90.62 341 PRO A O 1
ATOM 2712 N N . LYS A 1 342 ? 9.011 10.410 -22.079 1.00 91.12 342 LYS A N 1
ATOM 2713 C CA . LYS A 1 342 ? 9.443 11.812 -22.260 1.00 91.12 342 LYS A CA 1
ATOM 2714 C C . LYS A 1 342 ? 10.563 12.218 -21.301 1.00 91.12 342 LYS A C 1
ATOM 2716 O O . LYS A 1 342 ? 11.366 13.088 -21.635 1.00 91.12 342 LYS A O 1
ATOM 2721 N N . LYS A 1 343 ? 10.606 11.611 -20.114 1.00 93.69 343 LYS A N 1
ATOM 2722 C CA . LYS A 1 343 ? 11.619 11.857 -19.088 1.00 93.69 343 LYS A CA 1
ATOM 2723 C C . LYS A 1 343 ? 12.186 10.543 -18.562 1.00 93.69 343 LYS A C 1
ATOM 2725 O O . LYS A 1 343 ? 11.427 9.661 -18.168 1.00 93.69 343 LYS A O 1
ATOM 2730 N N . ILE A 1 344 ? 13.511 10.444 -18.502 1.00 93.75 344 ILE A N 1
ATOM 2731 C CA . ILE A 1 344 ? 14.226 9.307 -17.912 1.00 93.75 344 ILE A CA 1
ATOM 2732 C C . ILE A 1 344 ? 15.154 9.837 -16.820 1.00 93.75 344 ILE A C 1
ATOM 2734 O O . ILE A 1 344 ? 16.058 10.621 -17.090 1.00 93.75 344 ILE A O 1
ATOM 2738 N N . VAL A 1 345 ? 14.928 9.423 -15.580 1.00 91.62 345 VAL A N 1
ATOM 2739 C CA . VAL A 1 345 ? 15.752 9.742 -14.415 1.00 91.62 345 VAL A CA 1
ATOM 2740 C C . VAL A 1 345 ? 16.614 8.527 -14.099 1.00 91.62 345 VAL A C 1
ATOM 2742 O O . VAL A 1 345 ? 16.093 7.434 -13.904 1.00 91.62 345 VAL A O 1
ATOM 2745 N N . VAL A 1 346 ? 17.931 8.707 -14.050 1.00 89.25 346 VAL A N 1
ATOM 2746 C CA . VAL A 1 346 ? 18.886 7.641 -13.736 1.00 89.25 346 VAL A CA 1
ATOM 2747 C C . VAL A 1 346 ? 19.524 7.915 -12.387 1.00 89.25 346 VAL A C 1
ATOM 2749 O O . VAL A 1 346 ? 20.172 8.945 -12.205 1.00 89.25 346 VAL A O 1
ATOM 2752 N N . THR A 1 347 ? 19.350 6.996 -11.443 1.00 83.88 347 THR A N 1
ATOM 2753 C CA . THR A 1 347 ? 19.870 7.109 -10.072 1.00 83.88 347 THR A CA 1
ATOM 2754 C C . THR A 1 347 ? 21.064 6.173 -9.842 1.00 83.88 347 THR A C 1
ATOM 2756 O O . THR A 1 347 ? 21.400 5.343 -10.688 1.00 83.88 347 THR A O 1
ATOM 2759 N N . ALA A 1 348 ? 21.720 6.297 -8.682 1.00 74.44 348 ALA A N 1
ATOM 2760 C CA . ALA A 1 348 ? 22.774 5.387 -8.214 1.00 74.44 348 ALA A CA 1
ATOM 2761 C C . ALA A 1 348 ? 24.094 5.381 -9.017 1.00 74.44 348 ALA A C 1
ATOM 2763 O O . ALA A 1 348 ? 24.752 4.348 -9.111 1.00 74.44 348 ALA A O 1
ATOM 2764 N N . GLY A 1 349 ? 24.522 6.537 -9.538 1.00 73.31 349 GLY A N 1
ATOM 2765 C CA . GLY A 1 349 ? 25.870 6.702 -10.104 1.00 73.31 349 GLY A CA 1
ATOM 2766 C C . GLY A 1 349 ? 26.043 6.040 -11.478 1.00 73.31 349 GLY A C 1
ATOM 2767 O O . GLY A 1 349 ? 26.691 4.998 -11.575 1.00 73.31 349 GLY A O 1
ATOM 2768 N N . PRO A 1 350 ? 25.487 6.631 -12.549 1.00 76.62 350 PRO A N 1
ATOM 2769 C CA . PRO A 1 350 ? 25.610 6.094 -13.897 1.00 76.62 350 PRO A CA 1
ATOM 2770 C C . PRO A 1 350 ? 27.073 6.108 -14.368 1.00 76.62 350 PRO A C 1
ATOM 2772 O O . PRO A 1 350 ? 27.773 7.110 -14.232 1.00 76.62 350 PRO A O 1
ATOM 2775 N N . SER A 1 351 ? 27.526 4.979 -14.913 1.00 84.06 351 SER A N 1
ATOM 2776 C CA . SER A 1 351 ? 28.868 4.783 -15.478 1.00 84.06 351 SER A CA 1
ATOM 2777 C C . SER A 1 351 ? 28.858 4.866 -17.008 1.00 84.06 351 SER A C 1
ATOM 2779 O O . SER A 1 351 ? 27.788 4.834 -17.622 1.00 84.06 351 SER A O 1
ATOM 2781 N N . GLY A 1 352 ? 30.034 4.873 -17.648 1.00 85.19 352 GLY A N 1
ATOM 2782 C CA . GLY A 1 352 ? 30.146 4.769 -19.110 1.00 85.19 352 GLY A CA 1
ATOM 2783 C C . GLY A 1 352 ? 29.344 3.603 -19.707 1.00 85.19 352 GLY A C 1
ATOM 2784 O O . GLY A 1 352 ? 28.670 3.777 -20.720 1.00 85.19 352 GLY A O 1
ATOM 2785 N N . VAL A 1 353 ? 29.309 2.450 -19.023 1.00 86.69 353 VAL A N 1
ATOM 2786 C CA . VAL A 1 353 ? 28.507 1.280 -19.433 1.00 86.69 353 VAL A CA 1
ATOM 2787 C C . VAL A 1 353 ? 27.009 1.595 -19.406 1.00 86.69 353 VAL A C 1
ATOM 2789 O O . VAL A 1 353 ? 26.287 1.251 -20.338 1.00 86.69 353 VAL A O 1
ATOM 2792 N N . CYS A 1 354 ? 26.533 2.289 -18.368 1.00 88.19 354 CYS A N 1
ATOM 2793 C CA . CYS A 1 354 ? 25.141 2.732 -18.283 1.00 88.19 354 CYS A CA 1
ATOM 2794 C C . CYS A 1 354 ? 24.785 3.667 -19.451 1.00 88.19 354 CYS A C 1
ATOM 2796 O O . CYS A 1 354 ? 23.764 3.468 -20.110 1.00 88.19 354 CYS A O 1
ATOM 2798 N N . PHE A 1 355 ? 25.637 4.654 -19.749 1.00 91.06 355 PHE A N 1
ATOM 2799 C CA . PHE A 1 355 ? 25.413 5.591 -20.856 1.00 91.06 355 PHE A CA 1
ATOM 2800 C C . PHE A 1 355 ? 25.401 4.892 -22.217 1.00 91.06 355 PHE A C 1
ATOM 2802 O O . PHE A 1 355 ? 24.560 5.199 -23.063 1.00 91.06 355 PHE A O 1
ATOM 2809 N N . GLU A 1 356 ? 26.292 3.924 -22.428 1.00 90.00 356 GLU A N 1
ATOM 2810 C CA . GLU A 1 356 ? 26.326 3.136 -23.657 1.00 90.00 356 GLU A CA 1
ATOM 2811 C C . GLU A 1 356 ? 25.048 2.309 -23.849 1.00 90.00 356 GLU A C 1
ATOM 2813 O O . GLU A 1 356 ? 24.493 2.289 -24.954 1.00 90.00 356 GLU A O 1
ATOM 2818 N N . LYS A 1 357 ? 24.551 1.665 -22.785 1.00 89.94 357 LYS A N 1
ATOM 2819 C CA . LYS A 1 357 ? 23.290 0.909 -22.818 1.00 89.94 357 LYS A CA 1
ATOM 2820 C C . LYS A 1 357 ? 22.110 1.812 -23.161 1.00 89.94 357 LYS A C 1
ATOM 2822 O O . LYS A 1 357 ? 21.374 1.511 -24.098 1.00 89.94 357 LYS A O 1
ATOM 2827 N N . MET A 1 358 ? 21.994 2.965 -22.499 1.00 91.56 358 MET A N 1
ATOM 2828 C CA . MET A 1 358 ? 20.956 3.956 -22.815 1.00 91.56 358 MET A CA 1
ATOM 2829 C C . MET A 1 358 ? 21.031 4.423 -24.266 1.00 91.56 358 MET A C 1
ATOM 2831 O O . MET A 1 358 ? 20.018 4.463 -24.956 1.00 91.56 358 MET A O 1
ATOM 2835 N N . ARG A 1 359 ? 22.233 4.753 -24.749 1.00 92.06 359 ARG A N 1
ATOM 2836 C CA . ARG A 1 359 ? 22.450 5.188 -26.132 1.00 92.06 359 ARG A CA 1
ATOM 2837 C C . ARG A 1 359 ? 21.998 4.121 -27.126 1.00 92.06 359 ARG A C 1
ATOM 2839 O O . ARG A 1 359 ? 21.347 4.443 -28.114 1.00 92.06 359 ARG A O 1
ATOM 2846 N N . THR A 1 360 ? 22.364 2.866 -26.872 1.00 90.25 360 THR A N 1
ATOM 2847 C CA . THR A 1 360 ? 22.023 1.732 -27.741 1.00 90.25 360 THR A CA 1
ATOM 2848 C C . THR A 1 360 ? 20.513 1.556 -27.828 1.00 90.25 360 THR A C 1
ATOM 2850 O O . THR A 1 360 ? 19.970 1.499 -28.929 1.00 90.25 360 THR A O 1
ATOM 2853 N N . TRP A 1 361 ? 19.840 1.568 -26.678 1.00 90.69 361 TRP A N 1
ATOM 2854 C CA . TRP A 1 361 ? 18.388 1.485 -26.598 1.00 90.69 361 TRP A CA 1
ATOM 2855 C C . TRP A 1 361 ? 17.696 2.668 -27.301 1.00 90.69 361 TRP A C 1
ATOM 2857 O O . TRP A 1 361 ? 16.844 2.462 -28.160 1.00 90.69 361 TRP A O 1
ATOM 2867 N N . LEU A 1 362 ? 18.120 3.915 -27.054 1.00 90.56 362 LEU A N 1
ATOM 2868 C CA . LEU A 1 362 ? 17.547 5.098 -27.720 1.00 90.56 362 LEU A CA 1
ATOM 2869 C C . LEU A 1 362 ? 17.715 5.068 -29.244 1.00 90.56 362 LEU A C 1
ATOM 2871 O O . LEU A 1 362 ? 16.813 5.479 -29.974 1.00 90.56 362 LEU A O 1
ATOM 2875 N N . ASN A 1 363 ? 18.854 4.577 -29.736 1.00 88.75 363 ASN A N 1
ATOM 2876 C CA . ASN A 1 363 ? 19.093 4.429 -31.170 1.00 88.75 363 ASN A CA 1
ATOM 2877 C C . ASN A 1 363 ? 18.132 3.410 -31.810 1.00 88.75 363 ASN A C 1
ATOM 2879 O O . ASN A 1 363 ? 17.612 3.641 -32.905 1.00 88.75 363 ASN A O 1
ATOM 2883 N N . GLN A 1 364 ? 17.854 2.304 -31.112 1.00 87.12 364 GLN A N 1
ATOM 2884 C CA . GLN A 1 364 ? 16.861 1.318 -31.549 1.00 87.12 364 GLN A CA 1
ATOM 2885 C C . GLN A 1 364 ? 15.458 1.940 -31.606 1.00 87.12 364 GLN A C 1
ATOM 2887 O O . GLN A 1 364 ? 14.767 1.784 -32.612 1.00 87.12 364 GLN A O 1
ATOM 2892 N N . GLN A 1 365 ? 15.076 2.726 -30.593 1.00 85.44 365 GLN A N 1
ATOM 2893 C CA . GLN A 1 365 ? 13.761 3.376 -30.551 1.00 85.44 365 GLN A CA 1
ATOM 2894 C C . GLN A 1 365 ? 13.563 4.425 -31.652 1.00 85.44 365 GLN A C 1
ATOM 2896 O O . GLN A 1 365 ? 12.498 4.483 -32.271 1.00 85.44 365 GLN A O 1
ATOM 2901 N N . GLN A 1 366 ? 14.588 5.229 -31.951 1.00 80.75 366 GLN A N 1
ATOM 2902 C CA . GLN A 1 366 ? 14.536 6.192 -33.059 1.00 80.75 366 GLN A CA 1
ATOM 2903 C C . GLN A 1 366 ? 14.412 5.497 -34.418 1.00 80.75 366 GLN A C 1
ATOM 2905 O O . GLN A 1 366 ? 13.657 5.952 -35.276 1.00 80.75 366 GLN A O 1
ATOM 2910 N N . SER A 1 367 ? 15.110 4.372 -34.596 1.00 77.62 367 SER A N 1
ATOM 2911 C CA . SER A 1 367 ? 15.033 3.574 -35.824 1.00 77.62 367 SER A CA 1
ATOM 2912 C C . SER A 1 367 ? 13.641 2.965 -36.025 1.00 77.62 367 SER A C 1
ATOM 2914 O O . SER A 1 367 ? 13.155 2.914 -37.151 1.00 77.62 367 SER A O 1
ATOM 2916 N N . ALA A 1 368 ? 12.982 2.548 -34.939 1.00 77.06 368 ALA A N 1
ATOM 2917 C CA . ALA A 1 368 ? 11.636 1.980 -34.974 1.00 77.06 368 ALA A CA 1
ATOM 2918 C C . ALA A 1 368 ? 10.527 3.035 -35.165 1.00 77.06 368 ALA A C 1
ATOM 2920 O O . ALA A 1 368 ? 9.530 2.761 -35.827 1.00 77.06 368 ALA A O 1
ATOM 2921 N N . SER A 1 369 ? 10.701 4.240 -34.612 1.00 70.56 369 SER A N 1
ATOM 2922 C CA . SER A 1 369 ? 9.657 5.283 -34.564 1.00 70.56 369 SER A CA 1
ATOM 2923 C C . SER A 1 369 ? 9.720 6.302 -35.719 1.00 70.56 369 SER A C 1
ATOM 2925 O O . SER A 1 369 ? 8.836 7.149 -35.849 1.00 70.56 369 SER A O 1
ATOM 2927 N N . GLY A 1 370 ? 10.755 6.248 -36.565 1.00 65.12 370 GLY A N 1
ATOM 2928 C CA . GLY A 1 370 ? 10.926 7.144 -37.714 1.00 65.12 370 GLY A CA 1
ATOM 2929 C C . GLY A 1 370 ? 11.294 8.600 -37.350 1.00 65.12 370 GLY A C 1
ATOM 2930 O O . GLY A 1 370 ? 11.550 8.920 -36.188 1.00 65.12 370 GLY A O 1
ATOM 2931 N N . PRO A 1 371 ? 11.328 9.525 -38.334 1.00 53.56 371 PRO A N 1
ATOM 2932 C CA . PRO A 1 371 ? 11.835 10.900 -38.174 1.00 53.56 371 PRO A CA 1
ATOM 2933 C C . PRO A 1 371 ? 11.019 11.827 -37.240 1.00 53.56 371 PRO A C 1
ATOM 2935 O O . PRO A 1 371 ? 11.363 12.999 -37.107 1.00 53.56 371 PRO A O 1
ATOM 2938 N N . GLY A 1 372 ? 9.981 11.316 -36.565 1.00 57.59 372 GLY A N 1
ATOM 2939 C CA . GLY A 1 372 ? 9.197 12.006 -35.528 1.00 57.59 372 GLY A CA 1
ATOM 2940 C C . GLY A 1 372 ? 9.401 11.464 -34.104 1.00 57.59 372 GLY A C 1
ATOM 2941 O O . GLY A 1 372 ? 8.639 11.822 -33.208 1.00 57.59 372 GLY A O 1
ATOM 2942 N N . ALA A 1 373 ? 10.392 10.592 -33.887 1.00 65.88 373 ALA A N 1
ATOM 2943 C CA . ALA A 1 373 ? 10.653 9.970 -32.591 1.00 65.88 373 ALA A CA 1
ATOM 2944 C C . ALA A 1 373 ? 10.924 11.013 -31.489 1.00 65.88 373 ALA A C 1
ATOM 2946 O O . ALA A 1 373 ? 11.845 11.830 -31.593 1.00 65.88 373 ALA A O 1
ATOM 2947 N N . VAL A 1 374 ? 10.145 10.961 -30.405 1.00 74.12 374 VAL A N 1
ATOM 2948 C CA . VAL A 1 374 ? 10.314 11.845 -29.245 1.00 74.12 374 VAL A CA 1
ATOM 2949 C C . VAL A 1 374 ? 11.673 11.582 -28.599 1.00 74.12 374 VAL A C 1
ATOM 2951 O O . VAL A 1 374 ? 11.973 10.465 -28.177 1.00 74.12 374 VAL A O 1
ATOM 2954 N N . ARG A 1 375 ? 12.502 12.626 -28.503 1.00 87.25 375 ARG A N 1
ATOM 2955 C CA . ARG A 1 375 ? 13.758 12.572 -27.750 1.00 87.25 375 ARG A CA 1
ATOM 2956 C C . ARG A 1 375 ? 13.481 12.854 -26.272 1.00 87.25 375 ARG A C 1
ATOM 2958 O O . ARG A 1 375 ? 12.839 13.865 -25.980 1.00 87.25 375 ARG A O 1
ATOM 2965 N N . PRO A 1 376 ? 13.954 12.007 -25.346 1.00 91.75 376 PRO A N 1
ATOM 2966 C CA . PRO A 1 376 ? 13.686 12.190 -23.931 1.00 91.75 376 PRO A CA 1
ATOM 2967 C C . PRO A 1 376 ? 14.580 13.264 -23.316 1.00 91.75 376 PRO A C 1
ATOM 2969 O O . PRO A 1 376 ? 15.723 13.468 -23.742 1.00 91.75 376 PRO A O 1
ATOM 2972 N N . VAL A 1 377 ? 14.080 13.867 -22.241 1.00 93.62 377 VAL A N 1
ATOM 2973 C CA . VAL A 1 377 ? 14.902 14.568 -21.252 1.00 93.62 377 VAL A CA 1
ATOM 2974 C C . VAL A 1 377 ? 15.510 13.526 -20.317 1.00 93.62 377 VAL A C 1
ATOM 2976 O O . VAL A 1 377 ? 14.782 12.755 -19.687 1.00 93.62 377 VAL A O 1
ATOM 2979 N N . VAL A 1 378 ? 16.836 13.508 -20.198 1.00 92.19 378 VAL A N 1
ATOM 2980 C CA . VAL A 1 378 ? 17.549 12.613 -19.278 1.00 92.19 378 VAL A CA 1
ATOM 2981 C C . VAL A 1 378 ? 18.009 13.391 -18.050 1.00 92.19 378 VAL A C 1
ATOM 2983 O O . VAL A 1 378 ? 18.672 14.415 -18.167 1.00 92.19 378 VAL A O 1
ATOM 2986 N N . VAL A 1 379 ? 17.683 12.904 -16.856 1.00 90.19 379 VAL A N 1
ATOM 2987 C CA . VAL A 1 379 ? 18.153 13.460 -15.580 1.00 90.19 379 VAL A CA 1
ATOM 2988 C C . VAL A 1 379 ? 19.092 12.457 -14.928 1.00 90.19 379 VAL A C 1
ATOM 2990 O O . VAL A 1 379 ? 18.697 11.328 -14.656 1.00 90.19 379 VAL A O 1
ATOM 2993 N N . LEU A 1 380 ? 20.330 12.858 -14.668 1.00 88.12 380 LEU A N 1
ATOM 2994 C CA . LEU A 1 380 ? 21.342 12.023 -14.032 1.00 88.12 380 LEU A CA 1
ATOM 2995 C C . LEU A 1 380 ? 21.467 12.429 -12.563 1.00 88.12 380 LEU A C 1
ATOM 2997 O O . LEU A 1 380 ? 22.001 13.489 -12.255 1.00 88.12 380 LEU A O 1
ATOM 3001 N N . CYS A 1 381 ? 20.981 11.580 -11.662 1.00 83.81 381 CYS A N 1
ATOM 3002 C CA . CYS A 1 381 ? 21.032 11.779 -10.217 1.00 83.81 381 CYS A CA 1
ATOM 3003 C C . CYS A 1 381 ? 22.220 11.007 -9.623 1.00 83.81 381 CYS A C 1
ATOM 3005 O O . CYS A 1 381 ? 22.169 9.779 -9.482 1.00 83.81 381 CYS A O 1
ATOM 3007 N N . HIS A 1 382 ? 23.306 11.701 -9.272 1.00 75.81 382 HIS A N 1
ATOM 3008 C CA . HIS A 1 382 ? 24.548 11.051 -8.827 1.00 75.81 382 HIS A CA 1
ATOM 3009 C C . HIS A 1 382 ? 25.365 11.862 -7.820 1.00 75.81 382 HIS A C 1
ATOM 3011 O O . HIS A 1 382 ? 25.197 13.069 -7.686 1.00 75.81 382 HIS A O 1
ATOM 3017 N N . ALA A 1 383 ? 26.321 11.199 -7.162 1.00 61.50 383 ALA A N 1
ATOM 3018 C CA . ALA A 1 383 ? 27.332 11.872 -6.348 1.00 61.50 383 ALA A CA 1
ATOM 3019 C C . ALA A 1 383 ? 28.456 12.469 -7.221 1.00 61.50 383 ALA A C 1
ATOM 3021 O O . ALA A 1 383 ? 28.787 13.643 -7.084 1.00 61.50 383 ALA A O 1
ATOM 3022 N N . VAL A 1 384 ? 29.017 11.690 -8.161 1.00 70.25 384 VAL A N 1
ATOM 3023 C CA . VAL A 1 384 ? 30.097 12.108 -9.081 1.00 70.25 384 VAL A CA 1
ATOM 3024 C C . VAL A 1 384 ? 30.012 11.310 -10.392 1.00 70.25 384 VAL A C 1
ATOM 3026 O O . VAL A 1 384 ? 29.951 10.086 -10.336 1.00 70.25 384 VAL A O 1
ATOM 3029 N N . ILE A 1 385 ? 30.080 11.978 -11.552 1.00 73.00 385 ILE A N 1
ATOM 3030 C CA . ILE A 1 385 ? 30.409 11.341 -12.844 1.00 73.00 385 ILE A CA 1
ATOM 3031 C C . ILE A 1 385 ? 31.922 11.436 -13.041 1.00 73.00 385 ILE A C 1
ATOM 3033 O O . ILE A 1 385 ? 32.509 12.514 -12.907 1.00 73.00 385 ILE A O 1
ATOM 3037 N N . GLN A 1 386 ? 32.579 10.313 -13.330 1.00 75.31 386 GLN A N 1
ATOM 3038 C CA . GLN A 1 386 ? 34.033 10.295 -13.473 1.00 75.31 386 GLN A CA 1
ATOM 3039 C C . GLN A 1 386 ? 34.440 10.912 -14.817 1.00 75.31 386 GLN A C 1
ATOM 3041 O O . GLN A 1 386 ? 33.758 10.747 -15.824 1.00 75.31 386 GLN A O 1
ATOM 3046 N N . ARG A 1 387 ? 35.597 11.594 -14.868 1.00 75.38 387 ARG A N 1
ATOM 3047 C CA . ARG A 1 387 ? 36.102 12.227 -16.107 1.00 75.38 387 ARG A CA 1
ATOM 3048 C C . ARG A 1 387 ? 36.183 11.257 -17.289 1.00 75.38 387 ARG A C 1
ATOM 3050 O O . ARG A 1 387 ? 35.951 11.665 -18.419 1.00 75.38 387 ARG A O 1
ATOM 3057 N N . ARG A 1 388 ? 36.492 9.984 -17.023 1.00 78.94 388 ARG A N 1
ATOM 3058 C CA . ARG A 1 388 ? 36.575 8.940 -18.052 1.00 78.94 388 ARG A CA 1
ATOM 3059 C C . ARG A 1 388 ? 35.240 8.638 -18.734 1.00 78.94 388 ARG A C 1
ATOM 3061 O O . ARG A 1 388 ? 35.276 8.223 -19.877 1.00 78.94 388 ARG A O 1
ATOM 3068 N N . ASP A 1 389 ? 34.113 8.904 -18.072 1.00 81.62 389 ASP A N 1
ATOM 3069 C CA . ASP A 1 389 ? 32.769 8.635 -18.599 1.00 81.62 389 ASP A CA 1
ATOM 3070 C C . ASP A 1 389 ? 32.202 9.824 -19.410 1.00 81.62 389 ASP A C 1
ATOM 3072 O O . ASP A 1 389 ? 31.102 9.752 -19.961 1.00 81.62 389 ASP A O 1
ATOM 3076 N N . GLN A 1 390 ? 32.927 10.955 -19.484 1.00 80.00 390 GLN A N 1
ATOM 3077 C CA . GLN A 1 390 ? 32.465 12.167 -20.180 1.00 80.00 390 GLN A CA 1
ATOM 3078 C C . GLN A 1 390 ? 32.338 11.974 -21.692 1.00 80.00 390 GLN A C 1
ATOM 3080 O O . GLN A 1 390 ? 31.505 12.624 -22.325 1.00 80.00 390 GLN A O 1
ATOM 3085 N N . ARG A 1 391 ? 33.150 11.089 -22.281 1.00 85.19 391 ARG A N 1
ATOM 3086 C CA . ARG A 1 391 ? 33.082 10.784 -23.714 1.00 85.19 391 ARG A CA 1
ATOM 3087 C C . ARG A 1 391 ? 31.759 10.097 -24.049 1.00 85.19 391 ARG A C 1
ATOM 3089 O O . ARG A 1 391 ? 31.087 10.480 -25.007 1.00 85.19 391 ARG A O 1
ATOM 3096 N N . GLU A 1 392 ? 31.385 9.107 -23.253 1.00 85.12 392 GLU A N 1
ATOM 3097 C CA . GLU A 1 392 ? 30.164 8.318 -23.396 1.00 85.12 392 GLU A CA 1
ATOM 3098 C C . GLU A 1 392 ? 28.933 9.181 -23.102 1.00 85.12 392 GLU A C 1
ATOM 3100 O O . GLU A 1 392 ? 27.970 9.156 -23.871 1.00 85.12 392 GLU A O 1
ATOM 3105 N N . LEU A 1 393 ? 29.002 10.030 -22.071 1.00 84.19 393 LEU A N 1
ATOM 3106 C CA . LEU A 1 393 ? 27.976 11.035 -21.787 1.00 84.19 393 LEU A CA 1
ATOM 3107 C C . LEU A 1 393 ? 27.795 12.014 -22.958 1.00 84.19 393 LEU A C 1
ATOM 3109 O O . LEU A 1 393 ? 26.672 12.283 -23.382 1.00 84.19 393 LEU A O 1
ATOM 3113 N N . GLY A 1 394 ? 28.895 12.507 -23.535 1.00 83.50 394 GLY A N 1
ATOM 3114 C CA . GLY A 1 394 ? 28.864 13.378 -24.709 1.00 83.50 394 GLY A CA 1
ATOM 3115 C C . GLY A 1 394 ? 28.212 12.706 -25.919 1.00 83.50 394 GLY A C 1
ATOM 3116 O O . GLY A 1 394 ? 27.445 13.342 -26.639 1.00 83.50 394 GLY A O 1
ATOM 3117 N N . ALA A 1 395 ? 28.438 11.406 -26.118 1.00 86.75 395 ALA A N 1
ATOM 3118 C CA . ALA A 1 395 ? 27.793 10.644 -27.185 1.00 86.75 395 ALA A CA 1
ATOM 3119 C C . ALA A 1 395 ? 26.275 10.475 -26.978 1.00 86.75 395 ALA A C 1
ATOM 3121 O O . ALA A 1 395 ? 25.537 10.428 -27.965 1.00 86.75 395 ALA A O 1
ATOM 3122 N N . LEU A 1 396 ? 25.808 10.408 -25.725 1.00 87.38 396 LEU A N 1
ATOM 3123 C CA . LEU A 1 396 ? 24.389 10.268 -25.382 1.00 87.38 396 LEU A CA 1
ATOM 3124 C C . LEU A 1 396 ? 23.567 11.511 -25.768 1.00 87.38 396 LEU A C 1
ATOM 3126 O O . LEU A 1 396 ? 22.433 11.368 -26.220 1.00 87.38 396 LEU A O 1
ATOM 3130 N N . THR A 1 397 ? 24.155 12.713 -25.693 1.00 86.25 397 THR A N 1
ATOM 3131 C CA . THR A 1 397 ? 23.471 13.996 -25.985 1.00 86.25 397 THR A CA 1
ATOM 3132 C C . THR A 1 397 ? 22.773 14.045 -27.346 1.00 86.25 397 THR A C 1
ATOM 3134 O O . THR A 1 397 ? 21.744 14.695 -27.483 1.00 86.25 397 THR A O 1
ATOM 3137 N N . ARG A 1 398 ? 23.276 13.317 -28.353 1.00 86.38 398 ARG A N 1
ATOM 3138 C CA . ARG A 1 398 ? 22.698 13.277 -29.710 1.00 86.38 398 ARG A CA 1
ATOM 3139 C C . ARG A 1 398 ? 21.313 12.628 -29.768 1.00 86.38 398 ARG A C 1
ATOM 3141 O O . ARG A 1 398 ? 20.570 12.865 -30.719 1.00 86.38 398 ARG A O 1
ATOM 3148 N N . TYR A 1 399 ? 20.983 11.814 -28.769 1.00 87.06 399 TYR A N 1
ATOM 3149 C CA . TYR A 1 399 ? 19.747 11.037 -28.702 1.00 87.06 399 TYR A CA 1
ATOM 3150 C C . TYR A 1 399 ? 18.726 11.626 -27.723 1.00 87.06 399 TYR A C 1
ATOM 3152 O O . TYR A 1 399 ? 17.575 11.192 -27.708 1.00 87.06 399 TYR A O 1
ATOM 3160 N N . CYS A 1 400 ? 19.129 12.629 -26.945 1.00 88.31 400 CYS A N 1
ATOM 3161 C CA . CYS A 1 400 ? 18.306 13.304 -25.949 1.00 88.31 400 CYS A CA 1
ATOM 3162 C C . CYS A 1 400 ? 17.892 14.692 -26.452 1.00 88.31 400 CYS A C 1
ATOM 3164 O O . CYS A 1 400 ? 18.537 15.265 -27.332 1.00 88.31 400 CYS A O 1
ATOM 3166 N N . SER A 1 401 ? 16.805 15.233 -25.907 1.00 88.94 401 SER A N 1
ATOM 3167 C CA . SER A 1 401 ? 16.490 16.658 -26.065 1.00 88.94 401 SER A CA 1
ATOM 3168 C C . SER A 1 401 ? 17.354 17.488 -25.119 1.00 88.94 401 SER A C 1
ATOM 3170 O O . SER A 1 401 ? 17.961 18.470 -25.531 1.00 88.94 401 SER A O 1
ATOM 3172 N N . GLU A 1 402 ? 17.453 17.041 -23.867 1.00 89.25 402 GLU A N 1
ATOM 3173 C CA . GLU A 1 402 ? 18.204 17.687 -22.795 1.00 89.25 402 GLU A CA 1
ATOM 3174 C C . GLU A 1 402 ? 18.822 16.632 -21.869 1.00 89.25 402 GLU A C 1
ATOM 3176 O O . GLU A 1 402 ? 18.269 15.542 -21.688 1.00 89.25 402 GLU A O 1
ATOM 3181 N N . ILE A 1 403 ? 19.969 16.965 -21.270 1.00 87.06 403 ILE A N 1
ATOM 3182 C CA . ILE A 1 403 ? 20.566 16.195 -20.175 1.00 87.06 403 ILE A CA 1
ATOM 3183 C C . ILE A 1 403 ? 20.768 17.130 -18.981 1.00 87.06 403 ILE A C 1
ATOM 3185 O O . ILE A 1 403 ? 21.510 18.107 -19.075 1.00 87.06 403 ILE A O 1
ATOM 3189 N N . HIS A 1 404 ? 20.136 16.812 -17.853 1.00 86.69 404 HIS A N 1
ATOM 3190 C CA . HIS A 1 404 ? 20.339 17.500 -16.581 1.00 86.69 404 HIS A CA 1
ATOM 3191 C C . HIS A 1 404 ? 21.244 16.667 -15.667 1.00 86.69 404 HIS A C 1
ATOM 3193 O O . HIS A 1 404 ? 20.916 15.531 -15.333 1.00 86.69 404 HIS A O 1
ATOM 3199 N N . ASP A 1 405 ? 22.357 17.249 -15.227 1.00 82.19 405 ASP A N 1
ATOM 3200 C CA . ASP A 1 405 ? 23.217 16.709 -14.166 1.00 82.19 405 ASP A CA 1
ATOM 3201 C C . ASP A 1 405 ? 22.703 17.236 -12.815 1.00 82.19 405 ASP A C 1
ATOM 3203 O O . ASP A 1 405 ? 22.783 18.435 -12.531 1.00 82.19 405 ASP A O 1
ATOM 3207 N N . GLN A 1 406 ? 22.106 16.350 -12.012 1.00 81.69 406 GLN A N 1
ATOM 3208 C CA . GLN A 1 406 ? 21.607 16.656 -10.674 1.00 81.69 406 GLN A CA 1
ATOM 3209 C C . GLN A 1 406 ? 22.464 15.948 -9.628 1.00 81.69 406 GLN A C 1
ATOM 3211 O O . GLN A 1 406 ? 22.324 14.754 -9.349 1.00 81.69 406 GLN A O 1
ATOM 3216 N N . ARG A 1 407 ? 23.349 16.718 -8.999 1.00 75.44 407 ARG A N 1
ATOM 3217 C CA . ARG A 1 407 ? 24.197 16.208 -7.925 1.00 75.44 407 ARG A CA 1
ATOM 3218 C C . ARG A 1 407 ? 23.374 15.992 -6.664 1.00 75.44 407 ARG A C 1
ATOM 3220 O O . ARG A 1 407 ? 22.877 16.946 -6.070 1.00 75.44 407 ARG A O 1
ATOM 3227 N N . VAL A 1 408 ? 23.259 14.738 -6.244 1.00 63.59 408 VAL A N 1
ATOM 3228 C CA . VAL A 1 408 ? 22.601 14.370 -4.989 1.00 63.59 408 VAL A CA 1
ATOM 3229 C C . VAL A 1 408 ? 23.681 14.270 -3.919 1.00 63.59 408 VAL A C 1
ATOM 3231 O O . VAL A 1 408 ? 24.609 13.467 -4.039 1.00 63.59 408 VAL A O 1
ATOM 3234 N N . PHE A 1 409 ? 23.590 15.106 -2.882 1.00 51.06 409 PHE A N 1
ATOM 3235 C CA . PHE A 1 409 ? 24.484 14.996 -1.731 1.00 51.06 409 PHE A CA 1
ATOM 3236 C C . PHE A 1 409 ? 24.314 13.611 -1.093 1.00 51.06 409 PHE A C 1
ATOM 3238 O O . PHE A 1 409 ? 23.175 13.156 -0.955 1.00 51.06 409 PHE A O 1
ATOM 3245 N N . PRO A 1 410 ? 25.403 12.924 -0.700 1.00 48.28 410 PRO A N 1
ATOM 3246 C CA . PRO A 1 410 ? 25.281 11.665 0.016 1.00 48.28 410 PRO A CA 1
ATOM 3247 C C . PRO A 1 410 ? 24.461 11.920 1.279 1.00 48.28 410 PRO A C 1
ATOM 3249 O O . PRO A 1 410 ? 24.878 12.673 2.160 1.00 48.28 410 PRO A O 1
ATOM 3252 N N . VAL A 1 411 ? 23.271 11.322 1.351 1.00 43.69 411 VAL A N 1
ATOM 3253 C CA . VAL A 1 411 ? 22.477 11.316 2.576 1.00 43.69 411 VAL A CA 1
ATOM 3254 C C . VAL A 1 411 ? 23.295 10.527 3.588 1.00 43.69 411 VAL A C 1
ATOM 3256 O O . VAL A 1 411 ? 23.397 9.303 3.507 1.00 43.69 411 VAL A O 1
ATOM 3259 N N . VAL A 1 412 ? 23.957 11.236 4.503 1.00 34.72 412 VAL A N 1
ATOM 3260 C CA . VAL A 1 412 ? 24.660 10.619 5.624 1.00 34.72 412 VAL A CA 1
ATOM 3261 C C . VAL A 1 412 ? 23.595 9.927 6.464 1.00 34.72 412 VAL A C 1
ATOM 3263 O O . VAL A 1 412 ? 22.818 10.577 7.163 1.00 34.72 412 VAL A O 1
ATOM 3266 N N . HIS A 1 413 ? 23.527 8.601 6.363 1.00 33.78 413 HIS A N 1
ATOM 3267 C CA . HIS A 1 413 ? 22.736 7.788 7.271 1.00 33.78 413 HIS A CA 1
ATOM 3268 C C . HIS A 1 413 ? 23.304 7.966 8.680 1.00 33.78 413 HIS A C 1
ATOM 3270 O O . HIS A 1 413 ? 24.288 7.328 9.052 1.00 33.78 413 HIS A O 1
ATOM 3276 N N . VAL A 1 414 ? 22.683 8.829 9.484 1.00 28.67 414 VAL A N 1
ATOM 3277 C CA . VAL A 1 414 ? 22.834 8.750 10.935 1.00 28.67 414 VAL A CA 1
ATOM 3278 C C . VAL A 1 414 ? 22.057 7.511 11.363 1.00 28.67 414 VAL A C 1
ATOM 3280 O O . VAL A 1 414 ? 20.847 7.560 11.573 1.00 28.67 414 VAL A O 1
ATOM 3283 N N . ILE A 1 415 ? 22.752 6.378 11.429 1.00 30.98 415 ILE A N 1
ATOM 3284 C CA . ILE A 1 415 ? 22.280 5.212 12.170 1.00 30.98 415 ILE A CA 1
ATOM 3285 C C . ILE A 1 415 ? 22.159 5.682 13.627 1.00 30.98 415 ILE A C 1
ATOM 3287 O O . ILE A 1 415 ? 23.165 6.042 14.239 1.00 30.98 415 ILE A O 1
ATOM 3291 N N . ARG A 1 416 ? 20.932 5.768 14.146 1.00 30.80 416 ARG A N 1
ATOM 3292 C CA . ARG A 1 416 ? 20.663 5.906 15.582 1.00 30.80 416 ARG A CA 1
ATOM 3293 C C . ARG A 1 416 ? 20.153 4.592 16.127 1.00 30.80 416 ARG A C 1
ATOM 3295 O O . ARG A 1 416 ? 19.284 3.997 15.451 1.00 30.80 416 ARG A O 1
#

Foldseek 3Di:
DLVVVLVVCVLAEDAAALVVVCVDPVNVVDPPLQVSLVVVVSCLDLSNQLRYQEHAAPDQPCPVVRPPDLANQLVSAAPEENARHQYDAHERYPPRAARAAHAYQNHAEDHYAYDPVDQAANHELLRVLNRLVNHLNHAYYAYHQHYHLPPVDPPDPRPPDSANAHQYYHDEHLDQNRLLVNLVRYAYPANGAAEYEAEQNYDPVSVVVSLCSRNVPDPQQEWEKEKEKDFDDPPDDGQWIKIWIWTGSDPRRIYIYIYTPDPSGPDDLLRVLQVCQSRYQHYAYYPDDDDFAADPDQPPDDGGNHHNLSSQLSNPNHQEYEEELRNLLSPSLVSHPAADHQEYEYDDAHALSSLQSLQVSLVVNCVVVDPPHRAHEYEYEEQDYDPVSVVSVVSSPVRHPYYHYHHDDPPPPPPD

Sequence (416 aa):
MLDEFLARTRGALLHVNTEHLNGHPKLRKRSNATIKYELFERLSCPEILRRSDTISYPWSRVGPEHGLDANYWSVRLSQQEFPQLSYLQIRLPLYSPPVGFFAAHGLQTLILHGDSSTTKGVIDVDNLLDIMAGAPRLLILELRHALSGDITRGASKGPSGVQCQLRVLRLSTRDETCLLALARHISVQKGGEVQIIINDVLSIADTFDVYTTLSHIERREHSEVRISTRGISLDRQADIYTVYIKFEAHPQSSLNISRPRSSRSTWTWQECGRLLSDATCCLTLGDFPYDRPLFHRTNHGESPLYDLTEFLRQMYHLRSLSVCAKDVIAGALDLLPGETPKKIVVTAGPSGVCFEKMRTWLNQQQSASGPGAVRPVVVLCHAVIQRRDQRELGALTRYCSEIHDQRVFPVVHVIR

Secondary structure (DSSP, 8-state):
-HHHHHHHTTT--EEEETTHHHH-TTTTT---HHHHHHHHHHHTSHHHHHTEEEEEE--S---GGGT--TTHHHHHHTT-B-TT--EEEEEPPTTPPPPPP-B-TT--EEEEE--TT-S--SEEHHHHHHHHHT-TT--EEEEES-EE----STT----TT---EEEEEEEE-S-HHHHHHHHTT-EEEEEEEEEEEE-TTS-HHHHHHHHHHHHTPPTT--EEEEEEEEE--TTS----EEEEEEEEEETTEEEEEEEES-TT-SS-HHHHHHHHHTTEEEEEE-SS--S--SSS--SS-PPPS---HHHHTT--S-SEEEEEHHHHHHTGGGGS-SSPPSEEEEES---HHHHHHHHHHHHHHHHHHGGGPPPPEEEEEES---GGGHHHHHHHGGG-SEEEEEE---------